Protein AF-0000000081182108 (afdb_homodimer)

Structure (mmCIF, N/CA/C/O backbone):
data_AF-0000000081182108-model_v1
#
loop_
_entity.id
_entity.type
_entity.pdbx_description
1 polymer 'Uncharacterized protein'
#
loop_
_atom_site.group_PDB
_atom_site.id
_atom_site.type_symbol
_atom_site.label_atom_id
_atom_site.label_alt_id
_atom_site.label_comp_id
_atom_site.label_asym_id
_atom_site.label_entity_id
_atom_site.label_seq_id
_atom_site.pdbx_PDB_ins_code
_atom_site.Cartn_x
_atom_site.Cartn_y
_atom_site.Cartn_z
_atom_site.occupancy
_atom_site.B_iso_or_equiv
_atom_site.auth_seq_id
_atom_site.auth_comp_id
_atom_site.auth_asym_id
_atom_site.auth_atom_id
_atom_site.pdbx_PDB_model_num
ATOM 1 N N . MET A 1 1 ? -18.013 -18.506 -0.154 1 48.99 1 MET A N 1
ATOM 2 C CA . MET A 1 1 ? -18.609 -17.681 -1.201 1 48.99 1 MET A CA 1
ATOM 3 C C . MET A 1 1 ? -18.221 -18.192 -2.584 1 48.99 1 MET A C 1
ATOM 5 O O . MET A 1 1 ? -17.145 -17.869 -3.091 1 48.99 1 MET A O 1
ATOM 9 N N . GLY A 1 2 ? -18.541 -19.177 -2.755 1 63.08 2 GLY A N 1
ATOM 10 C CA . GLY A 1 2 ? -18.04 -19.852 -3.942 1 63.08 2 GLY A CA 1
ATOM 11 C C . GLY A 1 2 ? -18.756 -19.434 -5.213 1 63.08 2 GLY A C 1
ATOM 12 O O . GLY A 1 2 ? -18.903 -20.233 -6.14 1 63.08 2 GLY A O 1
ATOM 13 N N . SER A 1 3 ? -19.431 -18.168 -5.21 1 76.65 3 SER A N 1
ATOM 14 C CA . SER A 1 3 ? -20.055 -17.758 -6.463 1 76.65 3 SER A CA 1
ATOM 15 C C . SER A 1 3 ? -19.748 -16.299 -6.782 1 76.65 3 SER A C 1
ATOM 17 O O . SER A 1 3 ? -19.217 -15.572 -5.94 1 76.65 3 SER A O 1
ATOM 19 N N . ILE A 1 4 ? -20.091 -15.873 -7.94 1 83.3 4 ILE A N 1
ATOM 20 C CA . ILE A 1 4 ? -19.885 -14.5 -8.387 1 83.3 4 ILE A CA 1
ATOM 21 C C . ILE A 1 4 ? -20.737 -13.551 -7.547 1 83.3 4 ILE A C 1
ATOM 23 O O . ILE A 1 4 ? -20.266 -12.491 -7.128 1 83.3 4 ILE A O 1
ATOM 27 N N . VAL A 1 5 ? -21.955 -13.911 -7.251 1 81.59 5 VAL A N 1
ATOM 28 C CA . VAL A 1 5 ? -22.873 -13.072 -6.489 1 81.59 5 VAL A CA 1
ATOM 29 C C . VAL A 1 5 ? -22.37 -12.925 -5.055 1 81.59 5 VAL A C 1
ATOM 31 O O . VAL A 1 5 ? -22.455 -11.844 -4.467 1 81.59 5 VAL A O 1
ATOM 34 N N . GLY A 1 6 ? -21.835 -13.964 -4.569 1 83.62 6 GLY A N 1
ATOM 35 C CA . GLY A 1 6 ? -21.314 -13.955 -3.211 1 83.62 6 GLY A CA 1
ATOM 36 C C . GLY A 1 6 ? -20.121 -13.035 -3.035 1 83.62 6 GLY A C 1
ATOM 37 O O . GLY A 1 6 ? -19.782 -12.658 -1.912 1 83.62 6 GLY A O 1
ATOM 38 N N . HIS A 1 7 ? -19.51 -12.602 -4.094 1 89.74 7 HIS A N 1
ATOM 39 C CA . HIS A 1 7 ? -18.366 -11.7 -4.026 1 89.74 7 HIS A CA 1
ATOM 40 C C . HIS A 1 7 ? -18.753 -10.286 -4.447 1 89.74 7 HIS A C 1
ATOM 42 O O . HIS A 1 7 ? -18.396 -9.314 -3.776 1 89.74 7 HIS A O 1
ATOM 48 N N . VAL A 1 8 ? -19.556 -10.183 -5.429 1 90.98 8 VAL A N 1
ATOM 49 C CA . VAL A 1 8 ? -19.864 -8.883 -6.016 1 90.98 8 VAL A CA 1
ATOM 50 C C . VAL A 1 8 ? -20.763 -8.089 -5.07 1 90.98 8 VAL A C 1
ATOM 52 O O . VAL A 1 8 ? -20.564 -6.887 -4.878 1 90.98 8 VAL A O 1
ATOM 55 N N . LEU A 1 9 ? -21.713 -8.763 -4.466 1 90.42 9 LEU A N 1
ATOM 56 C CA . LEU A 1 9 ? -22.651 -8.051 -3.605 1 90.42 9 LEU A CA 1
ATOM 57 C C . LEU A 1 9 ? -21.942 -7.489 -2.378 1 90.42 9 LEU A C 1
ATOM 59 O O . LEU A 1 9 ? -22.011 -6.287 -2.111 1 90.42 9 LEU A O 1
ATOM 63 N N . PRO A 1 10 ? -21.227 -8.318 -1.627 1 92.61 10 PRO A N 1
ATOM 64 C CA . PRO A 1 10 ? -20.459 -7.73 -0.527 1 92.61 10 PRO A CA 1
ATOM 65 C C . PRO A 1 10 ? -19.444 -6.694 -1.004 1 92.61 10 PRO A C 1
ATOM 67 O O . PRO A 1 10 ? -19.207 -5.695 -0.319 1 92.61 10 PRO A O 1
ATOM 70 N N . GLY A 1 11 ? -18.869 -6.928 -2.153 1 96.27 11 GLY A N 1
ATOM 71 C CA . GLY A 1 11 ? -17.936 -5.968 -2.72 1 96.27 11 GLY A CA 1
ATOM 72 C C . GLY A 1 11 ? -18.555 -4.603 -2.956 1 96.27 11 GLY A C 1
ATOM 73 O O . GLY A 1 11 ? -17.953 -3.578 -2.63 1 96.27 11 GLY A O 1
ATOM 74 N N . LEU A 1 12 ? -19.714 -4.582 -3.492 1 96.3 12 LEU A N 1
ATOM 75 C CA . LEU A 1 12 ? -20.412 -3.324 -3.734 1 96.3 12 LEU A CA 1
ATOM 76 C C . LEU A 1 12 ? -20.762 -2.635 -2.419 1 96.3 12 LEU A C 1
ATOM 78 O O . LEU A 1 12 ? -20.68 -1.409 -2.314 1 96.3 12 LEU A O 1
ATOM 82 N N . ALA A 1 13 ? -21.141 -3.437 -1.461 1 96.65 13 ALA A N 1
ATOM 83 C CA . ALA A 1 13 ? -21.454 -2.872 -0.151 1 96.65 13 ALA A CA 1
ATOM 84 C C . ALA A 1 13 ? -20.231 -2.194 0.46 1 96.65 13 ALA A C 1
ATOM 86 O O . ALA A 1 13 ? -20.319 -1.067 0.953 1 96.65 13 ALA A O 1
ATOM 87 N N . PHE A 1 14 ? -19.085 -2.862 0.423 1 98.1 14 PHE A N 1
ATOM 88 C CA . PHE A 1 14 ? -17.852 -2.288 0.948 1 98.1 14 PHE A CA 1
ATOM 89 C C . PHE A 1 14 ? -17.443 -1.058 0.145 1 98.1 14 PHE A C 1
ATOM 91 O O . PHE A 1 14 ? -16.981 -0.066 0.712 1 98.1 14 PHE A 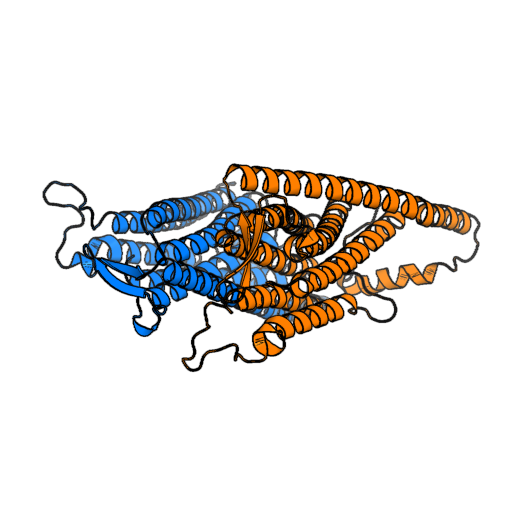O 1
ATOM 98 N N . PHE A 1 15 ? -17.64 -1.121 -1.142 1 98.46 15 PHE A N 1
ATOM 99 C CA . PHE A 1 15 ? -17.286 0.01 -1.991 1 98.46 15 PHE A CA 1
ATOM 100 C C . PHE A 1 15 ? -18.117 1.236 -1.635 1 98.46 15 PHE A C 1
ATOM 102 O O . PHE A 1 15 ? -17.575 2.329 -1.454 1 98.46 15 PHE A O 1
ATOM 109 N N . LEU A 1 16 ? -19.395 1.064 -1.501 1 98.08 16 LEU A N 1
ATOM 110 C CA . LEU A 1 16 ? -20.295 2.178 -1.223 1 98.08 16 LEU A CA 1
ATOM 111 C C . LEU A 1 16 ? -20.03 2.757 0.163 1 98.08 16 LEU A C 1
ATOM 113 O O . LEU A 1 16 ? -20.012 3.978 0.336 1 98.08 16 LEU A O 1
ATOM 117 N N . LEU A 1 17 ? -19.816 1.892 1.114 1 98.05 17 LEU A N 1
ATOM 118 C CA . LEU A 1 17 ? -19.513 2.352 2.465 1 98.05 17 LEU A CA 1
ATOM 119 C C . LEU A 1 17 ? -18.189 3.107 2.498 1 98.05 17 LEU A C 1
ATOM 121 O O . LEU A 1 17 ? -18.101 4.19 3.081 1 98.05 17 LEU A O 1
ATOM 125 N N . GLY A 1 18 ? -17.174 2.512 1.887 1 98.52 18 GLY A N 1
ATOM 126 C CA . GLY A 1 18 ? -15.876 3.165 1.828 1 98.52 18 GLY A CA 1
ATOM 127 C C . GLY A 1 18 ? -15.915 4.508 1.124 1 98.52 18 GLY A C 1
ATOM 128 O O . GLY A 1 18 ? -15.311 5.477 1.59 1 98.52 18 GLY A O 1
ATOM 129 N N . PHE A 1 19 ? -16.64 4.514 0.014 1 98.62 19 PHE A N 1
ATOM 130 C CA . PHE A 1 19 ? -16.753 5.749 -0.751 1 98.62 19 PHE A CA 1
ATOM 131 C C . PHE A 1 19 ? -17.487 6.818 0.05 1 98.62 19 PHE A C 1
ATOM 133 O O . PHE A 1 19 ? -17.097 7.987 0.039 1 98.62 19 PHE A O 1
ATOM 140 N N . TRP A 1 20 ? -18.532 6.41 0.748 1 98.07 20 TRP A N 1
ATOM 141 C CA . TRP A 1 20 ? -19.284 7.311 1.615 1 98.07 20 TRP A CA 1
ATOM 142 C C . TRP A 1 20 ? -18.379 7.923 2.679 1 98.07 20 TRP A C 1
ATOM 144 O O . TRP A 1 20 ? -18.389 9.139 2.887 1 98.07 20 TRP A O 1
ATOM 154 N N . HIS A 1 21 ? -17.554 7.123 3.269 1 98.5 21 HIS A N 1
ATOM 155 C CA . HIS A 1 21 ? -16.64 7.599 4.301 1 98.5 21 HIS A CA 1
ATOM 156 C C . HIS A 1 21 ? -15.525 8.449 3.699 1 98.5 21 HIS A C 1
ATOM 158 O O . HIS A 1 21 ? -15.145 9.475 4.268 1 98.5 21 HIS A O 1
ATOM 164 N N . LEU A 1 22 ? -15.016 8.019 2.574 1 98.56 22 LEU A N 1
ATOM 165 C CA . LEU A 1 22 ? -13.948 8.758 1.91 1 98.56 22 LEU A CA 1
ATOM 166 C C . LEU A 1 22 ? -14.412 10.162 1.533 1 98.56 22 LEU A C 1
ATOM 168 O O . LEU A 1 22 ? -13.745 11.148 1.857 1 98.56 22 LEU A O 1
ATOM 172 N N . PHE A 1 23 ? -15.573 10.247 0.948 1 98.1 23 PHE A N 1
ATOM 173 C CA . PHE A 1 23 ? -16.16 11.516 0.534 1 98.1 23 PHE A CA 1
ATOM 174 C C . PHE A 1 23 ? -16.383 12.427 1.736 1 98.1 23 PHE A C 1
ATOM 176 O O . PHE A 1 23 ? -15.968 13.588 1.726 1 98.1 23 PHE A O 1
ATOM 183 N N . ASN A 1 24 ? -16.922 11.915 2.767 1 97.83 24 ASN A N 1
ATOM 184 C CA . ASN A 1 24 ? -17.323 12.739 3.902 1 97.83 24 ASN A CA 1
ATOM 185 C C . ASN A 1 24 ? -16.119 13.17 4.734 1 97.83 24 ASN A C 1
ATOM 187 O O . ASN A 1 24 ? -16.109 14.267 5.296 1 97.83 24 ASN A O 1
ATOM 191 N N . HIS A 1 25 ? -15.105 12.297 4.866 1 97.68 25 HIS A N 1
ATOM 192 C CA . HIS A 1 25 ? -13.902 12.703 5.585 1 97.68 25 HIS A CA 1
ATOM 193 C C . HIS A 1 25 ? -13.173 13.823 4.851 1 97.68 25 HIS A C 1
ATOM 195 O O . HIS A 1 25 ? -12.667 14.756 5.479 1 97.68 25 HIS A O 1
ATOM 201 N N . ILE A 1 26 ? -13.094 13.723 3.513 1 97.45 26 ILE A N 1
ATOM 202 C CA . ILE A 1 26 ? -12.443 14.776 2.74 1 97.45 26 ILE A CA 1
ATOM 203 C C . ILE A 1 26 ? -13.22 16.082 2.891 1 97.45 26 ILE A C 1
ATOM 205 O O . ILE A 1 26 ? -12.63 17.138 3.133 1 97.45 26 ILE A O 1
ATOM 209 N N . LYS A 1 27 ? -14.527 15.999 2.786 1 96.31 27 LYS A N 1
ATOM 210 C CA . LYS A 1 27 ? -15.384 17.17 2.945 1 96.31 27 LYS A CA 1
ATOM 211 C C . LYS A 1 27 ? -15.21 17.794 4.327 1 96.31 27 LYS A C 1
ATOM 213 O O . LYS A 1 27 ? -14.988 19.001 4.446 1 96.31 27 LYS A O 1
ATOM 218 N N . LEU A 1 28 ? -15.269 16.977 5.325 1 95.67 28 LEU A N 1
ATOM 219 C CA . LEU A 1 28 ? -15.157 17.445 6.702 1 95.67 28 LEU A CA 1
ATOM 220 C C . LEU A 1 28 ? -13.802 18.102 6.944 1 95.67 28 LEU A C 1
ATOM 222 O O . LEU A 1 28 ? -13.725 19.163 7.567 1 95.67 28 LEU A O 1
ATOM 226 N N . HIS A 1 29 ? -12.768 17.5 6.481 1 94.82 29 HIS A N 1
ATOM 227 C CA . HIS A 1 29 ? -11.421 18.033 6.648 1 94.82 29 HIS A CA 1
ATOM 228 C C . HIS A 1 29 ? -11.243 19.335 5.873 1 94.82 29 HIS A C 1
ATOM 230 O O . HIS A 1 29 ? -10.555 20.248 6.334 1 94.82 29 HIS A O 1
ATOM 236 N N . SER A 1 30 ? -11.826 19.443 4.679 1 93.06 30 SER A N 1
ATOM 237 C CA . SER A 1 30 ? -11.727 20.649 3.863 1 93.06 30 SER A CA 1
ATOM 238 C C . SER A 1 30 ? -12.471 21.814 4.505 1 93.06 30 SER A C 1
ATOM 240 O O . SER A 1 30 ? -12.025 22.961 4.427 1 93.06 30 SER A O 1
ATOM 242 N N . LEU A 1 31 ? -13.525 21.498 5.19 1 92.14 31 LEU A N 1
ATOM 243 C CA . LEU A 1 31 ? -14.344 22.522 5.831 1 92.14 31 LEU A CA 1
ATOM 244 C C . LEU A 1 31 ? -13.74 22.944 7.166 1 92.14 31 LEU A C 1
ATOM 246 O O . LEU A 1 31 ? -13.856 24.104 7.566 1 92.14 31 LEU A O 1
ATOM 250 N N . HIS A 1 32 ? -13.072 21.946 7.84 1 90.81 32 HIS A N 1
ATOM 251 C CA . HIS A 1 32 ? -12.522 22.195 9.167 1 90.81 32 HIS A CA 1
ATOM 252 C C . HIS A 1 32 ? -11.117 21.617 9.299 1 90.81 32 HIS A C 1
ATOM 254 O O . HIS A 1 32 ? -10.874 20.753 10.146 1 90.81 32 HIS A O 1
ATOM 260 N N . PRO A 1 33 ? -10.204 22.127 8.617 1 87.99 33 PRO A N 1
ATOM 261 C CA . PRO A 1 33 ? -8.859 21.547 8.576 1 87.99 33 PRO A CA 1
ATOM 262 C C . PRO A 1 33 ? -8.149 21.608 9.926 1 87.99 33 PRO A C 1
ATOM 264 O O . PRO A 1 33 ? -7.33 20.739 10.237 1 87.99 33 PRO A O 1
ATOM 267 N N . ASN A 1 34 ? -8.483 22.576 10.8 1 88.83 34 ASN A N 1
ATOM 268 C CA . ASN A 1 34 ? -7.78 22.748 12.067 1 88.83 34 ASN A CA 1
ATOM 269 C C . ASN A 1 34 ? -8.536 22.095 13.22 1 88.83 34 ASN A C 1
ATOM 271 O O . ASN A 1 34 ? -7.982 21.909 14.305 1 88.83 34 ASN A O 1
ATOM 275 N N . SER A 1 35 ? -9.833 21.736 12.975 1 92.36 35 SER A N 1
ATOM 276 C CA . SER A 1 35 ? -10.639 21.149 14.041 1 92.36 35 SER A CA 1
ATOM 277 C C . SER A 1 35 ? -11.202 19.794 13.626 1 92.36 35 SER A C 1
ATOM 279 O O . SER A 1 35 ? -12.207 19.338 14.176 1 92.36 35 SER A O 1
ATOM 281 N N . TYR A 1 36 ? -10.606 19.257 12.744 1 94.13 36 TYR A N 1
ATOM 282 C CA . TYR A 1 36 ? -11.045 17.964 12.232 1 94.13 36 TYR A CA 1
ATOM 283 C C . TYR A 1 36 ? -11.049 16.912 13.335 1 94.13 36 TYR A C 1
ATOM 285 O O . TYR A 1 36 ? -10.09 16.804 14.101 1 94.13 36 TYR A O 1
ATOM 293 N N . THR A 1 37 ? -12.106 16.151 13.479 1 95.54 37 THR A N 1
ATOM 294 C CA . THR A 1 37 ? -12.237 14.966 14.32 1 95.54 37 THR A CA 1
ATOM 295 C C . THR A 1 37 ? -13.048 13.886 13.61 1 95.54 37 THR A C 1
ATOM 297 O O . THR A 1 37 ? -14.108 14.168 13.047 1 95.54 37 THR A O 1
ATOM 300 N N . SER A 1 38 ? -12.628 12.757 13.587 1 95.58 38 SER A N 1
ATOM 301 C CA . SER A 1 38 ? -13.231 11.654 12.845 1 95.58 38 SER A CA 1
ATOM 302 C C . SER A 1 38 ? -14.442 11.091 13.58 1 95.58 38 SER A C 1
ATOM 304 O O . SER A 1 38 ? -14.337 10.681 14.738 1 95.58 38 SER A O 1
ATOM 306 N N . PRO A 1 39 ? -15.584 11.062 12.949 1 94.83 39 PRO A N 1
ATOM 307 C CA . PRO A 1 39 ? -16.727 10.363 13.541 1 94.83 39 PRO A CA 1
ATOM 308 C C . PRO A 1 39 ? -16.7 8.859 13.277 1 94.83 39 PRO A C 1
ATOM 310 O O . PRO A 1 39 ? -16.026 8.403 12.35 1 94.83 39 PRO A O 1
ATOM 313 N N . SER A 1 40 ? -17.426 8.07 14.059 1 93.43 40 SER A N 1
ATOM 314 C CA . SER A 1 40 ? -17.524 6.63 13.841 1 93.43 40 SER A CA 1
ATOM 315 C C . SER A 1 40 ? -18.373 6.312 12.615 1 93.43 40 SER A C 1
ATOM 317 O O . SER A 1 40 ? -18.126 5.324 11.921 1 93.43 40 SER A O 1
ATOM 319 N N . TRP A 1 41 ? -19.367 7.089 12.436 1 95.82 41 TRP A N 1
ATOM 320 C CA . TRP A 1 41 ? -20.221 7.033 11.254 1 95.82 41 TRP A CA 1
ATOM 321 C C . TRP A 1 41 ? -20.729 8.423 10.883 1 95.82 41 TRP A C 1
ATOM 323 O O . TRP A 1 41 ? -20.543 9.38 11.638 1 95.82 41 TRP A O 1
ATOM 333 N N . PHE A 1 42 ? -21.247 8.553 9.697 1 95.67 42 PHE A N 1
ATOM 334 C CA . PHE A 1 42 ? -21.726 9.852 9.24 1 95.67 42 PHE A CA 1
ATOM 335 C C . PHE A 1 42 ? -23.249 9.896 9.233 1 95.67 42 PHE A C 1
ATOM 337 O O . PHE A 1 42 ? -23.894 9.146 8.497 1 95.67 42 PHE A O 1
ATOM 344 N N . PRO A 1 43 ? -23.832 10.744 10.039 1 93.44 43 PRO A N 1
ATOM 345 C CA . PRO A 1 43 ? -25.287 10.906 10.024 1 93.44 43 PRO A CA 1
ATOM 346 C C . PRO A 1 43 ? -25.792 11.583 8.751 1 93.44 43 PRO A C 1
ATOM 348 O O . PRO A 1 43 ? -25.057 12.347 8.121 1 93.44 43 PRO A O 1
ATOM 351 N N . THR A 1 44 ? -26.958 11.247 8.365 1 90.46 44 THR A N 1
ATOM 352 C CA . THR A 1 44 ? -27.613 11.912 7.244 1 90.46 44 THR A CA 1
ATOM 353 C C . THR A 1 44 ? -28.694 12.869 7.74 1 90.46 44 THR A C 1
ATOM 355 O O . THR A 1 44 ? -29.163 12.749 8.874 1 90.46 44 THR A O 1
ATOM 358 N N . PRO A 1 45 ? -29.035 13.896 6.898 1 87.62 45 PRO A N 1
ATOM 359 C CA . PRO A 1 45 ? -30.066 14.844 7.327 1 87.62 45 PRO A CA 1
ATOM 360 C C . PRO A 1 45 ? -31.396 14.164 7.648 1 87.62 45 PRO A C 1
ATOM 362 O O . PRO A 1 45 ? -32.106 14.591 8.563 1 87.62 45 PRO A O 1
ATOM 365 N N . LYS A 1 46 ? -31.752 13.082 7.037 1 89.2 46 LYS A N 1
ATOM 366 C CA . LYS A 1 46 ? -33.04 12.419 7.214 1 89.2 46 LYS A CA 1
ATOM 367 C C . LYS A 1 46 ? -32.99 11.42 8.366 1 89.2 46 LYS A C 1
ATOM 369 O O . LYS A 1 46 ? -33.996 11.194 9.044 1 89.2 46 LYS A O 1
ATOM 374 N N . SER A 1 47 ? -31.834 10.843 8.549 1 90.18 47 SER A N 1
ATOM 375 C CA . SER A 1 47 ? -31.703 9.834 9.595 1 90.18 47 SER A CA 1
ATOM 376 C C . SER A 1 47 ? -30.283 9.792 10.149 1 90.18 47 SER A C 1
ATOM 378 O O . SER A 1 47 ? -29.331 9.528 9.412 1 90.18 47 SER A O 1
ATOM 380 N N . ARG A 1 48 ? -30.224 9.922 11.357 1 93.25 48 ARG A N 1
ATOM 381 C CA . ARG A 1 48 ? -28.946 9.939 12.062 1 93.25 48 ARG A CA 1
ATOM 382 C C . ARG A 1 48 ? -28.239 8.593 11.945 1 93.25 48 ARG A C 1
ATOM 384 O O . ARG A 1 48 ? -27.01 8.537 11.858 1 93.25 48 ARG A O 1
ATOM 391 N N . HIS A 1 49 ? -28.96 7.477 11.955 1 96.48 49 HIS A N 1
ATOM 392 C CA . HIS A 1 49 ? -28.358 6.15 12.015 1 96.48 49 HIS A CA 1
ATOM 393 C C . HIS A 1 49 ? -28.562 5.393 10.707 1 96.48 49 HIS A C 1
ATOM 395 O O . HIS A 1 49 ? -28.529 4.16 10.686 1 96.48 49 HIS A O 1
ATOM 401 N N . LEU A 1 50 ? -28.831 6.063 9.619 1 96.94 50 LEU A N 1
ATOM 402 C CA . LEU A 1 50 ? -29.111 5.418 8.34 1 96.94 50 LEU A CA 1
ATOM 403 C C . LEU A 1 50 ? -27.968 4.492 7.937 1 96.94 50 LEU A C 1
ATOM 405 O O . LEU A 1 50 ? -28.202 3.351 7.533 1 96.94 50 LEU A O 1
ATOM 409 N N . GLU A 1 51 ? -26.76 4.991 8.025 1 97.49 51 GLU A N 1
ATOM 410 C CA . GLU A 1 51 ? -25.584 4.196 7.684 1 97.49 51 GLU A CA 1
ATOM 411 C C . GLU A 1 51 ? -25.555 2.889 8.471 1 97.49 51 GLU A C 1
ATOM 413 O O . GLU A 1 51 ? -25.337 1.819 7.899 1 97.49 51 GLU A O 1
ATOM 418 N N . LEU A 1 52 ? -25.762 2.938 9.74 1 98.17 52 LEU A N 1
ATOM 419 C CA . LEU A 1 52 ? -25.706 1.777 10.622 1 98.17 52 LEU A CA 1
ATOM 420 C C . LEU A 1 52 ? -26.849 0.812 10.323 1 98.17 52 LEU A C 1
ATOM 422 O O . LEU A 1 52 ? -26.662 -0.407 10.356 1 98.17 52 LEU A O 1
ATOM 426 N N . PHE A 1 53 ? -27.997 1.348 10.008 1 97.79 53 PHE A N 1
ATOM 427 C CA . PHE A 1 53 ? -29.116 0.502 9.611 1 97.79 53 PHE A CA 1
ATOM 428 C C . PHE A 1 53 ? -28.821 -0.207 8.295 1 97.79 53 PHE A C 1
ATOM 430 O O . PHE A 1 53 ? -29.203 -1.363 8.107 1 97.79 53 PHE A O 1
ATOM 437 N N . LEU A 1 54 ? -28.206 0.513 7.416 1 97.51 54 LEU A N 1
ATOM 438 C CA . LEU A 1 54 ? -27.857 -0.093 6.136 1 97.51 54 LEU A CA 1
ATOM 439 C C . LEU A 1 54 ? -26.833 -1.208 6.324 1 97.51 54 LEU A C 1
ATOM 441 O O . LEU A 1 54 ? -26.896 -2.234 5.643 1 97.51 54 LEU A O 1
ATOM 445 N N . ILE A 1 55 ? -25.871 -1.004 7.248 1 98.12 55 ILE A N 1
ATOM 446 C CA . ILE A 1 55 ? -24.899 -2.048 7.552 1 98.12 55 ILE A CA 1
ATOM 447 C C . ILE A 1 55 ? -25.615 -3.268 8.127 1 98.12 55 ILE A C 1
ATOM 449 O O . ILE A 1 55 ? -25.325 -4.404 7.743 1 98.12 55 ILE A O 1
ATOM 453 N N . MET A 1 56 ? -26.555 -3.059 8.994 1 98.22 56 MET A N 1
ATOM 454 C CA . MET A 1 56 ? -27.323 -4.155 9.578 1 98.22 56 MET A CA 1
ATOM 455 C C . MET A 1 56 ? -28.148 -4.869 8.513 1 98.22 56 MET A C 1
ATOM 457 O O . MET A 1 56 ? -28.213 -6.1 8.495 1 98.22 56 MET A O 1
ATOM 461 N N . ALA A 1 57 ? -28.799 -4.131 7.67 1 97.63 57 ALA A N 1
ATOM 462 C CA . ALA A 1 57 ? -29.608 -4.713 6.601 1 97.63 57 ALA A CA 1
ATOM 463 C C . ALA A 1 57 ? -28.748 -5.54 5.651 1 97.63 57 ALA A C 1
ATOM 465 O O . ALA A 1 57 ? -29.094 -6.677 5.32 1 97.63 57 ALA A O 1
ATOM 466 N N . ALA A 1 58 ? -27.657 -4.941 5.205 1 96.69 58 ALA A N 1
ATOM 467 C CA . ALA A 1 58 ? -26.756 -5.655 4.304 1 96.69 58 ALA A CA 1
ATOM 468 C C . ALA A 1 58 ? -26.23 -6.932 4.954 1 96.69 58 ALA A C 1
ATOM 470 O O . ALA A 1 58 ? -26.145 -7.977 4.305 1 96.69 58 ALA A O 1
ATOM 471 N N . SER A 1 59 ? -25.823 -6.846 6.215 1 96.61 59 SER A N 1
ATOM 472 C CA . SER A 1 59 ? -25.353 -8.018 6.947 1 96.61 59 SER A CA 1
ATOM 473 C C . SER A 1 59 ? -26.434 -9.09 7.029 1 96.61 59 SER A C 1
ATOM 475 O O . SER A 1 59 ? -26.154 -10.276 6.844 1 96.61 59 SER A O 1
ATOM 477 N N . SER A 1 60 ? -27.658 -8.701 7.289 1 95.63 60 SER A N 1
ATOM 478 C CA . SER A 1 60 ? -28.77 -9.642 7.375 1 95.63 60 SER A CA 1
ATOM 479 C C . SER A 1 60 ? -29.026 -10.32 6.033 1 95.63 60 SER A C 1
ATOM 481 O O . SER A 1 60 ? -29.289 -11.523 5.98 1 95.63 60 SER A O 1
ATOM 483 N N . ILE A 1 61 ? -28.954 -9.54 4.985 1 93.44 61 ILE A N 1
ATOM 484 C CA . ILE A 1 61 ? -29.144 -10.083 3.645 1 93.44 61 ILE A CA 1
ATOM 485 C C . ILE A 1 61 ? -28.058 -11.115 3.348 1 93.44 61 ILE A C 1
ATOM 487 O O . ILE A 1 61 ? -28.35 -12.21 2.862 1 93.44 61 ILE A O 1
ATOM 491 N N . THR A 1 62 ? -26.845 -10.822 3.695 1 92.24 62 THR A N 1
ATOM 492 C CA . THR A 1 62 ? -25.735 -11.729 3.426 1 92.24 62 THR A CA 1
ATOM 493 C C . THR A 1 62 ? -25.854 -12.996 4.269 1 92.24 62 THR A C 1
ATOM 495 O O . THR A 1 62 ? -25.594 -14.098 3.783 1 92.24 62 THR A O 1
ATOM 498 N N . ILE A 1 63 ? -26.209 -12.867 5.506 1 91.25 63 ILE A N 1
ATOM 499 C CA . ILE A 1 63 ? -26.417 -14.024 6.369 1 91.25 63 ILE A CA 1
ATOM 500 C C . ILE A 1 63 ? -27.506 -14.918 5.782 1 91.25 63 ILE A C 1
ATOM 502 O O . ILE A 1 63 ? -27.341 -16.137 5.699 1 91.25 63 ILE A O 1
ATOM 506 N N . SER A 1 64 ? -28.59 -14.321 5.326 1 89.3 64 SER A N 1
ATOM 507 C CA . SER A 1 64 ? -29.703 -15.065 4.745 1 89.3 64 SER A CA 1
ATOM 508 C C . SER A 1 64 ? -29.284 -15.774 3.461 1 89.3 64 SER A C 1
ATOM 510 O O . SER A 1 64 ? -29.673 -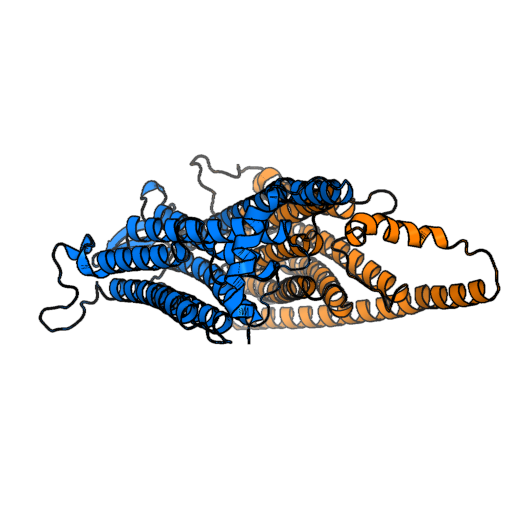16.919 3.223 1 89.3 64 SER A O 1
ATOM 512 N N . MET A 1 65 ? -28.523 -15.088 2.722 1 85.69 65 MET A N 1
ATOM 513 C CA . MET A 1 65 ? -28.064 -15.668 1.463 1 85.69 65 MET A CA 1
ATOM 514 C C . MET A 1 65 ? -27.135 -16.851 1.715 1 85.69 65 MET A C 1
ATOM 516 O O . MET A 1 65 ? -27.149 -17.828 0.964 1 85.69 65 MET A O 1
ATOM 520 N N . GLU A 1 66 ? -26.356 -16.765 2.764 1 84.07 66 GLU A N 1
ATOM 521 C CA . GLU A 1 66 ? -25.391 -17.816 3.073 1 84.07 66 GLU A CA 1
ATOM 522 C C . GLU A 1 66 ? -26.071 -19.015 3.728 1 84.07 66 GLU A C 1
ATOM 524 O O . GLU A 1 66 ? -25.696 -20.162 3.477 1 84.07 66 GLU A O 1
ATOM 529 N N . LEU A 1 67 ? -27.158 -18.748 4.497 1 84.87 67 LEU A N 1
ATOM 530 C CA . LEU A 1 67 ? -27.654 -19.823 5.348 1 84.87 67 LEU A CA 1
ATOM 531 C C . LEU A 1 67 ? -29.04 -20.276 4.901 1 84.87 67 LEU A C 1
ATOM 533 O O . LEU A 1 67 ? -29.465 -21.391 5.214 1 84.87 67 LEU A O 1
ATOM 537 N N . ILE A 1 68 ? -29.76 -19.424 4.213 1 80.87 68 ILE A N 1
ATOM 538 C CA . ILE A 1 68 ? -31.169 -19.739 4 1 80.87 68 ILE A CA 1
ATOM 539 C C . ILE A 1 68 ? -31.458 -19.828 2.503 1 80.87 68 ILE A C 1
ATOM 541 O O . ILE A 1 68 ? -31.984 -20.836 2.025 1 80.87 68 ILE A O 1
ATOM 545 N N . ILE A 1 69 ? -31.175 -18.776 1.755 1 66.75 69 ILE A N 1
ATOM 546 C CA . ILE A 1 69 ? -31.678 -18.586 0.399 1 66.75 69 ILE A CA 1
ATOM 547 C C . ILE A 1 69 ? -30.635 -19.062 -0.609 1 66.75 69 ILE A C 1
ATOM 549 O O . ILE A 1 69 ? -30.978 -19.455 -1.727 1 66.75 69 ILE A O 1
ATOM 553 N N . GLY A 1 70 ? -29.461 -19.139 -0.328 1 62.54 70 GLY A N 1
ATOM 554 C CA . GLY A 1 70 ? -28.411 -19.327 -1.316 1 62.54 70 GLY A CA 1
ATOM 555 C C . GLY A 1 70 ? -28.622 -20.552 -2.186 1 62.54 70 GLY A C 1
ATOM 556 O O . GLY A 1 70 ? -29.294 -21.501 -1.777 1 62.54 70 GLY A O 1
ATOM 557 N N . PRO A 1 71 ? -28.42 -20.293 -3.438 1 55.46 71 PRO A N 1
ATOM 558 C CA . PRO A 1 71 ? -28.681 -21.341 -4.427 1 55.46 71 PRO A CA 1
ATOM 559 C C . PRO A 1 71 ? -28.24 -22.724 -3.952 1 55.46 71 PRO A C 1
ATOM 561 O O . PRO A 1 71 ? -28.852 -23.731 -4.318 1 55.46 71 PRO A O 1
ATOM 564 N N . ALA A 1 72 ? -27.227 -22.59 -3.243 1 51.85 72 ALA A N 1
ATOM 565 C CA . ALA A 1 72 ? -26.764 -23.894 -2.776 1 51.85 72 ALA A CA 1
ATOM 566 C C . ALA A 1 72 ? -27.757 -24.509 -1.794 1 51.85 72 ALA A C 1
ATOM 568 O O . ALA A 1 72 ? -27.659 -25.693 -1.462 1 51.85 72 ALA A O 1
ATOM 569 N N . MET A 1 73 ? -28.686 -23.597 -1.356 1 51.85 73 MET A N 1
ATOM 570 C CA . MET A 1 73 ? -29.553 -24.033 -0.265 1 51.85 73 MET A CA 1
ATOM 571 C C . MET A 1 73 ? -30.858 -24.61 -0.804 1 51.85 73 MET A C 1
ATOM 573 O O . MET A 1 73 ? -31.705 -25.067 -0.034 1 51.85 73 MET A O 1
ATOM 577 N N . HIS A 1 74 ? -31.184 -24.317 -2.018 1 47.84 74 HIS A N 1
ATOM 578 C CA . HIS A 1 74 ? -32.514 -24.806 -2.364 1 47.84 74 HIS A CA 1
ATOM 579 C C . HIS A 1 74 ? -32.777 -26.173 -1.741 1 47.84 74 HIS A C 1
ATOM 581 O O . HIS A 1 74 ? -33.928 -26.524 -1.468 1 47.84 74 HIS A O 1
ATOM 587 N N . ARG A 1 75 ? -31.882 -26.964 -1.663 1 49.8 75 ARG A N 1
ATOM 588 C CA . ARG A 1 75 ? -32.273 -28.313 -1.266 1 49.8 75 ARG A CA 1
ATOM 589 C C . ARG A 1 75 ? -31.81 -28.623 0.153 1 49.8 75 ARG A C 1
ATOM 591 O O . ARG A 1 75 ? -32.142 -29.674 0.704 1 49.8 75 ARG A O 1
ATOM 598 N N . TYR A 1 76 ? -31.019 -27.585 0.835 1 59.52 76 TYR A N 1
ATOM 599 C CA . TYR A 1 76 ? -30.353 -28.196 1.98 1 59.52 76 TYR A CA 1
ATOM 600 C C . TYR A 1 76 ? -30.454 -27.302 3.211 1 59.52 76 TYR A C 1
ATOM 602 O O . TYR A 1 76 ? -30.543 -26.078 3.091 1 59.52 76 TYR A O 1
ATOM 610 N N . ARG A 1 77 ? -30.954 -27.891 4.283 1 65.56 77 ARG A N 1
ATOM 611 C CA . ARG A 1 77 ? -30.985 -27.312 5.622 1 65.56 77 ARG A CA 1
ATOM 612 C C . ARG A 1 77 ? -29.577 -26.983 6.108 1 65.56 77 ARG A C 1
ATOM 614 O O . ARG A 1 77 ? -28.641 -27.753 5.883 1 65.56 77 ARG A O 1
ATOM 621 N N . PRO A 1 78 ? -29.336 -25.748 6.652 1 67.25 78 PRO A N 1
ATOM 622 C CA . PRO A 1 78 ? -28.022 -25.385 7.188 1 67.25 78 PRO A CA 1
ATOM 623 C C . PRO A 1 78 ? -27.466 -26.434 8.148 1 67.25 78 PRO A C 1
ATOM 625 O O . PRO A 1 78 ? -26.252 -26.644 8.204 1 67.25 78 PRO A O 1
ATOM 628 N N . ILE A 1 79 ? -28.416 -27.116 8.814 1 72.73 79 ILE A N 1
ATOM 629 C CA . ILE A 1 79 ? -28.026 -28.165 9.75 1 72.73 79 ILE A CA 1
ATOM 630 C C . ILE A 1 79 ? -28.582 -29.507 9.281 1 72.73 79 ILE A C 1
ATOM 632 O O . ILE A 1 79 ? -29.74 -29.596 8.866 1 72.73 79 ILE A O 1
ATOM 636 N N . GLY A 1 80 ? -27.679 -30.454 9.166 1 69.58 80 GLY A N 1
ATOM 637 C CA . GLY A 1 80 ? -28.099 -31.785 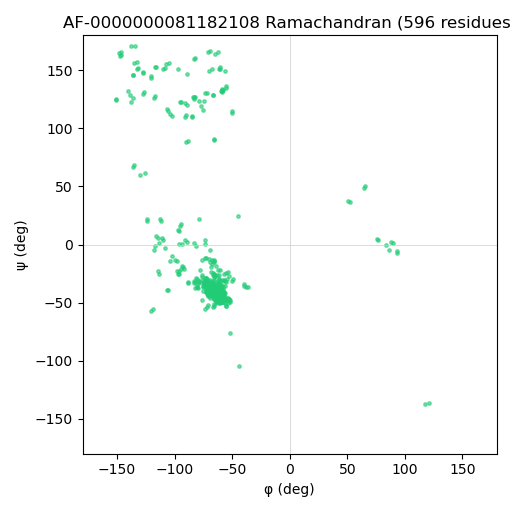8.759 1 69.58 80 GLY A CA 1
ATOM 638 C C . GLY A 1 80 ? -29.05 -32.438 9.745 1 69.58 80 GLY A C 1
ATOM 639 O O . GLY A 1 80 ? -29.256 -31.926 10.848 1 69.58 80 GLY A O 1
ATOM 640 N N . PRO A 1 81 ? -29.647 -33.493 9.224 1 74.6 81 PRO A N 1
ATOM 641 C CA . PRO A 1 81 ? -30.557 -34.242 10.093 1 74.6 81 PRO A CA 1
ATOM 642 C C . PRO A 1 81 ? -29.89 -34.705 11.387 1 74.6 81 PRO A C 1
ATOM 644 O O . PRO A 1 81 ? -30.567 -34.895 12.401 1 74.6 81 PRO A O 1
ATOM 647 N N . ASP A 1 82 ? -28.566 -34.843 11.336 1 78.91 82 ASP A N 1
ATOM 648 C CA . ASP A 1 82 ? -27.835 -35.303 12.513 1 78.91 82 ASP A CA 1
ATOM 649 C C . ASP A 1 82 ? -27.414 -34.128 13.392 1 78.91 82 ASP A C 1
ATOM 651 O O . ASP A 1 82 ? -26.739 -34.314 14.406 1 78.91 82 ASP A O 1
ATOM 655 N N . GLY A 1 83 ? -27.803 -33.028 12.959 1 76.89 83 GLY A N 1
ATOM 656 C CA . GLY A 1 83 ? -27.455 -31.85 13.738 1 76.89 83 GLY A CA 1
ATOM 657 C C . GLY A 1 83 ? -26.084 -31.294 13.399 1 76.89 83 GLY A C 1
ATOM 658 O O . GLY A 1 83 ? -25.665 -30.279 13.958 1 76.89 83 GLY A O 1
ATOM 659 N N . ALA A 1 84 ? -25.445 -32.075 12.528 1 79.73 84 ALA A N 1
ATOM 660 C CA . ALA A 1 84 ? -24.099 -31.645 12.159 1 79.73 84 ALA A CA 1
ATOM 661 C C . ALA A 1 84 ? -24.134 -30.702 10.96 1 79.73 84 ALA A C 1
ATOM 663 O O . ALA A 1 84 ? -25.065 -30.749 10.152 1 79.73 84 ALA A O 1
ATOM 664 N N . ILE A 1 85 ? -23.236 -29.794 10.947 1 78.43 85 ILE A N 1
ATOM 665 C CA . ILE A 1 85 ? -23.086 -28.93 9.781 1 78.43 85 ILE A CA 1
ATOM 666 C C . ILE A 1 85 ? -22.395 -29.697 8.656 1 78.43 85 ILE A C 1
ATOM 668 O O . ILE A 1 85 ? -21.257 -30.147 8.811 1 78.43 85 ILE A O 1
ATOM 672 N N . PRO A 1 86 ? -23.071 -29.861 7.664 1 76.79 86 PRO A N 1
ATOM 673 C CA . PRO A 1 86 ? -22.435 -30.554 6.541 1 76.79 86 PRO A CA 1
ATOM 674 C C . PRO A 1 86 ? -21.15 -29.871 6.077 1 76.79 86 PRO A C 1
ATOM 676 O O . PRO A 1 86 ? -21.033 -28.646 6.162 1 76.79 86 PRO A O 1
ATOM 679 N N . SER A 1 87 ? -20.127 -30.599 5.542 1 74.1 87 SER A N 1
ATOM 680 C CA . SER A 1 87 ? -18.807 -30.114 5.15 1 74.1 87 SER A CA 1
ATOM 681 C C . SER A 1 87 ? -18.908 -29.07 4.043 1 74.1 87 SER A C 1
ATOM 683 O O . SER A 1 87 ? -18.114 -28.129 3.996 1 74.1 87 SER A O 1
ATOM 685 N N . ASN A 1 88 ? -19.887 -29.171 3.243 1 74 88 ASN A N 1
ATOM 686 C CA . ASN A 1 88 ? -20.005 -28.276 2.097 1 74 88 ASN A CA 1
ATOM 687 C C . ASN A 1 88 ? -20.638 -26.944 2.489 1 74 88 ASN A C 1
ATOM 689 O O . ASN A 1 88 ? -20.777 -26.049 1.654 1 74 88 ASN A O 1
ATOM 693 N N . ARG A 1 89 ? -20.934 -26.877 3.819 1 79.55 89 ARG A N 1
ATOM 694 C CA . ARG A 1 89 ? -21.594 -25.652 4.26 1 79.55 89 ARG A CA 1
ATOM 695 C C . ARG A 1 89 ? -20.733 -24.898 5.267 1 79.55 89 ARG A C 1
ATOM 697 O O . ARG A 1 89 ? -21.11 -23.818 5.728 1 79.55 89 ARG A O 1
ATOM 704 N N . LEU A 1 90 ? -19.702 -25.433 5.629 1 80.1 90 LEU A N 1
ATOM 705 C CA . LEU A 1 90 ? -18.831 -24.844 6.641 1 80.1 90 LEU A CA 1
ATOM 706 C C . LEU A 1 90 ? -18.373 -23.452 6.22 1 80.1 90 LEU A C 1
ATOM 708 O O . LEU A 1 90 ? -18.361 -22.525 7.033 1 80.1 90 LEU A O 1
ATOM 712 N N . ARG A 1 91 ? -18.105 -23.316 4.959 1 81.47 91 ARG A N 1
ATOM 713 C CA . ARG A 1 91 ? -17.651 -22.029 4.442 1 81.47 91 ARG A CA 1
ATOM 714 C C . ARG A 1 91 ? -18.763 -20.987 4.512 1 81.47 91 ARG A C 1
ATOM 716 O O . ARG A 1 91 ? -18.503 -19.811 4.773 1 81.47 91 ARG A O 1
ATOM 723 N N . ASN A 1 92 ? -19.969 -21.407 4.335 1 84.38 92 ASN A N 1
ATOM 724 C CA . ASN A 1 92 ? -21.115 -20.509 4.431 1 84.38 92 ASN A CA 1
ATOM 725 C C . ASN A 1 92 ? -21.31 -19.998 5.856 1 84.38 92 ASN A C 1
ATOM 727 O O . ASN A 1 92 ? -21.658 -18.834 6.061 1 84.38 92 ASN A O 1
ATOM 731 N N . PHE A 1 93 ? -21.094 -20.847 6.728 1 86.34 93 PHE A N 1
ATOM 732 C CA . PHE A 1 93 ? -21.192 -20.445 8.126 1 86.34 93 PHE A CA 1
ATOM 733 C C . PHE A 1 93 ? -20.098 -19.445 8.48 1 86.34 93 PHE A C 1
ATOM 735 O O . PHE A 1 93 ? -20.348 -18.47 9.192 1 86.34 93 PHE A O 1
ATOM 742 N N . GLU A 1 94 ? -18.936 -19.696 8.003 1 87.83 94 GLU A N 1
ATOM 743 C CA . GLU A 1 94 ? -17.84 -18.762 8.245 1 87.83 94 GLU A CA 1
ATOM 744 C C . GLU A 1 94 ? -18.166 -17.375 7.7 1 87.83 94 GLU A C 1
ATOM 746 O O . GLU A 1 94 ? -17.976 -16.371 8.39 1 87.83 94 GLU A O 1
ATOM 751 N N . HIS A 1 95 ? -18.708 -17.292 6.511 1 89.27 95 HIS A N 1
ATOM 752 C CA . HIS A 1 95 ? -19.102 -16.023 5.911 1 89.27 95 HIS A CA 1
ATOM 753 C C . HIS A 1 95 ? -20.204 -15.348 6.721 1 89.27 95 HIS A C 1
ATOM 755 O O . HIS A 1 95 ? -20.184 -14.13 6.91 1 89.27 95 HIS A O 1
ATOM 761 N N . SER A 1 96 ? -21.127 -16.178 7.155 1 91.33 96 SER A N 1
ATOM 762 C CA . SER A 1 96 ? -22.227 -15.621 7.936 1 91.33 96 SER A CA 1
ATOM 763 C C . SER A 1 96 ? -21.724 -15.002 9.236 1 91.33 96 SER A C 1
ATOM 765 O O . SER A 1 96 ? -22.259 -13.991 9.696 1 91.33 96 SER A O 1
ATOM 767 N N . PHE A 1 97 ? -20.693 -15.549 9.817 1 93.74 97 PHE A N 1
ATOM 768 C CA . PHE A 1 97 ? -20.167 -15.016 11.068 1 93.74 97 PHE A CA 1
ATOM 769 C C . PHE A 1 97 ? -19.429 -13.704 10.83 1 93.74 97 PHE A C 1
ATOM 771 O O . PHE A 1 97 ? -19.44 -12.816 11.684 1 93.74 97 PHE A O 1
ATOM 778 N N . ILE A 1 98 ? -18.783 -13.555 9.714 1 94.86 98 ILE A N 1
ATOM 779 C CA . ILE A 1 98 ? -18.199 -12.265 9.363 1 94.86 98 ILE A CA 1
ATOM 780 C C . ILE A 1 98 ? -19.292 -11.201 9.307 1 94.86 98 ILE A C 1
ATOM 782 O O . ILE A 1 98 ? -19.166 -10.138 9.92 1 94.86 98 ILE A O 1
ATOM 786 N N . SER A 1 99 ? -20.396 -11.545 8.647 1 95.86 99 SER A N 1
ATOM 787 C CA . SER A 1 99 ? -21.513 -10.613 8.525 1 95.86 99 SER A CA 1
ATOM 788 C C . SER A 1 99 ? -22.144 -10.326 9.884 1 95.86 99 SER A C 1
ATOM 790 O O . SER A 1 99 ? -22.544 -9.194 10.161 1 95.86 99 SER A O 1
ATOM 792 N N . MET A 1 100 ? -22.2 -11.328 10.706 1 97.01 100 MET A N 1
ATOM 793 C CA . MET A 1 100 ? -22.784 -11.158 12.034 1 97.01 100 MET A CA 1
ATOM 794 C C . MET A 1 100 ? -21.957 -10.189 12.872 1 97.01 100 MET A C 1
ATOM 796 O O . MET A 1 100 ? -22.504 -9.439 13.682 1 97.01 100 MET A O 1
ATOM 800 N N . THR A 1 101 ? -20.701 -10.228 12.699 1 97.88 101 THR A N 1
ATOM 801 C CA . THR A 1 101 ? -19.845 -9.329 13.466 1 97.88 101 THR A CA 1
ATOM 802 C C . THR A 1 101 ? -20.035 -7.885 13.013 1 97.88 101 THR A C 1
ATOM 804 O O . THR A 1 101 ? -20.018 -6.964 13.833 1 97.88 101 THR A O 1
ATOM 807 N N . PHE A 1 102 ? -20.252 -7.654 11.755 1 98.33 102 PHE A N 1
ATOM 808 C CA . PHE A 1 102 ? -20.545 -6.308 11.277 1 98.33 102 PHE A CA 1
ATOM 809 C C . PHE A 1 102 ? -21.915 -5.847 11.761 1 98.33 102 PHE A C 1
ATOM 811 O O . PHE A 1 102 ? -22.103 -4.671 12.08 1 98.33 102 PHE A O 1
ATOM 818 N N . PHE A 1 103 ? -22.849 -6.809 11.791 1 98.32 103 PHE A N 1
ATOM 819 C CA . PHE A 1 103 ? -24.152 -6.513 12.375 1 98.32 103 PHE A CA 1
ATOM 820 C C . PHE A 1 103 ? -24.008 -6.078 13.829 1 98.32 103 PHE A C 1
ATOM 822 O O . PHE A 1 103 ? -24.616 -5.092 14.25 1 98.32 103 PHE A O 1
ATOM 829 N N . THR A 1 104 ? -23.22 -6.825 14.543 1 98.5 104 THR A N 1
ATOM 830 C CA . THR A 1 104 ? -22.984 -6.543 15.955 1 98.5 104 THR A CA 1
ATOM 831 C C . THR A 1 104 ? -22.353 -5.165 16.133 1 98.5 104 THR A C 1
ATOM 833 O O . THR A 1 104 ? -22.734 -4.414 17.033 1 98.5 104 THR A O 1
ATOM 836 N N . TYR A 1 105 ? -21.405 -4.822 15.32 1 98.36 105 TYR A N 1
ATOM 837 C CA . TYR A 1 105 ? -20.808 -3.492 15.352 1 98.36 105 TYR A CA 1
ATOM 838 C C . TYR A 1 105 ? -21.874 -2.413 15.2 1 98.36 105 TYR A C 1
ATOM 840 O O . TYR A 1 105 ? -21.974 -1.509 16.033 1 98.36 105 TYR A O 1
ATOM 848 N N . ALA A 1 106 ? -22.709 -2.511 14.159 1 98.54 106 ALA A N 1
ATOM 849 C CA . ALA A 1 106 ? -23.697 -1.476 13.865 1 98.54 106 ALA A CA 1
ATOM 850 C C . ALA A 1 106 ? -24.734 -1.375 14.98 1 98.54 106 ALA A C 1
ATOM 852 O O . ALA A 1 106 ? -25.11 -0.273 15.387 1 98.54 106 ALA A O 1
ATOM 853 N N . ALA A 1 107 ? -25.133 -2.484 15.5 1 98.38 107 ALA A N 1
ATOM 854 C CA . ALA A 1 107 ? -26.127 -2.51 16.57 1 98.38 107 ALA A CA 1
ATOM 855 C C . ALA A 1 107 ? -25.6 -1.817 17.824 1 98.38 107 ALA A C 1
ATOM 857 O O . ALA A 1 107 ? -26.287 -0.978 18.412 1 98.38 107 ALA A O 1
ATOM 858 N N . PHE A 1 108 ? -24.398 -2.14 18.137 1 98.24 108 PHE A N 1
ATOM 859 C CA . PHE A 1 108 ? -23.865 -1.573 19.371 1 98.24 108 PHE A CA 1
ATOM 860 C C . PHE A 1 108 ? -23.494 -0.107 19.177 1 98.24 108 PHE A C 1
ATOM 862 O O . PHE A 1 108 ? -23.568 0.687 20.118 1 98.24 108 PHE A O 1
ATOM 869 N N . ALA A 1 109 ? -23.105 0.241 17.974 1 97.31 109 ALA A N 1
ATOM 870 C CA . ALA A 1 109 ? -22.858 1.657 17.713 1 97.31 109 ALA A CA 1
ATOM 871 C C . ALA A 1 109 ? -24.115 2.487 17.955 1 97.31 109 ALA A C 1
ATOM 873 O O . ALA A 1 109 ? -24.044 3.583 18.516 1 97.31 109 ALA A O 1
ATOM 874 N N . ILE A 1 110 ? -25.277 1.979 17.55 1 97.34 110 ILE A N 1
ATOM 875 C CA . ILE A 1 110 ? -26.545 2.664 17.778 1 97.34 110 ILE A CA 1
ATOM 876 C C . ILE A 1 110 ? -26.824 2.748 19.277 1 97.34 110 ILE A C 1
ATOM 878 O O . ILE A 1 110 ? -27.172 3.814 19.791 1 97.34 110 ILE A O 1
ATOM 882 N N . LEU A 1 111 ? -26.632 1.681 19.945 1 97.45 111 LEU A N 1
ATOM 883 C CA . LEU A 1 111 ? -26.91 1.634 21.376 1 97.45 111 LEU A CA 1
ATOM 884 C C . LEU A 1 111 ? -25.976 2.565 22.142 1 97.45 111 LEU A C 1
ATOM 886 O O . LEU A 1 111 ? -26.409 3.271 23.056 1 97.45 111 LEU A O 1
ATOM 890 N N . LEU A 1 112 ? -24.697 2.542 21.803 1 96.73 112 LEU A N 1
ATOM 891 C CA . LEU A 1 112 ? -23.721 3.407 22.458 1 96.73 112 LEU A CA 1
ATOM 892 C C . LEU A 1 112 ? -24.052 4.876 22.22 1 96.73 112 LEU A C 1
ATOM 894 O O . LEU A 1 112 ? -23.874 5.709 23.111 1 96.73 112 LEU A O 1
ATOM 898 N N . ASP A 1 113 ? -24.51 5.124 21.03 1 94.64 113 ASP A N 1
ATOM 899 C CA . ASP A 1 113 ? -24.878 6.499 20.709 1 94.64 113 ASP A CA 1
ATOM 900 C C . ASP A 1 113 ? -26.094 6.945 21.518 1 94.64 113 ASP A C 1
ATOM 902 O O . ASP A 1 113 ? -26.221 8.123 21.861 1 94.64 113 ASP A O 1
ATOM 906 N N . ARG A 1 114 ? -27.022 6.069 21.833 1 94.8 114 ARG A N 1
ATOM 907 C CA . ARG A 1 114 ? -28.226 6.384 22.595 1 94.8 114 ARG A CA 1
ATOM 908 C C . ARG A 1 114 ? -27.906 6.566 24.075 1 94.8 114 ARG A C 1
ATOM 910 O O . ARG A 1 114 ? -28.45 7.46 24.727 1 94.8 114 ARG A O 1
ATOM 917 N N . VAL A 1 115 ? -27.065 5.752 24.527 1 94.59 115 VAL A N 1
ATOM 918 C CA . VAL A 1 115 ? -26.707 5.803 25.941 1 94.59 115 VAL A CA 1
ATOM 919 C C . VAL A 1 115 ? -25.681 6.909 26.176 1 94.59 115 VAL A C 1
ATOM 921 O O . VAL A 1 115 ? -25.654 7.522 27.245 1 94.59 115 VAL A O 1
ATOM 924 N N . CYS A 1 116 ? -24.794 7.106 25.275 1 91.63 116 CYS A N 1
ATOM 925 C CA . CYS A 1 116 ? -23.835 8.2 25.176 1 91.63 116 CYS A CA 1
ATOM 926 C C . CYS A 1 116 ? -22.844 8.163 26.334 1 91.63 116 CYS A C 1
ATOM 928 O O . CYS A 1 116 ? -22.633 9.172 27.009 1 91.63 116 CYS A O 1
ATOM 930 N N . PRO A 1 117 ? -22.256 7.07 26.59 1 91.86 117 PRO A N 1
ATOM 931 C CA . PRO A 1 117 ? -21.154 7.09 27.555 1 91.86 117 PRO A CA 1
ATOM 932 C C . PRO A 1 117 ? -19.923 7.825 27.03 1 91.86 117 PRO A C 1
ATOM 934 O O . PRO A 1 117 ? -19.823 8.091 25.83 1 91.86 117 PRO A O 1
ATOM 937 N N . LYS A 1 118 ? -18.935 8.168 27.886 1 92.54 118 LYS A N 1
ATOM 938 C CA . LYS A 1 118 ? -17.733 8.91 27.515 1 92.54 118 LYS A CA 1
ATOM 939 C C . LYS A 1 118 ? -16.915 8.148 26.477 1 92.54 118 LYS A C 1
ATOM 941 O O . LYS A 1 118 ? -16.281 8.754 25.611 1 92.54 118 LYS A O 1
ATOM 946 N N . ALA A 1 119 ? -16.983 6.789 26.507 1 94.67 119 ALA A N 1
ATOM 947 C CA . ALA A 1 119 ? -16.132 5.944 25.674 1 94.67 119 ALA A CA 1
ATOM 948 C C . ALA A 1 119 ? -16.85 5.539 24.389 1 94.67 119 ALA A C 1
ATOM 950 O O . ALA A 1 119 ? -16.483 4.55 23.75 1 94.67 119 ALA A O 1
ATOM 951 N N . THR A 1 120 ? -17.915 6.219 24.056 1 94.67 120 THR A N 1
ATOM 952 C CA . THR A 1 120 ? -18.753 5.873 22.913 1 94.67 120 THR A CA 1
ATOM 953 C C . THR A 1 120 ? -17.911 5.728 21.649 1 94.67 120 THR A C 1
ATOM 955 O O . THR A 1 120 ? -17.971 4.7 20.971 1 94.67 120 THR A O 1
ATOM 958 N N . TYR A 1 121 ? -17.073 6.666 21.403 1 95.77 121 TYR A N 1
ATOM 959 C CA . TYR A 1 121 ? -16.256 6.644 20.194 1 95.77 121 TYR A CA 1
ATOM 960 C C . TYR A 1 121 ? -15.277 5.477 20.219 1 95.77 121 TYR A C 1
ATOM 962 O O . TYR A 1 121 ? -15.229 4.679 19.28 1 95.77 121 TYR A O 1
ATOM 970 N N . CYS A 1 122 ? -14.507 5.312 21.289 1 96.96 122 CYS A N 1
ATOM 971 C CA . CYS A 1 122 ? -13.465 4.297 21.398 1 96.96 122 CYS A CA 1
ATOM 972 C C . CYS A 1 122 ? -14.058 2.895 21.324 1 96.96 122 CYS A C 1
ATOM 974 O O . CYS A 1 122 ? -13.504 2.017 20.661 1 96.96 122 CYS A O 1
ATOM 976 N N . LEU A 1 123 ? -15.181 2.785 21.981 1 97.11 123 LEU A N 1
ATOM 977 C CA . LEU A 1 123 ? -15.816 1.471 21.995 1 97.11 123 LEU A CA 1
ATOM 978 C C . LEU A 1 123 ? -16.398 1.134 20.626 1 97.11 123 LEU A C 1
ATOM 980 O O . LEU A 1 123 ? -16.351 -0.02 20.194 1 97.11 123 LEU A O 1
ATOM 984 N N . SER A 1 124 ? -16.979 2.105 19.998 1 97.42 124 SER A N 1
ATOM 985 C CA . SER A 1 124 ? -17.478 1.884 18.645 1 97.42 124 SER A CA 1
ATOM 986 C C . SER A 1 124 ? -16.35 1.487 17.698 1 97.42 124 SER A C 1
ATOM 988 O O . SER A 1 124 ? -16.496 0.551 16.909 1 97.42 124 SER A O 1
ATOM 990 N N . GLN A 1 125 ? -15.214 2.13 17.789 1 98.16 125 GLN A N 1
ATOM 991 C CA . GLN A 1 125 ? -14.061 1.782 16.965 1 98.16 125 GLN A CA 1
ATOM 992 C C . GLN A 1 125 ? -13.539 0.39 17.31 1 98.16 125 GLN A C 1
ATOM 994 O O . GLN A 1 125 ? -13.104 -0.352 16.427 1 98.16 125 GLN A O 1
ATOM 999 N N . PHE A 1 126 ? -13.571 0.067 18.58 1 98.23 126 PHE A N 1
ATOM 1000 C CA . PHE A 1 126 ? -13.091 -1.234 19.033 1 98.23 126 PHE A CA 1
ATOM 1001 C C . PHE A 1 126 ? -13.912 -2.359 18.415 1 98.23 126 PHE A C 1
ATOM 1003 O O . PHE A 1 126 ? -13.355 -3.33 17.899 1 98.23 126 PHE A O 1
ATOM 1010 N N . ILE A 1 127 ? -15.206 -2.241 18.441 1 98.45 127 ILE A N 1
ATOM 1011 C CA . ILE A 1 127 ? -16.055 -3.294 17.896 1 98.45 127 ILE A CA 1
ATOM 1012 C C . ILE A 1 127 ? -15.879 -3.367 16.381 1 98.45 127 ILE A C 1
ATOM 1014 O O . ILE A 1 127 ? -15.915 -4.453 15.797 1 98.45 127 ILE A O 1
ATOM 1018 N N . ALA A 1 128 ? -15.753 -2.215 15.741 1 98.54 128 ALA A N 1
ATOM 1019 C CA . ALA A 1 128 ? -15.444 -2.216 14.314 1 98.54 128 ALA A CA 1
ATOM 1020 C C . ALA A 1 128 ? -14.14 -2.96 14.036 1 98.54 128 ALA A C 1
ATOM 1022 O O . ALA A 1 128 ? -14.047 -3.724 13.073 1 98.54 128 ALA A O 1
ATOM 1023 N N . ALA A 1 129 ? -13.121 -2.739 14.886 1 98.7 129 ALA A N 1
ATOM 1024 C CA . ALA A 1 129 ? -11.842 -3.431 14.744 1 98.7 129 ALA A CA 1
ATOM 1025 C C . ALA A 1 129 ? -12.013 -4.938 14.911 1 98.7 129 ALA A C 1
ATOM 1027 O O . ALA A 1 129 ? -11.369 -5.723 14.212 1 98.7 129 ALA A O 1
ATOM 1028 N N . VAL A 1 130 ? -12.831 -5.316 15.822 1 98.53 130 VAL A N 1
ATOM 1029 C CA . VAL A 1 130 ? -13.117 -6.732 16.029 1 98.53 130 VAL A CA 1
ATOM 1030 C C . VAL A 1 130 ? -13.732 -7.326 14.764 1 98.53 130 VAL A C 1
ATOM 1032 O O . VAL A 1 130 ? -13.407 -8.451 14.378 1 98.53 130 VAL A O 1
ATOM 1035 N N . ALA A 1 131 ? -14.604 -6.591 14.138 1 98.4 131 ALA A N 1
ATOM 1036 C CA . ALA A 1 131 ? -15.219 -7.059 12.899 1 98.4 131 ALA A CA 1
ATOM 1037 C C . ALA A 1 131 ? -14.168 -7.281 11.815 1 98.4 131 ALA A C 1
ATOM 1039 O O . ALA A 1 131 ? -14.172 -8.312 11.139 1 98.4 131 ALA A O 1
ATOM 1040 N N . PHE A 1 132 ? -13.252 -6.356 11.637 1 98.62 132 PHE A N 1
ATOM 1041 C CA . PHE A 1 132 ? -12.191 -6.515 10.649 1 98.62 132 PHE A CA 1
ATOM 1042 C C . PHE A 1 132 ? -11.247 -7.643 11.046 1 98.62 132 PHE A C 1
ATOM 1044 O O . PHE A 1 132 ? -10.719 -8.351 10.185 1 98.62 132 PHE A O 1
ATOM 1051 N N . ALA A 1 133 ? -11.004 -7.768 12.371 1 98.45 133 ALA A N 1
ATOM 1052 C CA . ALA A 1 133 ? -10.14 -8.846 12.847 1 98.45 133 ALA A CA 1
ATOM 1053 C C . ALA A 1 133 ? -10.74 -10.212 12.525 1 98.45 133 ALA A C 1
ATOM 1055 O O . ALA A 1 133 ? -10.031 -11.121 12.089 1 98.45 133 ALA A O 1
ATOM 1056 N N . GLN A 1 134 ? -11.991 -10.31 12.792 1 97.4 134 GLN A N 1
ATOM 1057 C CA . GLN A 1 134 ? -12.67 -11.563 12.478 1 97.4 134 GLN A CA 1
ATOM 1058 C C . GLN A 1 134 ? -12.668 -11.829 10.976 1 97.4 134 GLN A C 1
ATOM 1060 O O . GLN A 1 134 ? -12.488 -12.969 10.542 1 97.4 134 GLN A O 1
ATOM 1065 N N . GLN A 1 135 ? -12.988 -10.806 10.224 1 96.99 135 GLN A N 1
ATOM 1066 C CA . GLN A 1 135 ? -12.923 -10.929 8.771 1 96.99 135 GLN A CA 1
ATOM 1067 C C . GLN A 1 135 ? -11.552 -11.426 8.322 1 96.99 135 GLN A C 1
ATOM 1069 O O . GLN A 1 135 ? -11.456 -12.362 7.525 1 96.99 135 GLN A O 1
ATOM 1074 N N . LEU A 1 136 ? -10.511 -10.847 8.858 1 96.89 136 LEU A N 1
ATOM 1075 C CA . LEU A 1 136 ? -9.143 -11.22 8.512 1 96.89 136 LEU A CA 1
ATOM 1076 C C . LEU A 1 136 ? -8.855 -12.662 8.914 1 96.89 136 LEU A C 1
ATOM 1078 O O . LEU A 1 136 ? -8.294 -13.429 8.128 1 96.89 136 LEU A O 1
ATOM 1082 N N . LEU A 1 137 ? -9.243 -13.055 10.087 1 94.69 137 LEU A N 1
ATOM 1083 C CA . LEU A 1 137 ? -8.986 -14.386 10.626 1 94.69 137 LEU A CA 1
ATOM 1084 C C . LEU A 1 137 ? -9.681 -15.455 9.791 1 94.69 137 LEU A C 1
ATOM 1086 O O . LEU A 1 137 ? -9.066 -16.457 9.418 1 94.69 137 LEU A O 1
ATOM 1090 N N . LEU A 1 138 ? -10.879 -15.243 9.435 1 92.3 138 LEU A N 1
ATOM 1091 C CA . LEU A 1 138 ? -11.65 -16.254 8.718 1 92.3 138 LEU A CA 1
ATOM 1092 C C . LEU A 1 138 ? -11.195 -16.356 7.267 1 92.3 138 LEU A C 1
ATOM 1094 O O . LEU A 1 138 ? -11.165 -17.449 6.697 1 92.3 138 LEU A O 1
ATOM 1098 N N . PHE A 1 139 ? -10.837 -15.241 6.678 1 90.63 139 PHE A N 1
ATOM 1099 C CA . PHE A 1 139 ? -10.308 -15.308 5.321 1 90.63 139 PHE A CA 1
ATOM 1100 C C . PHE A 1 139 ? -8.938 -15.975 5.306 1 90.63 139 PHE A C 1
ATOM 1102 O O . PHE A 1 139 ? -8.58 -16.648 4.337 1 90.63 139 PHE A O 1
ATOM 1109 N N . HIS A 1 140 ? -8.188 -15.836 6.357 1 88.79 140 HIS A N 1
ATOM 1110 C CA . HIS A 1 140 ? -6.89 -16.496 6.442 1 88.79 140 HIS A CA 1
ATOM 1111 C C . HIS A 1 140 ? -7.045 -18.012 6.497 1 88.79 140 HIS A C 1
ATOM 1113 O O . HIS A 1 140 ? -6.378 -18.736 5.754 1 88.79 140 HIS A O 1
ATOM 1119 N N . PHE A 1 141 ? -7.947 -18.488 7.264 1 84.93 141 PHE A N 1
ATOM 1120 C CA . PHE A 1 141 ? -8.113 -19.927 7.431 1 84.93 141 PHE A CA 1
ATOM 1121 C C . PHE A 1 141 ? -8.919 -20.516 6.279 1 84.93 141 PHE A C 1
ATOM 1123 O O . PHE A 1 141 ? -8.719 -21.673 5.902 1 84.93 141 PHE A O 1
ATOM 1130 N N . HIS A 1 142 ? -9.75 -19.739 5.728 1 74.62 142 HIS A N 1
ATOM 1131 C CA . HIS A 1 142 ? -10.505 -20.165 4.555 1 74.62 142 HIS A CA 1
ATOM 1132 C C . HIS A 1 142 ? -9.592 -20.338 3.346 1 74.62 142 HIS A C 1
ATOM 1134 O O . HIS A 1 142 ? -9.741 -21.295 2.583 1 74.62 142 HIS A O 1
ATOM 1140 N N . SER A 1 143 ? -8.675 -19.463 3.187 1 64.06 143 SER A N 1
ATOM 1141 C CA . SER A 1 143 ? -7.742 -19.466 2.064 1 64.06 143 SER A CA 1
ATOM 1142 C C . SER A 1 143 ? -6.703 -20.572 2.211 1 64.06 143 SER A C 1
ATOM 1144 O O . SER A 1 143 ? -6.153 -21.051 1.217 1 64.06 143 SER A O 1
ATOM 1146 N N . ALA A 1 144 ? -6.417 -20.909 3.36 1 58.61 144 ALA A N 1
ATOM 1147 C CA . ALA A 1 144 ? -5.421 -21.954 3.579 1 58.61 144 ALA A CA 1
ATOM 1148 C C . ALA A 1 144 ? -5.879 -23.283 2.984 1 58.61 144 ALA A C 1
ATOM 1150 O O . ALA A 1 144 ? -5.055 -24.128 2.627 1 58.61 144 ALA A O 1
ATOM 1151 N N . ASP A 1 145 ? -7.145 -23.34 2.84 1 57.38 145 ASP A N 1
ATOM 1152 C CA . ASP A 1 145 ? -7.66 -24.577 2.261 1 57.38 145 ASP A CA 1
ATOM 1153 C C . ASP A 1 145 ? -7.787 -24.462 0.744 1 57.38 145 ASP A C 1
ATOM 1155 O O . ASP A 1 145 ? -8.013 -25.461 0.057 1 57.38 145 ASP A O 1
ATOM 1159 N N . HIS A 1 146 ? -7.817 -23.204 0.277 1 62.29 146 HIS A N 1
ATOM 1160 C CA . HIS A 1 146 ? -7.861 -23.01 -1.168 1 62.29 146 HIS A CA 1
ATOM 1161 C C . HIS A 1 146 ? -6.456 -22.923 -1.755 1 62.29 146 HIS A C 1
ATOM 1163 O O . HIS A 1 146 ? -5.733 -21.955 -1.507 1 62.29 146 HIS A O 1
ATOM 1169 N N . MET A 1 147 ? -6.031 -24.108 -2.058 1 66.01 147 MET A N 1
ATOM 1170 C CA . MET A 1 147 ? -4.761 -24.259 -2.763 1 66.01 147 MET A CA 1
ATOM 1171 C C . MET A 1 147 ? -4.851 -23.69 -4.175 1 66.01 147 MET A C 1
ATOM 1173 O O . MET A 1 147 ? -5.945 -23.557 -4.727 1 66.01 147 MET A O 1
ATOM 1177 N N . GLY A 1 148 ? -3.898 -22.763 -4.672 1 82.07 148 GLY A N 1
ATOM 1178 C CA . GLY A 1 148 ? -3.801 -22.374 -6.07 1 82.07 148 GLY A CA 1
ATOM 1179 C C . GLY A 1 148 ? -3.99 -20.885 -6.289 1 82.07 148 GLY A C 1
ATOM 1180 O O . GLY A 1 148 ? -3.549 -20.071 -5.475 1 82.07 148 GLY A O 1
ATOM 1181 N N . VAL A 1 149 ? -4.787 -20.594 -7.35 1 89.12 149 VAL A N 1
ATOM 1182 C CA . VAL A 1 149 ? -4.947 -19.207 -7.775 1 89.12 149 VAL A CA 1
ATOM 1183 C C . VAL A 1 149 ? -5.966 -18.506 -6.88 1 89.12 149 VAL A C 1
ATOM 1185 O O . VAL A 1 149 ? -5.797 -17.332 -6.538 1 89.12 149 VAL A O 1
ATOM 1188 N N . GLU A 1 150 ? -7.033 -19.182 -6.438 1 88.76 150 GLU A N 1
ATOM 1189 C CA . GLU A 1 150 ? -8.056 -18.619 -5.562 1 88.76 150 GLU A CA 1
ATOM 1190 C C . GLU A 1 150 ? -7.462 -18.19 -4.223 1 88.76 150 GLU A C 1
ATOM 1192 O O . GLU A 1 150 ? -7.8 -17.126 -3.701 1 88.76 150 GLU A O 1
ATOM 1197 N N . GLY A 1 151 ? -6.669 -19.061 -3.682 1 89.69 151 GLY A N 1
ATOM 1198 C CA . GLY A 1 151 ? -5.995 -18.715 -2.44 1 89.69 151 GLY A CA 1
ATOM 1199 C C . GLY A 1 151 ? -5.145 -17.463 -2.552 1 89.69 151 GLY A C 1
ATOM 1200 O O . GLY A 1 151 ? -5.059 -16.678 -1.605 1 89.69 151 GLY A O 1
ATOM 1201 N N . HIS A 1 152 ? -4.546 -17.286 -3.699 1 91.58 152 HIS A N 1
ATOM 1202 C CA . HIS A 1 152 ? -3.697 -16.125 -3.939 1 91.58 152 HIS A CA 1
ATOM 1203 C C . HIS A 1 152 ? -4.518 -14.84 -3.967 1 91.58 152 HIS A C 1
ATOM 1205 O O . HIS A 1 152 ? -4.097 -13.817 -3.422 1 91.58 152 HIS A O 1
ATOM 1211 N N . TYR A 1 153 ? -5.696 -14.852 -4.569 1 93.26 153 TYR A N 1
ATOM 1212 C CA . TYR A 1 153 ? -6.614 -13.719 -4.532 1 93.26 153 TYR A CA 1
ATOM 1213 C C . TYR A 1 153 ? -6.952 -13.338 -3.096 1 93.26 153 TYR A C 1
ATOM 1215 O O . TYR A 1 153 ? -6.95 -12.156 -2.743 1 93.26 153 TYR A O 1
ATOM 1223 N N . HIS A 1 154 ? -7.203 -14.353 -2.287 1 93.06 154 HIS A N 1
ATOM 1224 C CA . HIS A 1 154 ? -7.607 -14.111 -0.907 1 93.06 154 HIS A CA 1
ATOM 1225 C C . HIS A 1 154 ? -6.443 -13.579 -0.077 1 93.06 154 HIS A C 1
ATOM 1227 O O . HIS A 1 154 ? -6.644 -12.78 0.841 1 93.06 154 HIS A O 1
ATOM 1233 N N . LEU A 1 155 ? -5.288 -14.038 -0.413 1 93.47 155 LEU A N 1
ATOM 1234 C CA . LEU A 1 155 ? -4.112 -13.526 0.283 1 93.47 155 LEU A CA 1
ATOM 1235 C C . LEU A 1 155 ? -3.977 -12.02 0.086 1 93.47 155 LEU A C 1
ATOM 1237 O O . LEU A 1 155 ? -3.712 -11.286 1.04 1 93.47 155 LEU A O 1
ATOM 1241 N N . LEU A 1 156 ? -4.15 -11.557 -1.108 1 95.96 156 LEU A N 1
ATOM 1242 C CA . LEU A 1 156 ? -4.055 -10.13 -1.397 1 95.96 156 LEU A CA 1
ATOM 1243 C C . LEU A 1 156 ? -5.194 -9.364 -0.733 1 95.96 156 LEU A C 1
ATOM 1245 O O . LEU A 1 156 ? -5.002 -8.239 -0.266 1 95.96 156 LEU A O 1
ATOM 1249 N N . LEU A 1 157 ? -6.363 -9.983 -0.679 1 96.36 157 LEU A N 1
ATOM 1250 C CA . LEU A 1 157 ? -7.483 -9.386 0.04 1 96.36 157 LEU A CA 1
ATOM 1251 C C . LEU A 1 157 ? -7.142 -9.193 1.514 1 96.36 157 LEU A C 1
ATOM 1253 O O . LEU A 1 157 ? -7.465 -8.158 2.101 1 96.36 157 LEU A O 1
ATOM 1257 N N . GLN A 1 158 ? -6.512 -10.166 2.076 1 96.09 158 GLN A N 1
ATOM 1258 C CA . GLN A 1 158 ? -6.123 -10.111 3.481 1 96.09 158 GLN A CA 1
ATOM 1259 C C . GLN A 1 158 ? -5.203 -8.924 3.752 1 96.09 158 GLN A C 1
ATOM 1261 O O . GLN A 1 158 ? -5.281 -8.301 4.813 1 96.09 158 GLN A O 1
ATOM 1266 N N . CYS A 1 159 ? -4.343 -8.548 2.828 1 96.73 159 CYS A N 1
ATOM 1267 C CA . CYS A 1 159 ? -3.462 -7.397 2.982 1 96.73 159 CYS A CA 1
ATOM 1268 C C . CYS A 1 159 ? -4.265 -6.108 3.112 1 96.73 159 CYS A C 1
ATOM 1270 O O . CYS A 1 159 ? -3.957 -5.261 3.952 1 96.73 159 CYS A O 1
ATOM 1272 N N . VAL A 1 160 ? -5.274 -5.999 2.353 1 98.22 160 VAL A N 1
ATOM 1273 C CA . VAL A 1 160 ? -6.106 -4.801 2.373 1 98.22 160 VAL A CA 1
ATOM 1274 C C . VAL A 1 160 ? -6.896 -4.742 3.679 1 98.22 160 VAL A C 1
ATOM 1276 O O . VAL A 1 160 ? -6.998 -3.682 4.302 1 98.22 160 VAL A O 1
ATOM 1279 N N . ILE A 1 161 ? -7.432 -5.902 4.115 1 98.45 161 ILE A N 1
ATOM 1280 C CA . ILE A 1 161 ? -8.184 -5.969 5.363 1 98.45 161 ILE A CA 1
ATOM 1281 C C . ILE A 1 161 ? -7.27 -5.62 6.535 1 98.45 161 ILE A C 1
ATOM 1283 O O . ILE A 1 161 ? -7.697 -4.967 7.491 1 98.45 161 ILE A O 1
ATOM 1287 N N . PHE A 1 162 ? -6.076 -6.047 6.463 1 98.38 162 PHE A N 1
ATOM 1288 C CA . PHE A 1 162 ? -5.104 -5.741 7.506 1 98.38 162 PHE A CA 1
ATOM 1289 C C . PHE A 1 162 ? -4.924 -4.235 7.654 1 98.38 162 PHE A C 1
ATOM 1291 O O . PHE A 1 162 ? -4.816 -3.724 8.77 1 98.38 162 PHE A O 1
ATOM 1298 N N . VAL A 1 163 ? -4.871 -3.505 6.553 1 98.31 163 VAL A N 1
ATOM 1299 C CA . VAL A 1 163 ? -4.757 -2.05 6.589 1 98.31 163 VAL A CA 1
ATOM 1300 C C . VAL A 1 163 ? -6.002 -1.451 7.24 1 98.31 163 VAL A C 1
ATOM 1302 O O . VAL A 1 163 ? -5.902 -0.528 8.053 1 98.31 163 VAL A O 1
ATOM 1305 N N . SER A 1 164 ? -7.195 -1.982 6.941 1 98.69 164 SER A N 1
ATOM 1306 C CA . SER A 1 164 ? -8.433 -1.509 7.551 1 98.69 164 SER A CA 1
ATOM 1307 C C . SER A 1 164 ? -8.43 -1.74 9.059 1 98.69 164 SER A C 1
ATOM 1309 O O . SER A 1 164 ? -8.822 -0.86 9.828 1 98.69 164 SER A O 1
ATOM 1311 N N . LEU A 1 165 ? -7.974 -2.923 9.437 1 98.68 165 LEU A N 1
ATOM 1312 C CA . LEU A 1 165 ? -7.908 -3.258 10.856 1 98.68 165 LEU A CA 1
ATOM 1313 C C . LEU A 1 165 ? -6.935 -2.339 11.587 1 98.68 165 LEU A C 1
ATOM 1315 O O . LEU A 1 165 ? -7.28 -1.758 12.619 1 98.68 165 LEU A O 1
ATOM 1319 N N . THR A 1 166 ? -5.758 -2.121 11.047 1 98.32 166 THR A N 1
ATOM 1320 C CA . THR A 1 166 ? -4.711 -1.335 11.69 1 98.32 166 THR A CA 1
ATOM 1321 C C . THR A 1 166 ? -5.128 0.128 11.807 1 98.32 166 THR A C 1
ATOM 1323 O O . THR A 1 166 ? -4.949 0.748 12.857 1 98.32 166 THR A O 1
ATOM 1326 N N . THR A 1 167 ? -5.71 0.654 10.756 1 98.25 167 THR A N 1
ATOM 1327 C CA . THR A 1 167 ? -6.117 2.054 10.791 1 98.25 167 THR A CA 1
ATOM 1328 C C . THR A 1 167 ? -7.317 2.246 11.714 1 98.25 167 THR A C 1
ATOM 1330 O O . THR A 1 167 ? -7.457 3.294 12.349 1 98.25 167 THR A O 1
ATOM 1333 N N . THR A 1 168 ? -8.201 1.218 11.825 1 98.55 168 THR A N 1
ATOM 1334 C CA . THR A 1 168 ? -9.306 1.291 12.775 1 98.55 168 THR A CA 1
ATOM 1335 C C . THR A 1 168 ? -8.786 1.286 14.21 1 98.55 168 THR A C 1
ATOM 1337 O O . THR A 1 168 ? -9.258 2.056 15.049 1 98.55 168 THR A O 1
ATOM 1340 N N . LEU A 1 169 ? -7.795 0.51 14.503 1 98.29 169 LEU A N 1
ATOM 1341 C CA . LEU A 1 169 ? -7.177 0.477 15.825 1 98.29 169 LEU A CA 1
ATOM 1342 C C . LEU A 1 169 ? -6.472 1.794 16.128 1 98.29 169 LEU A C 1
ATOM 1344 O O . LEU A 1 169 ? -6.571 2.315 17.241 1 98.29 169 LEU A O 1
ATOM 1348 N N . MET A 1 170 ? -5.798 2.336 15.122 1 97.61 170 MET A N 1
ATOM 1349 C CA . MET A 1 170 ? -5.094 3.603 15.297 1 97.61 170 MET A CA 1
ATOM 1350 C C . MET A 1 170 ? -6.076 4.741 15.551 1 97.61 170 MET A C 1
ATOM 1352 O O . MET A 1 170 ? -5.767 5.681 16.285 1 97.61 170 MET A O 1
ATOM 1356 N N . ALA A 1 171 ? -7.242 4.636 15.014 1 97.21 171 ALA A N 1
ATOM 1357 C CA . ALA A 1 171 ? -8.245 5.69 15.141 1 97.21 171 ALA A CA 1
ATOM 1358 C C . ALA A 1 171 ? -8.706 5.837 16.588 1 97.21 171 ALA A C 1
ATOM 1360 O O . ALA A 1 171 ? -9.166 6.907 16.994 1 97.21 171 ALA A O 1
ATOM 1361 N N . ILE A 1 172 ? -8.609 4.782 17.367 1 97.09 172 ILE A N 1
ATOM 1362 C CA . ILE A 1 172 ? -9.017 4.828 18.766 1 97.09 172 ILE A CA 1
ATOM 1363 C C . ILE A 1 172 ? -8.217 5.902 19.502 1 97.09 172 ILE A C 1
ATOM 1365 O O . ILE A 1 172 ? -8.783 6.701 20.252 1 97.09 172 ILE A O 1
ATOM 1369 N N . GLU A 1 173 ? -6.854 6.028 19.176 1 95.44 173 GLU A N 1
ATOM 1370 C CA . GLU A 1 173 ? -5.989 6.965 19.887 1 95.44 173 GLU A CA 1
ATOM 1371 C C . GLU A 1 173 ? -5.739 8.222 19.059 1 95.44 173 GLU A C 1
ATOM 1373 O O . GLU A 1 173 ? -5.219 9.216 19.572 1 95.44 173 GLU A O 1
ATOM 1378 N N . LEU A 1 174 ? -6.167 8.169 17.779 1 96.12 174 LEU A N 1
ATOM 1379 C CA . LEU A 1 174 ? -5.872 9.301 16.908 1 96.12 174 LEU A CA 1
ATOM 1380 C C . LEU A 1 174 ? -7.129 9.769 16.181 1 96.12 174 LEU A C 1
ATOM 1382 O O . LEU A 1 174 ? -7.142 9.861 14.952 1 96.12 174 LEU A O 1
ATOM 1386 N N . PRO A 1 175 ? -8.1 10.158 16.928 1 95.38 175 PRO A N 1
ATOM 1387 C CA . PRO A 1 175 ? -9.353 10.578 16.297 1 95.38 175 PRO A CA 1
ATOM 1388 C C . PRO A 1 175 ? -9.204 11.865 15.489 1 95.38 175 PRO A C 1
ATOM 1390 O O . PRO A 1 175 ? -10.047 12.166 14.64 1 95.38 175 PRO A O 1
ATOM 1393 N N . LYS A 1 176 ? -8.146 12.671 15.665 1 96.24 176 LYS A N 1
ATOM 1394 C CA . LYS A 1 176 ? -7.974 13.951 14.984 1 96.24 176 LYS A CA 1
ATOM 1395 C C . LYS A 1 176 ? -7.104 13.798 13.739 1 96.24 176 LYS A C 1
ATOM 1397 O O . LYS A 1 176 ? -6.892 14.763 13.001 1 96.24 176 LYS A O 1
ATOM 1402 N N . SER A 1 177 ? -6.678 12.565 13.509 1 96.06 177 SER A N 1
ATOM 1403 C CA . SER A 1 177 ? -5.816 12.333 12.355 1 96.06 177 SER A CA 1
ATOM 1404 C C . SER A 1 177 ? -6.636 12.116 11.087 1 96.06 177 SER A C 1
ATOM 1406 O O . SER A 1 177 ? -7.285 11.08 10.931 1 96.06 177 SER A O 1
ATOM 1408 N N . PHE A 1 178 ? -6.555 13.082 10.213 1 96.9 178 PHE A N 1
ATOM 1409 C CA . PHE A 1 178 ? -7.238 12.97 8.93 1 96.9 178 PHE A CA 1
ATOM 1410 C C . PHE A 1 178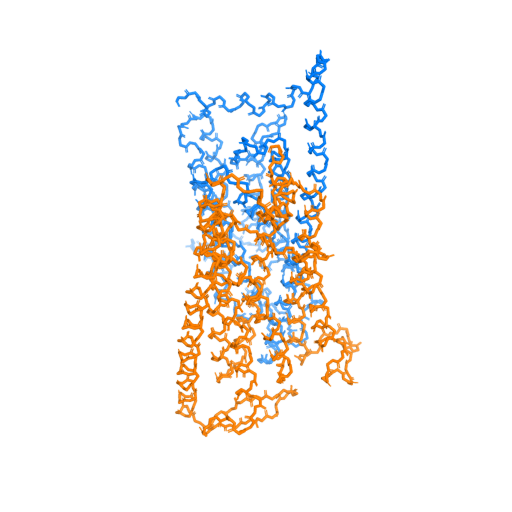 ? -6.69 11.797 8.126 1 96.9 178 PHE A C 1
ATOM 1412 O O . PHE A 1 178 ? -7.453 11.057 7.5 1 96.9 178 PHE A O 1
ATOM 1419 N N . MET A 1 179 ? -5.386 11.532 8.19 1 97.58 179 MET A N 1
ATOM 1420 C CA . MET A 1 179 ? -4.734 10.522 7.361 1 97.58 179 MET A CA 1
ATOM 1421 C C . MET A 1 179 ? -5.156 9.118 7.781 1 97.58 179 MET A C 1
ATOM 1423 O O . MET A 1 179 ? -5.281 8.226 6.941 1 97.58 179 MET A O 1
ATOM 1427 N N . VAL A 1 180 ? -5.341 8.891 9.048 1 97.85 180 VAL A N 1
ATOM 1428 C CA . VAL A 1 180 ? -5.801 7.593 9.531 1 97.85 180 VAL A CA 1
ATOM 1429 C C . VAL A 1 180 ? -7.182 7.286 8.955 1 97.85 180 VAL A C 1
ATOM 1431 O O . VAL A 1 180 ? -7.408 6.202 8.413 1 97.85 180 VAL A O 1
ATOM 1434 N N . SER A 1 181 ? -8.101 8.232 8.965 1 98.09 181 SER A N 1
ATOM 1435 C CA . SER A 1 181 ? -9.458 8.046 8.462 1 98.09 181 SER A CA 1
ATOM 1436 C C . SER A 1 181 ? -9.475 7.954 6.94 1 98.09 181 SER A C 1
ATOM 1438 O O . SER A 1 181 ? -10.243 7.177 6.368 1 98.09 181 SER A O 1
ATOM 1440 N N . PHE A 1 182 ? -8.654 8.793 6.36 1 98.38 182 PHE A N 1
ATOM 1441 C CA . PHE A 1 182 ? -8.537 8.774 4.907 1 98.38 182 PHE A CA 1
ATOM 1442 C C . PHE A 1 182 ? -8.071 7.407 4.419 1 98.38 182 PHE A C 1
ATOM 1444 O O . PHE A 1 182 ? -8.682 6.82 3.524 1 98.38 182 PHE A O 1
ATOM 1451 N N . THR A 1 183 ? -7.008 6.871 5.012 1 98.61 183 THR A N 1
ATOM 1452 C CA . THR A 1 183 ? -6.442 5.583 4.625 1 98.61 183 THR A CA 1
ATOM 1453 C C . THR A 1 183 ? -7.427 4.453 4.908 1 98.61 183 THR A C 1
ATOM 1455 O O . THR A 1 183 ? -7.562 3.525 4.107 1 98.61 183 THR A O 1
ATOM 1458 N N . ARG A 1 184 ? -8.095 4.51 6.019 1 98.6 184 ARG A N 1
ATOM 1459 C CA . ARG A 1 184 ? -9.098 3.5 6.345 1 98.6 184 ARG A CA 1
ATOM 1460 C C . ARG A 1 184 ? -10.21 3.475 5.302 1 98.6 184 ARG A C 1
ATOM 1462 O O . ARG A 1 184 ? -10.584 2.408 4.811 1 98.6 184 ARG A O 1
ATOM 1469 N N . SER A 1 185 ? -10.758 4.649 4.996 1 98.71 185 SER A N 1
ATOM 1470 C CA . SER A 1 185 ? -11.833 4.741 4.012 1 98.71 185 SER A CA 1
ATOM 1471 C C . SER A 1 185 ? -11.383 4.218 2.652 1 98.71 185 SER A C 1
ATOM 1473 O O . SER A 1 185 ? -12.122 3.49 1.986 1 98.71 185 SER A O 1
ATOM 1475 N N . LEU A 1 186 ? -10.185 4.578 2.309 1 98.72 186 LEU A N 1
ATOM 1476 C CA . LEU A 1 186 ? -9.645 4.132 1.03 1 98.72 186 LEU A CA 1
ATOM 1477 C C . LEU A 1 186 ? -9.454 2.619 1.019 1 98.72 186 LEU A C 1
ATOM 1479 O O . LEU A 1 186 ? -9.702 1.965 0.003 1 98.72 186 LEU A O 1
ATOM 1483 N N . SER A 1 187 ? -8.942 2.052 2.116 1 98.73 187 SER A N 1
ATOM 1484 C CA . SER A 1 187 ? -8.761 0.606 2.198 1 98.73 187 SER A CA 1
ATOM 1485 C C . SER A 1 187 ? -10.095 -0.125 2.1 1 98.73 187 SER A C 1
ATOM 1487 O O . SER A 1 187 ? -10.173 -1.212 1.524 1 98.73 187 SER A O 1
ATOM 1489 N N . ILE A 1 188 ? -11.172 0.447 2.654 1 98.73 188 ILE A N 1
ATOM 1490 C CA . ILE A 1 188 ? -12.498 -0.156 2.563 1 98.73 188 ILE A CA 1
ATOM 1491 C C . ILE A 1 188 ? -13.006 -0.069 1.125 1 98.73 188 ILE A C 1
ATOM 1493 O O . ILE A 1 188 ? -13.595 -1.022 0.61 1 98.73 188 ILE A O 1
ATOM 1497 N N . VAL A 1 189 ? -12.786 1.049 0.459 1 98.8 189 VAL A N 1
ATOM 1498 C CA . VAL A 1 189 ? -13.106 1.163 -0.961 1 98.8 189 VAL A CA 1
ATOM 1499 C C . VAL A 1 189 ? -12.379 0.072 -1.744 1 98.8 189 VAL A C 1
ATOM 1501 O O . VAL A 1 189 ? -12.982 -0.61 -2.576 1 98.8 189 VAL A O 1
ATOM 1504 N N . TYR A 1 190 ? -11.101 -0.066 -1.454 1 98.81 190 TYR A N 1
ATOM 1505 C CA . TYR A 1 190 ? -10.292 -1.015 -2.209 1 98.81 190 TYR A CA 1
ATOM 1506 C C . TYR A 1 190 ? -10.723 -2.449 -1.923 1 98.81 190 TYR A C 1
ATOM 1508 O O . TYR A 1 190 ? -10.685 -3.304 -2.81 1 98.81 190 TYR A O 1
ATOM 1516 N N . GLN A 1 191 ? -11.108 -2.773 -0.656 1 98.42 191 GLN A N 1
ATOM 1517 C CA . GLN A 1 191 ? -11.698 -4.078 -0.378 1 98.42 191 GLN A CA 1
ATOM 1518 C C . GLN A 1 191 ? -12.874 -4.361 -1.308 1 98.42 191 GLN A C 1
ATOM 1520 O O . GLN A 1 191 ? -12.976 -5.45 -1.876 1 98.42 191 GLN A O 1
ATOM 1525 N N . GLY A 1 192 ? -13.746 -3.374 -1.452 1 98.38 192 GLY A N 1
ATOM 1526 C CA . GLY A 1 192 ? -14.9 -3.526 -2.324 1 98.38 192 GLY A CA 1
ATOM 1527 C C . GLY A 1 192 ? -14.525 -3.773 -3.773 1 98.38 192 GLY A C 1
ATOM 1528 O O . GLY A 1 192 ? -15.054 -4.686 -4.409 1 98.38 192 GLY A O 1
ATOM 1529 N N . VAL A 1 193 ? -13.588 -2.978 -4.256 1 98.47 193 VAL A N 1
ATOM 1530 C CA . VAL A 1 193 ? -13.124 -3.125 -5.631 1 98.47 193 VAL A CA 1
ATOM 1531 C C . VAL A 1 193 ? -12.52 -4.513 -5.828 1 98.47 193 VAL A C 1
ATOM 1533 O O . VAL A 1 193 ? -12.834 -5.201 -6.803 1 98.47 193 VAL A O 1
ATOM 1536 N N . TRP A 1 194 ? -11.706 -4.951 -4.923 1 98.19 194 TRP A N 1
ATOM 1537 C CA . TRP A 1 194 ? -10.999 -6.221 -5.056 1 98.19 194 TRP A CA 1
ATOM 1538 C C . TRP A 1 194 ? -11.966 -7.396 -4.949 1 98.19 194 TRP A C 1
ATOM 1540 O O . TRP A 1 194 ? -11.809 -8.402 -5.644 1 98.19 194 TRP A O 1
ATOM 1550 N N . PHE A 1 195 ? -13.019 -7.272 -4.105 1 96.83 195 PHE A N 1
ATOM 1551 C CA . PHE A 1 195 ? -14.058 -8.292 -4.037 1 96.83 195 PHE A CA 1
ATOM 1552 C C . PHE A 1 195 ? -14.724 -8.477 -5.396 1 96.83 195 PHE A C 1
ATOM 1554 O O . PHE A 1 195 ? -14.902 -9.606 -5.857 1 96.83 195 PHE A O 1
ATOM 1561 N N . VAL A 1 196 ? -15.04 -7.406 -6.016 1 96.73 196 VAL A N 1
ATOM 1562 C CA . VAL A 1 196 ? -15.728 -7.46 -7.302 1 96.73 196 VAL A CA 1
ATOM 1563 C C . VAL A 1 196 ? -14.792 -8.029 -8.366 1 96.73 196 VAL A C 1
ATOM 1565 O O . VAL A 1 196 ? -15.187 -8.895 -9.15 1 96.73 196 VAL A O 1
ATOM 1568 N N . VAL A 1 197 ? -13.539 -7.571 -8.348 1 96.57 197 VAL A N 1
ATOM 1569 C CA . VAL A 1 197 ? -12.555 -8.024 -9.326 1 96.57 197 VAL A CA 1
ATOM 1570 C C . VAL A 1 197 ? -12.303 -9.519 -9.152 1 96.57 197 VAL A C 1
ATOM 1572 O O . VAL A 1 197 ? -12.344 -10.279 -10.122 1 96.57 197 VAL A O 1
ATOM 1575 N N . MET A 1 198 ? -12.09 -9.914 -7.963 1 93.24 198 MET A N 1
ATOM 1576 C CA . MET A 1 198 ? -11.782 -11.322 -7.729 1 93.24 198 MET A CA 1
ATOM 1577 C C . MET A 1 198 ? -12.973 -12.206 -8.084 1 93.24 198 MET A C 1
ATOM 1579 O O . MET A 1 198 ? -12.807 -13.261 -8.699 1 93.24 198 MET A O 1
ATOM 1583 N N . GLY A 1 199 ? -14.215 -11.853 -7.709 1 91.71 199 GLY A N 1
ATOM 1584 C CA . GLY A 1 199 ? -15.397 -12.617 -8.077 1 91.71 199 GLY A CA 1
ATOM 1585 C C . GLY A 1 199 ? -15.559 -12.78 -9.576 1 91.71 199 GLY A C 1
ATOM 1586 O O . GLY A 1 199 ? -15.863 -13.874 -10.057 1 91.71 199 GLY A O 1
ATOM 1587 N N . THR A 1 200 ? -15.296 -11.706 -10.295 1 92.66 200 THR A N 1
ATOM 1588 C CA . THR A 1 200 ? -15.442 -11.72 -11.746 1 92.66 200 THR A CA 1
ATOM 1589 C C . THR A 1 200 ? -14.353 -12.572 -12.391 1 92.66 200 THR A C 1
ATOM 1591 O O . THR A 1 200 ? -14.63 -13.361 -13.297 1 92.66 200 THR A O 1
ATOM 1594 N N . MET A 1 201 ? -13.151 -12.495 -11.884 1 91.08 201 MET A N 1
ATOM 1595 C CA . MET A 1 201 ? -12.015 -13.184 -12.489 1 91.08 201 MET A CA 1
ATOM 1596 C C . MET A 1 201 ? -12.066 -14.679 -12.195 1 91.08 201 MET A C 1
ATOM 1598 O O . MET A 1 201 ? -11.675 -15.495 -13.031 1 91.08 201 MET A O 1
ATOM 1602 N N . ILE A 1 202 ? -12.569 -15.022 -11.065 1 87.88 202 ILE A N 1
ATOM 1603 C CA . ILE A 1 202 ? -12.565 -16.419 -10.643 1 87.88 202 ILE A CA 1
ATOM 1604 C C . ILE A 1 202 ? -13.752 -17.15 -11.267 1 87.88 202 ILE A C 1
ATOM 1606 O O . ILE A 1 202 ? -13.623 -18.296 -11.704 1 87.88 202 ILE A O 1
ATOM 1610 N N . TRP A 1 203 ? -14.89 -16.559 -11.487 1 87.55 203 TRP A N 1
ATOM 1611 C CA . TRP A 1 203 ? -16.103 -17.3 -11.817 1 87.55 203 TRP A CA 1
ATOM 1612 C C . TRP A 1 203 ? -16.561 -16.99 -13.238 1 87.55 203 TRP A C 1
ATOM 1614 O O . TRP A 1 203 ? -17.658 -17.382 -13.643 1 87.55 203 TRP A O 1
ATOM 1624 N N . THR A 1 204 ? -15.791 -16.241 -13.955 1 88.05 204 THR A N 1
ATOM 1625 C CA . THR A 1 204 ? -16.052 -16.056 -15.378 1 88.05 204 THR A CA 1
ATOM 1626 C C . THR A 1 204 ? -15.111 -16.915 -16.217 1 88.05 204 THR A C 1
ATOM 1628 O O . THR A 1 204 ? -13.914 -16.632 -16.303 1 88.05 204 THR A O 1
ATOM 1631 N N . PRO A 1 205 ? -15.621 -17.928 -16.865 1 86.06 205 PRO A N 1
ATOM 1632 C CA . PRO A 1 205 ? -14.799 -18.899 -17.59 1 86.06 205 PRO A CA 1
ATOM 1633 C C . PRO A 1 205 ? -13.88 -18.243 -18.618 1 86.06 205 PRO A C 1
ATOM 1635 O O . PRO A 1 205 ? -12.734 -18.667 -18.787 1 86.06 205 PRO A O 1
ATOM 1638 N N . ALA A 1 206 ? -14.296 -17.145 -19.209 1 87.11 206 ALA A N 1
ATOM 1639 C CA . ALA A 1 206 ? -13.525 -16.478 -20.254 1 87.11 206 ALA A CA 1
ATOM 1640 C C . ALA A 1 206 ? -12.301 -15.777 -19.671 1 87.11 206 ALA A C 1
ATOM 1642 O O . ALA A 1 206 ? -11.37 -15.431 -20.401 1 87.11 206 ALA A O 1
ATOM 1643 N N . LEU A 1 207 ? -12.259 -15.667 -18.364 1 89.24 207 LEU A N 1
ATOM 1644 C CA . LEU A 1 207 ? -11.193 -14.88 -17.753 1 89.24 207 LEU A CA 1
ATOM 1645 C C . LEU A 1 207 ? -10.21 -15.779 -17.011 1 89.24 207 LEU A C 1
ATOM 1647 O O . LEU A 1 207 ? -9.243 -15.293 -16.419 1 89.24 207 LEU A O 1
ATOM 1651 N N . VAL A 1 208 ? -10.443 -17.037 -17.118 1 87.24 208 VAL A N 1
ATOM 1652 C CA . VAL A 1 208 ? -9.525 -17.987 -16.499 1 87.24 208 VAL A CA 1
ATOM 1653 C C . VAL A 1 208 ? -8.212 -18.019 -17.277 1 87.24 208 VAL A C 1
ATOM 1655 O O . VAL A 1 208 ? -8.213 -18.126 -18.506 1 87.24 208 VAL A O 1
ATOM 1658 N N . PRO A 1 209 ? -7.171 -17.895 -16.575 1 87.81 209 PRO A N 1
ATOM 1659 C CA . PRO A 1 209 ? -5.879 -17.852 -17.264 1 87.81 209 PRO A CA 1
ATOM 1660 C C . PRO A 1 209 ? -5.598 -19.118 -18.07 1 87.81 209 PRO A C 1
ATOM 1662 O O . PRO A 1 209 ? -6.054 -20.203 -17.702 1 87.81 209 PRO A O 1
ATOM 1665 N N . LYS A 1 210 ? -4.865 -18.944 -19.076 1 86.32 210 LYS A N 1
ATOM 1666 C CA . LYS A 1 210 ? -4.488 -20.076 -19.918 1 86.32 210 LYS A CA 1
ATOM 1667 C C . LYS A 1 210 ? -3.764 -21.147 -19.107 1 86.32 210 LYS A C 1
ATOM 1669 O O . LYS A 1 210 ? -2.9 -20.834 -18.287 1 86.32 210 LYS A O 1
ATOM 1674 N N . GLY A 1 211 ? -4.188 -22.348 -19.318 1 87.98 211 GLY A N 1
ATOM 1675 C CA . GLY A 1 211 ? -3.584 -23.458 -18.598 1 87.98 211 GLY A CA 1
ATOM 1676 C C . GLY A 1 211 ? -4.325 -23.817 -17.324 1 87.98 211 GLY A C 1
ATOM 1677 O O . GLY A 1 211 ? -3.973 -24.785 -16.647 1 87.98 211 GLY A O 1
ATOM 1678 N N . CYS A 1 212 ? -5.235 -23.004 -17.049 1 89.22 212 CYS A N 1
ATOM 1679 C CA . CYS A 1 212 ? -6.084 -23.293 -15.899 1 89.22 212 CYS A CA 1
ATOM 1680 C C . CYS A 1 212 ? -7.528 -23.522 -16.329 1 89.22 212 CYS A C 1
ATOM 1682 O O . CYS A 1 212 ? -7.939 -23.072 -17.4 1 89.22 212 CYS A O 1
ATOM 1684 N N . LEU A 1 213 ? -8.214 -24.316 -15.501 1 88.77 213 LEU A N 1
ATOM 1685 C CA . LEU A 1 213 ? -9.601 -24.644 -15.812 1 88.77 213 LEU A CA 1
ATOM 1686 C C . LEU A 1 213 ? -10.476 -24.542 -14.567 1 88.77 213 LEU A C 1
ATOM 1688 O O . LEU A 1 213 ? -10.019 -24.823 -13.457 1 88.77 213 LEU A O 1
ATOM 1692 N N . LEU A 1 214 ? -11.642 -24.136 -14.848 1 85.98 214 LEU A N 1
ATOM 1693 C CA . LEU A 1 214 ? -12.662 -24.107 -13.806 1 85.98 214 LEU A CA 1
ATOM 1694 C C . LEU A 1 214 ? -13.435 -25.421 -13.765 1 85.98 214 LEU A C 1
ATOM 1696 O O . LEU A 1 214 ? -13.965 -25.865 -14.786 1 85.98 214 LEU A O 1
ATOM 1700 N N . HIS A 1 215 ? -13.427 -26.062 -12.699 1 82.06 215 HIS A N 1
ATOM 1701 C CA . HIS A 1 215 ? -14.174 -27.312 -12.619 1 82.06 215 HIS A CA 1
ATOM 1702 C C . HIS A 1 215 ? -14.977 -27.391 -11.325 1 82.06 215 HIS A C 1
ATOM 1704 O O . HIS A 1 215 ? -14.688 -26.674 -10.364 1 82.06 215 HIS A O 1
ATOM 1710 N N . PHE A 1 216 ? -15.987 -28.176 -11.402 1 77.13 216 PHE A N 1
ATOM 1711 C CA . PHE A 1 216 ? -16.886 -28.372 -10.271 1 77.13 216 PHE A CA 1
ATOM 1712 C C . PHE A 1 216 ? -16.412 -29.528 -9.398 1 77.13 216 PHE A C 1
ATOM 1714 O O . PHE A 1 216 ? -16.185 -30.634 -9.892 1 77.13 216 PHE A O 1
ATOM 1721 N N . GLU A 1 217 ? -15.989 -29.273 -8.271 1 69.88 217 GLU A N 1
ATOM 1722 C CA . GLU A 1 217 ? -15.59 -30.297 -7.311 1 69.88 217 GLU A CA 1
ATOM 1723 C C . GLU A 1 217 ? -16.285 -30.095 -5.967 1 69.88 217 GLU A C 1
ATOM 1725 O O . GLU A 1 217 ? -16.214 -29.012 -5.383 1 69.88 217 GLU A O 1
ATOM 1730 N N . ASP A 1 218 ? -16.882 -31.135 -5.45 1 65.61 218 ASP A N 1
ATOM 1731 C CA . ASP A 1 218 ? -17.519 -31.196 -4.138 1 65.61 218 ASP A CA 1
ATOM 1732 C C . ASP A 1 218 ? -18.515 -30.053 -3.957 1 65.61 218 ASP A C 1
ATOM 1734 O O . ASP A 1 218 ? -18.525 -29.388 -2.919 1 65.61 218 ASP A O 1
ATOM 1738 N N . GLY A 1 219 ? -19.196 -29.7 -4.997 1 62.76 219 GLY A N 1
ATOM 1739 C CA . GLY A 1 219 ? -20.289 -28.747 -4.9 1 62.76 219 GLY A CA 1
ATOM 1740 C C . GLY A 1 219 ? -19.843 -27.307 -5.071 1 62.76 219 GLY A C 1
ATOM 1741 O O . GLY A 1 219 ? -20.631 -26.38 -4.872 1 62.76 219 GLY A O 1
ATOM 1742 N N . HIS A 1 220 ? -18.496 -27.238 -5.309 1 69.72 220 HIS A N 1
ATOM 1743 C CA . HIS A 1 220 ? -18.023 -25.875 -5.526 1 69.72 220 HIS A CA 1
ATOM 1744 C C . HIS A 1 220 ? -17.136 -25.79 -6.764 1 69.72 220 HIS A C 1
ATOM 1746 O O . HIS A 1 220 ? -16.547 -26.79 -7.181 1 69.72 220 HIS A O 1
ATOM 1752 N N . GLN A 1 221 ? -17.162 -24.652 -7.314 1 75.59 221 GLN A N 1
ATOM 1753 C CA . GLN A 1 221 ? -16.279 -24.415 -8.451 1 75.59 221 GLN A CA 1
ATOM 1754 C C . GLN A 1 221 ? -14.877 -24.03 -7.988 1 75.59 221 GLN A C 1
ATOM 1756 O O . GLN A 1 221 ? -14.719 -23.172 -7.116 1 75.59 221 GLN A O 1
ATOM 1761 N N . ILE A 1 222 ? -13.892 -24.779 -8.514 1 79.06 222 ILE A N 1
ATOM 1762 C CA . ILE A 1 222 ? -12.506 -24.496 -8.155 1 79.06 222 ILE A CA 1
ATOM 1763 C C . ILE A 1 222 ? -11.668 -24.335 -9.42 1 79.06 222 ILE A C 1
ATOM 1765 O O . ILE A 1 222 ? -11.954 -24.959 -10.445 1 79.06 222 ILE A O 1
ATOM 1769 N N . ILE A 1 223 ? -10.694 -23.524 -9.362 1 85.81 223 ILE A N 1
ATOM 1770 C CA . ILE A 1 223 ? -9.754 -23.367 -10.466 1 85.81 223 ILE A CA 1
ATOM 1771 C C . ILE A 1 223 ? -8.532 -24.253 -10.233 1 85.81 223 ILE A C 1
ATOM 1773 O O . ILE A 1 223 ? -7.879 -24.16 -9.191 1 85.81 223 ILE A O 1
ATOM 1777 N N . THR A 1 224 ? -8.299 -25.079 -11.152 1 87.53 224 THR A N 1
ATOM 1778 C CA . THR A 1 224 ? -7.111 -25.924 -11.114 1 87.53 224 THR A CA 1
ATOM 1779 C C . THR A 1 224 ? -6.237 -25.684 -12.342 1 87.53 224 THR A C 1
ATOM 1781 O O . THR A 1 224 ? -6.75 -25.482 -13.445 1 87.53 224 THR A O 1
ATOM 1784 N N . CYS A 1 225 ? -4.958 -25.757 -12.148 1 90.1 225 CYS A N 1
ATOM 1785 C CA . CYS A 1 225 ? -4.031 -25.535 -13.252 1 90.1 225 CYS A CA 1
ATOM 1786 C C . CYS A 1 225 ? -3.346 -26.835 -13.657 1 90.1 225 CYS A C 1
ATOM 1788 O O . CYS A 1 225 ? -3.092 -27.697 -12.815 1 90.1 225 CYS A O 1
ATOM 1790 N N . SER A 1 226 ? -2.988 -26.894 -14.926 1 90.9 226 SER A N 1
ATOM 1791 C CA . SER A 1 226 ? -2.479 -28.125 -15.523 1 90.9 226 SER A CA 1
ATOM 1792 C C . SER A 1 226 ? -1.034 -28.383 -15.111 1 90.9 226 SER A C 1
ATOM 1794 O O . SER A 1 226 ? -0.566 -29.523 -15.148 1 90.9 226 SER A O 1
ATOM 1796 N N . SER A 1 227 ? -0.285 -27.306 -14.787 1 89.86 227 SER A N 1
ATOM 1797 C CA . SER A 1 227 ? 1.126 -27.428 -14.433 1 89.86 227 SER A CA 1
ATOM 1798 C C . SER A 1 227 ? 1.532 -26.372 -13.411 1 89.86 227 SER A C 1
ATOM 1800 O O . SER A 1 227 ? 0.795 -25.412 -13.175 1 89.86 227 SER A O 1
ATOM 1802 N N . ASP A 1 228 ? 2.644 -26.666 -12.796 1 86.12 228 ASP A N 1
ATOM 1803 C CA . ASP A 1 228 ? 3.189 -25.694 -11.853 1 86.12 228 ASP A CA 1
ATOM 1804 C C . ASP A 1 228 ? 3.515 -24.376 -12.552 1 86.12 228 ASP A C 1
ATOM 1806 O O . ASP A 1 228 ? 3.367 -23.302 -11.964 1 86.12 228 ASP A O 1
ATOM 1810 N N . GLN A 1 229 ? 3.917 -24.521 -13.762 1 84.66 229 GLN A N 1
ATOM 1811 C CA . GLN A 1 229 ? 4.237 -23.331 -14.542 1 84.66 229 GLN A CA 1
ATOM 1812 C C . GLN A 1 229 ? 2.985 -22.502 -14.818 1 84.66 229 GLN A C 1
ATOM 1814 O O . GLN A 1 229 ? 3.02 -21.272 -14.743 1 84.66 229 GLN A O 1
ATOM 1819 N N . ALA A 1 230 ? 1.954 -23.188 -15.101 1 88.52 230 ALA A N 1
ATOM 1820 C CA . ALA A 1 230 ? 0.686 -22.506 -15.346 1 88.52 230 ALA A CA 1
ATOM 1821 C C . ALA A 1 230 ? 0.18 -21.817 -14.082 1 88.52 230 ALA A C 1
ATOM 1823 O O . ALA A 1 230 ? -0.374 -20.717 -14.146 1 88.52 230 ALA A O 1
ATOM 1824 N N . LEU A 1 231 ? 0.358 -22.509 -12.957 1 89.78 231 LEU A N 1
ATOM 1825 C CA . LEU A 1 231 ? -0.052 -21.937 -11.679 1 89.78 231 LEU A CA 1
ATOM 1826 C C . LEU A 1 231 ? 0.763 -20.689 -11.355 1 89.78 231 LEU A C 1
ATOM 1828 O O . LEU A 1 231 ? 0.21 -19.676 -10.922 1 89.78 231 LEU A O 1
ATOM 1832 N N . ARG A 1 232 ? 2.028 -20.738 -11.559 1 86.8 232 ARG A N 1
ATOM 1833 C CA . ARG A 1 232 ? 2.896 -19.591 -11.311 1 86.8 232 ARG A CA 1
ATOM 1834 C C . ARG A 1 232 ? 2.522 -18.417 -12.211 1 86.8 232 ARG A C 1
ATOM 1836 O O . ARG A 1 232 ? 2.502 -17.268 -11.765 1 86.8 232 ARG A O 1
ATOM 1843 N N . ARG A 1 233 ? 2.255 -18.721 -13.438 1 88.46 233 ARG A N 1
ATOM 1844 C CA . ARG A 1 233 ? 1.819 -17.689 -14.374 1 88.46 233 ARG A CA 1
ATOM 1845 C C . ARG A 1 233 ? 0.518 -17.044 -13.91 1 88.46 233 ARG A C 1
ATOM 1847 O O . ARG A 1 233 ? 0.377 -15.82 -13.95 1 88.46 233 ARG A O 1
ATOM 1854 N N . ALA A 1 234 ? -0.399 -17.834 -13.511 1 91.35 234 ALA A N 1
ATOM 1855 C CA . ALA A 1 234 ? -1.694 -17.341 -13.05 1 91.35 234 ALA A CA 1
ATOM 1856 C C . ALA A 1 234 ? -1.533 -16.426 -11.839 1 91.35 234 ALA A C 1
ATOM 1858 O O . ALA A 1 234 ? -2.157 -15.366 -11.767 1 91.35 234 ALA A O 1
ATOM 1859 N N . LYS A 1 235 ? -0.736 -16.783 -10.923 1 91.02 235 LYS A N 1
ATOM 1860 C CA . LYS A 1 235 ? -0.499 -15.975 -9.73 1 91.02 235 LYS A CA 1
ATOM 1861 C C . LYS A 1 235 ? 0.142 -14.638 -10.091 1 91.02 235 LYS A C 1
ATOM 1863 O O . LYS A 1 235 ? -0.201 -13.604 -9.514 1 91.02 235 LYS A O 1
ATOM 1868 N N . SER A 1 236 ? 1.089 -14.653 -11.021 1 90.74 236 SER A N 1
ATOM 1869 C CA . SER A 1 236 ? 1.722 -13.421 -11.48 1 90.74 236 SER A CA 1
ATOM 1870 C C . SER A 1 236 ? 0.705 -12.481 -12.118 1 90.74 236 SER A C 1
ATOM 1872 O O . SER A 1 236 ? 0.789 -11.263 -11.951 1 90.74 236 SER A O 1
ATOM 1874 N N . LEU A 1 237 ? -0.216 -13.045 -12.821 1 92.53 237 LEU A N 1
ATOM 1875 C CA . LEU A 1 237 ? -1.269 -12.24 -13.429 1 92.53 237 LEU A CA 1
ATOM 1876 C C . LEU A 1 237 ? -2.14 -11.587 -12.361 1 92.53 237 LEU A C 1
ATOM 1878 O O . LEU A 1 237 ? -2.571 -10.443 -12.519 1 92.53 237 LEU A O 1
ATOM 1882 N N . VAL A 1 238 ? -2.383 -12.285 -11.286 1 94.19 238 VAL A N 1
ATOM 1883 C CA . VAL A 1 238 ? -3.157 -11.736 -10.178 1 94.19 238 VAL A CA 1
ATOM 1884 C C . VAL A 1 238 ? -2.4 -10.571 -9.545 1 94.19 238 VAL A C 1
ATOM 1886 O O . VAL A 1 238 ? -2.996 -9.546 -9.208 1 94.19 238 VAL A O 1
ATOM 1889 N N . ASN A 1 239 ? -1.069 -10.702 -9.388 1 94.04 239 ASN A N 1
ATOM 1890 C CA . ASN A 1 239 ? -0.246 -9.625 -8.849 1 94.04 239 ASN A CA 1
ATOM 1891 C C . ASN A 1 239 ? -0.343 -8.364 -9.704 1 94.04 239 ASN A C 1
ATOM 1893 O O . ASN A 1 239 ? -0.441 -7.256 -9.174 1 94.04 239 ASN A O 1
ATOM 1897 N N . ILE A 1 240 ? -0.261 -8.571 -10.978 1 93.46 240 ILE A N 1
ATOM 1898 C CA . ILE A 1 240 ? -0.327 -7.462 -11.924 1 93.46 240 ILE A CA 1
ATOM 1899 C C . ILE A 1 240 ? -1.689 -6.779 -11.824 1 93.46 240 ILE A C 1
ATOM 1901 O O . ILE A 1 240 ? -1.771 -5.549 -11.775 1 93.46 240 ILE A O 1
ATOM 1905 N N . LEU A 1 241 ? -2.732 -7.603 -11.796 1 95.53 241 LEU A N 1
ATOM 1906 C CA . LEU A 1 241 ? -4.087 -7.079 -11.667 1 95.53 241 LEU A CA 1
ATOM 1907 C C . LEU A 1 241 ? -4.242 -6.286 -10.373 1 95.53 241 LEU A C 1
ATOM 1909 O O . LEU A 1 241 ? -4.816 -5.194 -10.374 1 95.53 241 LEU A O 1
ATOM 1913 N N . PHE A 1 242 ? -3.762 -6.805 -9.277 1 97.25 242 PHE A N 1
ATOM 1914 C CA . PHE A 1 242 ? -3.835 -6.145 -7.978 1 97.25 242 PHE A CA 1
ATOM 1915 C C . PHE A 1 242 ? -3.082 -4.82 -8.001 1 97.25 242 PHE A C 1
ATOM 1917 O O . PHE A 1 242 ? -3.573 -3.812 -7.488 1 97.25 242 PHE A O 1
ATOM 1924 N N . SER A 1 243 ? -1.923 -4.794 -8.623 1 96.03 243 SER A N 1
ATOM 1925 C CA . SER A 1 243 ? -1.088 -3.6 -8.698 1 96.03 243 SER A CA 1
ATOM 1926 C C . SER A 1 243 ? -1.756 -2.509 -9.529 1 96.03 243 SER A C 1
ATOM 1928 O O . SER A 1 243 ? -1.758 -1.339 -9.14 1 96.03 243 SER A O 1
ATOM 1930 N N . TRP A 1 244 ? -2.27 -2.974 -10.626 1 95.53 244 TRP A N 1
ATOM 1931 C CA . TRP A 1 244 ? -2.946 -2.015 -11.495 1 95.53 244 TRP A CA 1
ATOM 1932 C C . TRP A 1 244 ? -4.16 -1.411 -10.798 1 95.53 244 TRP A C 1
ATOM 1934 O O . TRP A 1 244 ? -4.412 -0.209 -10.907 1 95.53 244 TRP A O 1
ATOM 1944 N N . THR A 1 245 ? -4.951 -2.144 -10.114 1 97.78 245 THR A N 1
ATOM 1945 C CA . THR A 1 245 ? -6.136 -1.631 -9.435 1 97.78 245 THR A CA 1
ATOM 1946 C C . THR A 1 245 ? -5.743 -0.745 -8.256 1 97.78 245 THR A C 1
ATOM 1948 O O . THR A 1 245 ? -6.438 0.223 -7.942 1 97.78 245 THR A O 1
ATOM 1951 N N . LEU A 1 246 ? -4.653 -1.071 -7.605 1 97.99 246 LEU A N 1
ATOM 1952 C CA . LEU A 1 246 ? -4.17 -0.235 -6.511 1 97.99 246 LEU A CA 1
ATOM 1953 C C . LEU A 1 246 ? -3.789 1.153 -7.015 1 97.99 246 LEU A C 1
ATOM 1955 O O . LEU A 1 246 ? -4.121 2.16 -6.385 1 97.99 246 LEU A O 1
ATOM 1959 N N . ILE A 1 247 ? -3.079 1.216 -8.156 1 97.98 247 ILE A N 1
ATOM 1960 C CA . ILE A 1 247 ? -2.7 2.489 -8.759 1 97.98 247 ILE A CA 1
ATOM 1961 C C . ILE A 1 247 ? -3.954 3.282 -9.121 1 97.98 247 ILE A C 1
ATOM 1963 O O . ILE A 1 247 ? -4.05 4.475 -8.824 1 97.98 247 ILE A O 1
ATOM 1967 N N . ALA A 1 248 ? -4.949 2.611 -9.709 1 98.05 248 ALA A N 1
ATOM 1968 C CA . ALA A 1 248 ? -6.183 3.267 -10.134 1 98.05 248 ALA A CA 1
ATOM 1969 C C . ALA A 1 248 ? -6.942 3.836 -8.939 1 98.05 248 ALA A C 1
ATOM 1971 O O . ALA A 1 248 ? -7.43 4.968 -8.988 1 98.05 248 ALA A O 1
ATOM 1972 N N . VAL A 1 249 ? -7.046 3.066 -7.897 1 98.31 249 VAL A N 1
ATOM 1973 C CA . VAL A 1 249 ? -7.77 3.507 -6.709 1 98.31 249 VAL A CA 1
ATOM 1974 C C . VAL A 1 249 ? -7.027 4.669 -6.053 1 98.31 249 VAL A C 1
ATOM 1976 O O . VAL A 1 249 ? -7.65 5.599 -5.535 1 98.31 249 VAL A O 1
ATOM 1979 N N . THR A 1 250 ? -5.7 4.625 -6.029 1 98.09 250 THR A N 1
ATOM 1980 C CA . THR A 1 250 ? -4.9 5.719 -5.487 1 98.09 250 THR A CA 1
ATOM 1981 C C . THR A 1 250 ? -5.117 6.997 -6.292 1 98.09 250 THR A C 1
ATOM 1983 O O . THR A 1 250 ? -5.332 8.068 -5.721 1 98.09 250 THR A O 1
ATOM 1986 N N . ILE A 1 251 ? -5.065 6.879 -7.617 1 98.26 251 ILE A N 1
ATOM 1987 C CA . ILE A 1 251 ? -5.3 8.023 -8.491 1 98.26 251 ILE A CA 1
ATOM 1988 C C . ILE A 1 251 ? -6.7 8.581 -8.248 1 98.26 251 ILE A C 1
ATOM 1990 O O . ILE A 1 251 ? -6.884 9.796 -8.153 1 98.26 251 ILE A O 1
ATOM 1994 N N . PHE A 1 252 ? -7.681 7.738 -8.144 1 98.4 252 PHE A N 1
ATOM 1995 C CA . PHE A 1 252 ? -9.061 8.131 -7.886 1 98.4 252 PHE A CA 1
ATOM 1996 C C . PHE A 1 252 ? -9.167 8.908 -6.579 1 98.4 252 PHE A C 1
ATOM 1998 O O . PHE A 1 252 ? -9.794 9.968 -6.53 1 98.4 252 PHE A O 1
ATOM 2005 N N . ALA A 1 253 ? -8.573 8.346 -5.536 1 98.02 253 ALA A N 1
ATOM 2006 C CA . ALA A 1 253 ? -8.645 8.977 -4.22 1 98.02 253 ALA A CA 1
ATOM 2007 C C . ALA A 1 253 ? -7.993 10.357 -4.237 1 98.02 253 ALA A C 1
ATOM 2009 O O . ALA A 1 253 ? -8.528 11.31 -3.666 1 98.02 253 ALA A O 1
ATOM 2010 N N . MET A 1 254 ? -6.804 10.481 -4.867 1 97.84 254 MET A N 1
ATOM 2011 C CA . MET A 1 254 ? -6.095 11.755 -4.943 1 97.84 254 MET A CA 1
ATOM 2012 C C . MET A 1 254 ? -6.884 12.769 -5.764 1 97.84 254 MET A C 1
ATOM 2014 O O . MET A 1 254 ? -6.966 13.942 -5.397 1 97.84 254 MET A O 1
ATOM 2018 N N . ALA A 1 255 ? -7.466 12.307 -6.878 1 97.67 255 ALA A N 1
ATOM 2019 C CA . ALA A 1 255 ? -8.289 13.181 -7.711 1 97.67 255 ALA A CA 1
ATOM 2020 C C . ALA A 1 255 ? -9.528 13.653 -6.954 1 97.67 255 ALA A C 1
ATOM 2022 O O . ALA A 1 255 ? -9.906 14.823 -7.039 1 97.67 255 ALA A O 1
ATOM 2023 N N . LEU A 1 256 ? -10.159 12.701 -6.281 1 97.86 256 LEU A N 1
ATOM 2024 C CA . LEU A 1 256 ? -11.323 13.053 -5.473 1 97.86 256 LEU A CA 1
ATOM 2025 C C . LEU A 1 256 ? -10.956 14.086 -4.413 1 97.86 256 LEU A C 1
ATOM 2027 O O . LEU A 1 256 ? -11.689 15.055 -4.205 1 97.86 256 LEU A O 1
ATOM 2031 N N . TYR A 1 257 ? -9.854 13.92 -3.706 1 97.59 257 TYR A N 1
ATOM 2032 C CA . TYR A 1 257 ? -9.408 14.869 -2.693 1 97.59 257 TYR A CA 1
ATOM 2033 C C . TYR A 1 257 ? -9.2 16.253 -3.296 1 97.59 257 TYR A C 1
ATOM 2035 O O . TYR A 1 257 ? -9.7 17.249 -2.768 1 97.59 257 TYR A O 1
ATOM 2043 N N . LEU A 1 258 ? -8.459 16.307 -4.426 1 96.6 258 LEU A N 1
ATOM 2044 C CA . LEU A 1 258 ? -8.161 17.586 -5.06 1 96.6 258 LEU A CA 1
ATOM 2045 C C . LEU A 1 258 ? -9.44 18.27 -5.533 1 96.6 258 LEU A C 1
ATOM 2047 O O . LEU A 1 258 ? -9.596 19.483 -5.374 1 96.6 258 LEU A O 1
ATOM 2051 N N . GLY A 1 259 ? -10.367 17.514 -6.077 1 95.8 259 GLY A N 1
ATOM 2052 C CA . GLY A 1 259 ? -11.645 18.058 -6.508 1 95.8 259 GLY A CA 1
ATOM 2053 C C . GLY A 1 259 ? -12.47 18.621 -5.366 1 95.8 259 GLY A C 1
ATOM 2054 O O . GLY A 1 259 ? -12.991 19.735 -5.459 1 95.8 259 GLY A O 1
ATOM 2055 N N . LEU A 1 260 ? -12.552 17.897 -4.284 1 95.79 260 LEU A N 1
ATOM 2056 C CA . LEU A 1 260 ? -13.368 18.314 -3.149 1 95.79 260 LEU A CA 1
ATOM 2057 C C . LEU A 1 260 ? -12.689 19.44 -2.377 1 95.79 260 LEU A C 1
ATOM 2059 O O . LEU A 1 260 ? -13.362 20.315 -1.827 1 95.79 260 LEU A O 1
ATOM 2063 N N . ALA A 1 261 ? -11.384 19.341 -2.299 1 92.06 261 ALA A N 1
ATOM 2064 C CA . ALA A 1 261 ? -10.655 20.429 -1.654 1 92.06 261 ALA A CA 1
ATOM 2065 C C . ALA A 1 261 ? -10.879 21.749 -2.384 1 92.06 261 ALA A C 1
ATOM 2067 O O . ALA A 1 261 ? -11.006 22.801 -1.753 1 92.06 261 ALA A O 1
ATOM 2068 N N . LYS A 1 262 ? -10.89 21.721 -3.69 1 91.34 262 LYS A N 1
ATOM 2069 C CA . LYS A 1 262 ? -11.171 22.917 -4.479 1 91.34 262 LYS A CA 1
ATOM 2070 C C . LYS A 1 262 ? -12.613 23.376 -4.288 1 91.34 262 LYS A C 1
ATOM 2072 O O . LYS A 1 262 ? -12.874 24.572 -4.137 1 91.34 262 LYS A O 1
ATOM 2077 N N . LEU A 1 263 ? -13.501 22.445 -4.228 1 91.82 263 LEU A N 1
ATOM 2078 C CA . LEU A 1 263 ? -14.926 22.742 -4.129 1 91.82 263 LEU A CA 1
ATOM 2079 C C . LEU A 1 263 ? -15.27 23.305 -2.755 1 91.82 263 LEU A C 1
ATOM 2081 O O . LEU A 1 263 ? -15.953 24.327 -2.651 1 91.82 263 LEU A O 1
ATOM 2085 N N . TYR A 1 264 ? -14.717 22.664 -1.704 1 89.68 264 TYR A N 1
ATOM 2086 C CA . TYR A 1 264 ? -15.116 23.034 -0.351 1 89.68 264 TYR A CA 1
ATOM 2087 C C . TYR A 1 264 ? -14.118 24.008 0.265 1 89.68 264 TYR A C 1
ATOM 2089 O O . TYR A 1 264 ? -14.446 24.726 1.212 1 89.68 264 TYR A O 1
ATOM 2097 N N . GLY A 1 265 ? -12.883 23.963 -0.202 1 78.92 265 GLY A N 1
ATOM 2098 C CA . GLY A 1 265 ? -11.925 24.959 0.251 1 78.92 265 GLY A CA 1
ATOM 2099 C C . GLY A 1 265 ? -12.296 26.372 -0.156 1 78.92 265 GLY A C 1
ATOM 2100 O O . GLY A 1 265 ? -12.149 27.31 0.631 1 78.92 265 GLY A O 1
ATOM 2101 N N . GLU A 1 266 ? -12.762 26.572 -1.3 1 73.53 266 GLU A N 1
ATOM 2102 C CA . GLU A 1 266 ? -13.224 27.856 -1.819 1 73.53 266 GLU A CA 1
ATOM 2103 C C . GLU A 1 266 ? -14.442 28.357 -1.049 1 73.53 266 GLU A C 1
ATOM 2105 O O . GLU A 1 266 ? -14.608 29.564 -0.856 1 73.53 266 GLU A O 1
ATOM 2110 N N . LYS A 1 267 ? -15.152 27.441 -0.528 1 70.47 267 LYS A N 1
ATOM 2111 C CA . LYS A 1 267 ? -16.344 27.808 0.231 1 70.47 267 LYS A CA 1
ATOM 2112 C C . LYS A 1 267 ? -15.971 28.416 1.58 1 70.47 267 LYS A C 1
ATOM 2114 O O . LYS A 1 267 ? -16.595 29.382 2.025 1 70.47 267 LYS A O 1
ATOM 2119 N N . VAL A 1 268 ? -14.962 27.894 2.157 1 69.51 268 VAL A N 1
ATOM 2120 C CA . VAL A 1 268 ? -14.498 28.398 3.445 1 69.51 268 VAL A CA 1
ATOM 2121 C C . VAL A 1 268 ? -13.89 29.788 3.267 1 69.51 268 VAL A C 1
ATOM 2123 O O . VAL A 1 268 ? -14.158 30.695 4.058 1 69.51 268 VAL A O 1
ATOM 2126 N N . GLU A 1 269 ? -13.131 29.925 2.181 1 67.75 269 GLU A N 1
ATOM 2127 C CA . GLU A 1 269 ? -12.52 31.222 1.902 1 67.75 269 GLU A CA 1
ATOM 2128 C C . GLU A 1 269 ? -13.579 32.276 1.595 1 67.75 269 GLU A C 1
ATOM 2130 O O . GLU A 1 269 ? -13.478 33.416 2.052 1 67.75 269 GLU A O 1
ATOM 2135 N N . GLY A 1 270 ? -14.607 31.823 0.916 1 62.13 270 GLY A N 1
ATOM 2136 C CA . GLY A 1 270 ? -15.698 32.736 0.614 1 62.13 270 GLY A CA 1
ATOM 2137 C C . GLY A 1 270 ? -16.495 33.14 1.839 1 62.13 270 GLY A C 1
ATOM 2138 O O . GLY A 1 270 ? -16.884 34.302 1.978 1 62.13 270 GLY A O 1
ATOM 2139 N N . SER A 1 271 ? -16.671 32.171 2.696 1 65.85 271 SER A N 1
ATOM 2140 C CA . SER A 1 271 ? -17.445 32.438 3.904 1 65.85 271 SER A CA 1
ATOM 2141 C C . SER A 1 271 ? -16.685 33.353 4.857 1 65.85 271 SER A C 1
ATOM 2143 O O . SER A 1 271 ? -17.278 34.232 5.487 1 65.85 271 SER A O 1
ATOM 2145 N N . THR A 1 272 ? -15.42 33.186 4.921 1 66.26 272 THR A N 1
ATOM 2146 C CA . THR A 1 272 ? -14.585 34.027 5.772 1 66.26 272 THR A CA 1
ATOM 2147 C C . THR A 1 272 ? -14.558 35.462 5.253 1 66.26 272 THR A C 1
ATOM 2149 O O . THR A 1 272 ? -14.652 36.412 6.034 1 66.26 272 THR A O 1
ATOM 2152 N N . LEU A 1 273 ? -14.508 35.557 4.002 1 65.44 273 LEU A N 1
ATOM 2153 C CA . LEU A 1 273 ? -14.517 36.875 3.378 1 65.44 273 LEU A CA 1
ATOM 2154 C C . LEU A 1 273 ? -15.858 37.569 3.593 1 65.44 273 LEU A C 1
ATOM 2156 O O . LEU A 1 273 ? -15.904 38.776 3.84 1 65.44 273 LEU A O 1
ATOM 2160 N N . GLN A 1 274 ? -16.91 36.787 3.538 1 62.46 274 GLN A N 1
ATOM 2161 C CA . GLN A 1 274 ? -18.238 37.355 3.749 1 62.46 274 GLN A CA 1
ATOM 2162 C C . GLN A 1 274 ? -18.436 37.765 5.205 1 62.46 274 GLN A C 1
ATOM 2164 O O . GLN A 1 274 ? -19.037 38.804 5.487 1 62.46 274 GLN A O 1
ATOM 2169 N N . LYS A 1 275 ? -17.98 36.999 6.155 1 65.86 275 LYS A N 1
ATOM 2170 C CA . LYS A 1 275 ? -18.066 37.331 7.574 1 65.86 275 LYS A CA 1
ATOM 2171 C C . LYS A 1 275 ? -17.298 38.613 7.886 1 65.86 275 LYS A C 1
ATOM 2173 O O . LYS A 1 275 ? -17.771 39.455 8.652 1 65.86 275 LYS A O 1
ATOM 2178 N N . GLU A 1 276 ? -16.234 38.712 7.252 1 65.47 276 GLU A N 1
ATOM 2179 C CA . GLU A 1 276 ? -15.438 39.92 7.442 1 65.47 276 GLU A CA 1
ATOM 2180 C C . GLU A 1 276 ? -16.143 41.143 6.865 1 65.47 276 GLU A C 1
ATOM 2182 O O . GLU A 1 276 ? -15.968 42.259 7.359 1 65.47 276 GLU A O 1
ATOM 2187 N N . GLN A 1 277 ? -17.032 40.87 5.905 1 68.15 277 GLN A N 1
ATOM 2188 C CA . GLN A 1 277 ? -17.744 41.978 5.277 1 68.15 277 GLN A CA 1
ATOM 2189 C C . GLN A 1 277 ? -19.113 42.186 5.919 1 68.15 277 GLN A C 1
ATOM 2191 O O . GLN A 1 277 ? -19.905 43.006 5.451 1 68.15 277 GLN A O 1
ATOM 2196 N N . GLY A 1 278 ? -19.501 41.596 7.075 1 59.93 278 GLY A N 1
ATOM 2197 C CA . GLY A 1 278 ? -20.691 41.845 7.873 1 59.93 278 GLY A CA 1
ATOM 2198 C C . GLY A 1 278 ? -21.944 41.22 7.287 1 59.93 278 GLY A C 1
ATOM 2199 O O . GLY A 1 278 ? -23.059 41.581 7.667 1 59.93 278 GLY A O 1
ATOM 2200 N N . GLN A 1 279 ? -21.913 40.489 6.248 1 56.23 279 GLN A N 1
ATOM 2201 C CA . GLN A 1 279 ? -23.127 39.969 5.627 1 56.23 279 GLN A CA 1
ATOM 2202 C C . GLN A 1 279 ? -23.59 38.688 6.314 1 56.23 279 GLN A C 1
ATOM 2204 O O . GLN A 1 279 ? -22.769 37.878 6.748 1 56.23 279 GLN A O 1
ATOM 2209 N N . PRO A 1 280 ? -24.95 38.649 6.763 1 50.23 280 PRO A N 1
ATOM 2210 C CA . PRO A 1 280 ? -25.525 37.517 7.493 1 50.23 280 PRO A CA 1
ATOM 2211 C C . PRO A 1 280 ? -25.262 36.178 6.808 1 50.23 280 PRO A C 1
ATOM 2213 O O . PRO A 1 280 ? -25.385 36.072 5.585 1 50.23 280 PRO A O 1
ATOM 2216 N N . LEU A 1 281 ? -24.561 35.284 7.298 1 51.32 281 LEU A N 1
ATOM 2217 C CA . LEU A 1 281 ? -24.058 33.99 6.847 1 51.32 281 LEU A CA 1
ATOM 2218 C C . LEU A 1 281 ? -25.203 33.006 6.635 1 51.32 281 LEU A C 1
ATOM 2220 O O . LEU A 1 281 ? -25.946 32.699 7.571 1 51.32 281 LEU A O 1
ATOM 2224 N N . ALA A 1 282 ? -25.823 32.825 5.614 1 43.53 282 ALA A N 1
ATOM 2225 C CA . ALA A 1 282 ? -26.777 31.754 5.337 1 43.53 282 ALA A CA 1
ATOM 2226 C C . ALA A 1 282 ? -26.152 30.385 5.587 1 43.53 282 ALA A C 1
ATOM 2228 O O . ALA A 1 282 ? -26.853 29.371 5.614 1 43.53 282 ALA A O 1
ATOM 2229 N N . LEU A 1 283 ? -24.935 30.155 5.456 1 43.84 283 LEU A N 1
ATOM 2230 C CA . LEU A 1 283 ? -24.312 28.836 5.469 1 43.84 283 LEU A CA 1
ATOM 2231 C C . LEU A 1 283 ? -24.285 28.261 6.882 1 43.84 283 LEU A C 1
ATOM 2233 O O . LEU A 1 283 ? -23.707 27.197 7.113 1 43.84 283 LEU A O 1
ATOM 2237 N N . GLU A 1 284 ? -24.75 28.844 7.934 1 42.06 284 GLU A N 1
ATOM 2238 C CA . GLU A 1 284 ? -24.795 28.357 9.309 1 42.06 284 GLU A CA 1
ATOM 2239 C C . GLU A 1 284 ? -25.544 27.031 9.401 1 42.06 284 GLU A C 1
ATOM 2241 O O . GLU A 1 284 ? -25.478 26.344 10.422 1 42.06 284 GLU A O 1
ATOM 2246 N N . GLN A 1 285 ? -26.386 26.807 8.497 1 43.34 285 GLN A N 1
ATOM 2247 C CA . GLN A 1 285 ? -27.277 25.674 8.72 1 43.34 285 GLN A CA 1
ATOM 2248 C C . GLN A 1 285 ? -26.532 24.35 8.569 1 43.34 285 GLN A C 1
ATOM 2250 O O . GLN A 1 285 ? -26.818 23.386 9.282 1 43.34 285 GLN A O 1
ATOM 2255 N N . ASP A 1 286 ? -25.695 24.216 7.652 1 45.45 286 ASP A N 1
ATOM 2256 C CA . ASP A 1 286 ? -25.12 22.887 7.469 1 45.45 286 ASP A CA 1
ATOM 2257 C C . ASP A 1 286 ? -24.103 22.574 8.564 1 45.45 286 ASP A C 1
ATOM 2259 O O . ASP A 1 286 ? -23.794 21.407 8.816 1 45.45 286 ASP A O 1
ATOM 2263 N N . SER A 1 287 ? -23.37 23.514 9.118 1 44.29 287 SER A N 1
ATOM 2264 C CA . SER A 1 287 ? -22.365 23.343 10.163 1 44.29 287 SER A CA 1
ATOM 2265 C C . SER A 1 287 ? -23.013 23.014 11.504 1 44.29 287 SER A C 1
ATOM 2267 O O . SER A 1 287 ? -22.398 22.369 12.355 1 44.29 287 SER A O 1
ATOM 2269 N N . ASP A 1 288 ? -24.163 23.544 11.868 1 42.02 288 ASP A N 1
ATOM 2270 C CA . ASP A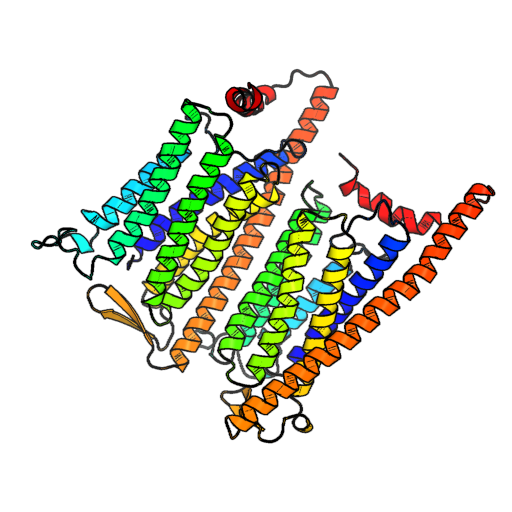 1 288 ? -24.834 23.347 13.149 1 42.02 288 ASP A CA 1
ATOM 2271 C C . ASP A 1 288 ? -25.191 21.877 13.362 1 42.02 288 ASP A C 1
ATOM 2273 O O . ASP A 1 288 ? -25.271 21.411 14.5 1 42.02 288 ASP A O 1
ATOM 2277 N N . ASP A 1 289 ? -25.57 21.283 12.315 1 44.44 289 ASP A N 1
ATOM 2278 C CA . ASP A 1 289 ? -26.052 19.923 12.536 1 44.44 289 ASP A CA 1
ATOM 2279 C C . ASP A 1 289 ? -24.921 19.007 12.999 1 44.44 289 ASP A C 1
ATOM 2281 O O . ASP A 1 289 ? -25.151 18.063 13.757 1 44.44 289 ASP A O 1
ATOM 2285 N N . PHE A 1 290 ? -23.732 19.173 12.429 1 45.6 290 PHE A N 1
ATOM 2286 C CA . PHE A 1 290 ? -22.651 18.337 12.938 1 45.6 290 PHE A CA 1
ATOM 2287 C C . PHE A 1 290 ? -22.245 18.772 14.34 1 45.6 290 PHE A C 1
ATOM 2289 O O . PHE A 1 290 ? -21.886 17.939 15.175 1 45.6 290 PHE A O 1
ATOM 2296 N N . GLU A 1 291 ? -22.287 20.064 14.738 1 40.93 291 GLU A N 1
ATOM 2297 C CA . GLU A 1 291 ? -21.925 20.588 16.052 1 40.93 291 GLU A CA 1
ATOM 2298 C C . GLU A 1 291 ? -22.957 20.196 17.106 1 40.93 291 GLU A C 1
ATOM 2300 O O . GLU A 1 291 ? -22.608 19.95 18.262 1 40.93 291 GLU A O 1
ATOM 2305 N N . SER A 1 292 ? -24.235 20.439 16.897 1 41.37 292 SER A N 1
ATOM 2306 C CA . SER A 1 292 ? -25.211 20.097 17.927 1 41.37 292 SER A CA 1
ATOM 2307 C C . SER A 1 292 ? -25.125 18.621 18.301 1 41.37 292 SER A C 1
ATOM 2309 O O . SER A 1 292 ? -25.551 18.225 19.388 1 41.37 292 SER A O 1
ATOM 2311 N N . GLN A 1 293 ? -24.847 17.799 17.35 1 41.84 293 GLN A N 1
ATOM 2312 C CA . GLN A 1 293 ? -24.875 16.364 17.613 1 41.84 293 GLN A CA 1
ATOM 2313 C C . GLN A 1 293 ? -23.642 15.924 18.396 1 41.84 293 GLN A C 1
ATOM 2315 O O . GLN A 1 293 ? -23.551 14.771 18.825 1 41.84 293 GLN A O 1
ATOM 2320 N N . ALA A 1 294 ? -22.619 16.753 18.512 1 42.32 294 ALA A N 1
ATOM 2321 C CA . ALA A 1 294 ? -21.481 16.634 19.42 1 42.32 294 ALA A CA 1
ATOM 2322 C C . ALA A 1 294 ? -21.913 16.844 20.869 1 42.32 294 ALA A C 1
ATOM 2324 O O . ALA A 1 294 ? -21.078 16.856 21.776 1 42.32 294 ALA A O 1
ATOM 2325 N N . LEU A 1 295 ? -23.112 17.172 21.179 1 39.12 295 LEU A N 1
ATOM 2326 C CA . LEU A 1 295 ? -23.508 17.379 22.568 1 39.12 295 LEU A CA 1
ATOM 2327 C C . LEU A 1 295 ? -23.108 16.186 23.43 1 39.12 295 LEU A C 1
ATOM 2329 O O . LEU A 1 295 ? -22.729 16.353 24.591 1 39.12 295 LEU A O 1
ATOM 2333 N N . CYS A 1 296 ? -23.443 14.982 22.979 1 40.83 296 CYS A N 1
ATOM 2334 C CA . CYS A 1 296 ? -22.971 13.978 23.926 1 40.83 296 CYS A CA 1
ATOM 2335 C C . CYS A 1 296 ? -21.45 13.993 24.024 1 40.83 296 CYS A C 1
ATOM 2337 O O . CYS A 1 296 ? -20.876 13.382 24.927 1 40.83 296 CYS A O 1
ATOM 2339 N N . SER A 1 297 ? -20.674 14.442 22.978 1 39.82 297 SER A N 1
ATOM 2340 C CA . SER A 1 297 ? -19.233 14.3 23.156 1 39.82 297 SER A CA 1
ATOM 2341 C C . SER A 1 297 ? -18.687 15.355 24.112 1 39.82 297 SER A C 1
ATOM 2343 O O . SER A 1 297 ? -17.553 15.247 24.583 1 39.82 297 SER A O 1
ATOM 2345 N N . TYR A 1 298 ? -19.04 16.798 23.987 1 33.85 298 TYR A N 1
ATOM 2346 C CA . TYR A 1 298 ? -18.419 17.802 24.843 1 33.85 298 TYR A CA 1
ATOM 2347 C C . TYR A 1 298 ? -19.051 17.803 26.23 1 33.85 298 TYR A C 1
ATOM 2349 O O . TYR A 1 298 ? -18.764 18.679 27.05 1 33.85 298 TYR A O 1
ATOM 2357 N N . GLY A 1 299 ? -20.326 17.277 26.392 1 30.29 299 GLY A N 1
ATOM 2358 C CA . GLY A 1 299 ? -20.874 17.555 27.71 1 30.29 299 GLY A CA 1
ATOM 2359 C C . GLY A 1 299 ? -19.942 17.159 28.839 1 30.29 299 GLY A C 1
ATOM 2360 O O . GLY A 1 299 ? -19.752 17.92 29.79 1 30.29 299 GLY A O 1
ATOM 2361 N N . HIS A 1 300 ? -19.803 15.818 29.196 1 27.38 300 HIS A N 1
ATOM 2362 C CA . HIS A 1 300 ? -19.201 15.63 30.511 1 27.38 300 HIS A CA 1
ATOM 2363 C C . HIS A 1 300 ? -17.686 15.796 30.451 1 27.38 300 HIS A C 1
ATOM 2365 O O . HIS A 1 300 ? -17.046 15.358 29.493 1 27.38 300 HIS A O 1
ATOM 2371 N N . MET B 1 1 ? 14.46 -7.007 -13.528 1 51.2 1 MET B N 1
ATOM 2372 C CA . MET B 1 1 ? 14.884 -7.056 -14.924 1 51.2 1 MET B CA 1
ATOM 2373 C C . MET B 1 1 ? 16.047 -8.026 -15.106 1 51.2 1 MET B C 1
ATOM 2375 O O . MET B 1 1 ? 16.766 -8.325 -14.151 1 51.2 1 MET B O 1
ATOM 2379 N N . GLY B 1 2 ? 15.74 -9.112 -15.491 1 62.91 2 GLY B N 1
ATOM 2380 C CA . GLY B 1 2 ? 16.639 -10.251 -15.585 1 62.91 2 GLY B CA 1
ATOM 2381 C C . GLY B 1 2 ? 17.981 -9.903 -16.201 1 62.91 2 GLY B C 1
ATOM 2382 O O . GLY B 1 2 ? 18.565 -10.709 -16.928 1 62.91 2 GLY B O 1
ATOM 2383 N N . SER B 1 3 ? 18.39 -8.601 -16.107 1 75.62 3 SER B N 1
ATOM 2384 C CA . SER B 1 3 ? 19.713 -8.299 -16.645 1 75.62 3 SER B CA 1
ATOM 2385 C C . SER B 1 3 ? 20.485 -7.364 -15.72 1 75.62 3 SER B C 1
ATOM 2387 O O . SER B 1 3 ? 19.924 -6.826 -14.764 1 75.62 3 SER B O 1
ATOM 2389 N N . ILE B 1 4 ? 21.702 -7.164 -15.968 1 81.9 4 ILE B N 1
ATOM 2390 C CA . ILE B 1 4 ? 22.566 -6.277 -15.197 1 81.9 4 ILE B CA 1
ATOM 2391 C C . ILE B 1 4 ? 22.081 -4.835 -15.336 1 81.9 4 ILE B C 1
ATOM 2393 O O . ILE B 1 4 ? 22.024 -4.095 -14.351 1 81.9 4 ILE B O 1
ATOM 2397 N N . VAL B 1 5 ? 21.698 -4.431 -16.477 1 80.5 5 VAL B N 1
ATOM 2398 C CA . VAL B 1 5 ? 21.253 -3.066 -16.739 1 80.5 5 VAL B CA 1
ATOM 2399 C C . VAL B 1 5 ? 19.949 -2.795 -15.992 1 80.5 5 VAL B C 1
ATOM 2401 O O . VAL B 1 5 ? 19.752 -1.706 -15.449 1 80.5 5 VAL B O 1
ATOM 2404 N N . GLY B 1 6 ? 19.161 -3.76 -15.878 1 83.06 6 GLY B N 1
ATOM 2405 C CA . GLY B 1 6 ? 17.882 -3.632 -15.199 1 83.06 6 GLY B CA 1
ATOM 2406 C C . GLY B 1 6 ? 18.018 -3.438 -13.701 1 83.06 6 GLY B C 1
ATOM 2407 O O . GLY B 1 6 ? 17.082 -2.982 -13.041 1 83.06 6 GLY B O 1
ATOM 2408 N N . HIS B 1 7 ? 19.139 -3.696 -13.188 1 89.23 7 HIS B N 1
ATOM 2409 C CA . HIS B 1 7 ? 19.37 -3.522 -11.758 1 89.23 7 HIS B CA 1
ATOM 2410 C C . HIS B 1 7 ? 20.225 -2.29 -11.484 1 89.23 7 HIS B C 1
ATOM 2412 O O . HIS B 1 7 ? 19.913 -1.498 -10.592 1 89.23 7 HIS B O 1
ATOM 2418 N N . VAL B 1 8 ? 21.179 -2.094 -12.308 1 90.48 8 VAL B N 1
ATOM 2419 C CA . VAL B 1 8 ? 22.151 -1.037 -12.052 1 90.48 8 VAL B CA 1
ATOM 2420 C C . VAL B 1 8 ? 21.506 0.327 -12.286 1 90.48 8 VAL B C 1
ATOM 2422 O O . VAL B 1 8 ? 21.714 1.261 -11.508 1 90.48 8 VAL B O 1
ATOM 2425 N N . LEU B 1 9 ? 20.726 0.433 -13.308 1 90.2 9 LEU B N 1
ATOM 2426 C CA . LEU B 1 9 ? 20.13 1.726 -13.627 1 90.2 9 LEU B CA 1
ATOM 2427 C C . LEU B 1 9 ? 19.159 2.161 -12.535 1 90.2 9 LEU B C 1
ATOM 2429 O O . LEU B 1 9 ? 19.293 3.253 -11.978 1 90.2 9 LEU B O 1
ATOM 2433 N N . PRO B 1 10 ? 18.211 1.362 -12.165 1 92.61 10 PRO B N 1
ATOM 2434 C CA . PRO B 1 10 ? 17.368 1.753 -11.033 1 92.61 10 PRO B CA 1
ATOM 2435 C C . PRO B 1 10 ? 18.164 1.944 -9.743 1 92.61 10 PRO B C 1
ATOM 2437 O O . PRO B 1 10 ? 17.84 2.821 -8.939 1 92.61 10 PRO B O 1
ATOM 2440 N N . GLY B 1 11 ? 19.179 1.139 -9.557 1 96.27 11 GLY B N 1
ATOM 2441 C CA . GLY B 1 11 ? 20.03 1.292 -8.388 1 96.27 11 GLY B CA 1
ATOM 2442 C C . GLY B 1 11 ? 20.688 2.656 -8.302 1 96.27 11 GLY B C 1
ATOM 2443 O O . GLY B 1 11 ? 20.703 3.278 -7.238 1 96.27 11 GLY B O 1
ATOM 2444 N N . LEU B 1 12 ? 21.171 3.096 -9.396 1 96.26 12 LEU B N 1
ATOM 2445 C CA . LEU B 1 12 ? 21.801 4.411 -9.434 1 96.26 12 LEU B CA 1
ATOM 2446 C C . LEU B 1 12 ? 20.775 5.512 -9.182 1 96.26 12 LEU B C 1
ATOM 2448 O O . LEU B 1 12 ? 21.072 6.499 -8.506 1 96.26 12 LEU B O 1
ATOM 2452 N N . ALA B 1 13 ? 19.627 5.325 -9.734 1 96.57 13 ALA B N 1
ATOM 2453 C CA . ALA B 1 13 ? 18.568 6.307 -9.513 1 96.57 13 ALA B CA 1
ATOM 2454 C C . ALA B 1 13 ? 18.21 6.404 -8.033 1 96.57 13 ALA B C 1
ATOM 2456 O O . ALA B 1 13 ? 18.103 7.503 -7.485 1 96.57 13 ALA B O 1
ATOM 2457 N N . PHE B 1 14 ? 18.056 5.271 -7.358 1 98.2 14 PHE B N 1
ATOM 2458 C CA . PHE B 1 14 ? 17.745 5.26 -5.934 1 98.2 14 PHE B CA 1
ATOM 2459 C C . PHE B 1 14 ? 18.902 5.831 -5.123 1 98.2 14 PHE B C 1
ATOM 2461 O O . PHE B 1 14 ? 18.686 6.561 -4.153 1 98.2 14 PHE B O 1
ATOM 2468 N N . PHE B 1 15 ? 20.085 5.513 -5.561 1 98.33 15 PHE B N 1
ATOM 2469 C CA . PHE B 1 15 ? 21.257 6.02 -4.856 1 98.33 15 PHE B CA 1
ATOM 2470 C C . PHE B 1 15 ? 21.313 7.541 -4.923 1 98.33 15 PHE B C 1
ATOM 2472 O O . PHE B 1 15 ? 21.494 8.207 -3.901 1 98.33 15 PHE B O 1
ATOM 2479 N N . LEU B 1 16 ? 21.122 8.093 -6.065 1 98.09 16 LEU B N 1
ATOM 2480 C CA . LEU B 1 16 ? 21.216 9.536 -6.259 1 98.09 16 LEU B CA 1
ATOM 2481 C C . LEU B 1 16 ? 20.095 10.258 -5.518 1 98.09 16 LEU B C 1
ATOM 2483 O O . LEU B 1 16 ? 20.326 11.298 -4.896 1 98.09 16 LEU B O 1
ATOM 2487 N N . LEU B 1 17 ? 18.929 9.715 -5.592 1 98.09 17 LEU B N 1
ATOM 2488 C CA . LEU B 1 17 ? 17.801 10.309 -4.883 1 98.09 17 LEU B CA 1
ATOM 2489 C C . LEU B 1 17 ? 18.023 10.265 -3.375 1 98.09 17 LEU B C 1
ATOM 2491 O O . LEU B 1 17 ? 17.82 11.266 -2.684 1 98.09 17 LEU B O 1
ATOM 2495 N N . GLY B 1 18 ? 18.435 9.091 -2.875 1 98.53 18 GLY B N 1
ATOM 2496 C CA . GLY B 1 18 ? 18.708 8.951 -1.454 1 98.53 18 GLY B CA 1
ATOM 2497 C C . GLY B 1 18 ? 19.809 9.873 -0.964 1 98.53 18 GLY B C 1
ATOM 2498 O O . GLY B 1 18 ? 19.683 10.49 0.096 1 98.53 18 GLY B O 1
ATOM 2499 N N . PHE B 1 19 ? 20.813 9.927 -1.766 1 98.51 19 PHE B N 1
ATOM 2500 C CA . PHE B 1 19 ? 21.933 10.786 -1.401 1 98.51 19 PHE B CA 1
ATOM 2501 C C . PHE B 1 19 ? 21.513 12.251 -1.394 1 98.51 19 PHE B C 1
ATOM 2503 O O . PHE B 1 19 ? 21.899 13.008 -0.501 1 98.51 19 PHE B O 1
ATOM 2510 N N . TRP B 1 20 ? 20.743 12.638 -2.399 1 98 20 TRP B N 1
ATOM 2511 C CA . TRP B 1 20 ? 20.208 13.994 -2.48 1 98 20 TRP B CA 1
ATOM 2512 C C . TRP B 1 20 ? 19.398 14.335 -1.234 1 98 20 TRP B C 1
ATOM 2514 O O . TRP B 1 20 ? 19.583 15.398 -0.637 1 98 20 TRP B O 1
ATOM 2524 N N . HIS B 1 21 ? 18.578 13.443 -0.792 1 98.52 21 HIS B N 1
ATOM 2525 C CA . HIS B 1 21 ? 17.754 13.66 0.392 1 98.52 21 HIS B CA 1
ATOM 2526 C C . HIS B 1 21 ? 18.597 13.631 1.663 1 98.52 21 HIS B C 1
ATOM 2528 O O . HIS B 1 21 ? 18.382 14.433 2.574 1 98.52 21 HIS B O 1
ATOM 2534 N N . LEU B 1 22 ? 19.551 12.705 1.712 1 98.51 22 LEU B N 1
ATOM 2535 C CA . LEU B 1 22 ? 20.422 12.594 2.877 1 98.51 22 LEU B CA 1
ATOM 2536 C C . LEU B 1 22 ? 21.228 13.873 3.078 1 98.51 22 LEU B C 1
ATOM 2538 O O . LEU B 1 22 ? 21.24 14.439 4.174 1 98.51 22 LEU B O 1
ATOM 2542 N N . PHE B 1 23 ? 21.772 14.348 2.027 1 98.09 23 PHE B N 1
ATOM 2543 C CA . PHE B 1 23 ? 22.567 15.569 2.051 1 98.09 23 PHE B CA 1
ATOM 2544 C C . PHE B 1 23 ? 21.721 16.758 2.491 1 98.09 23 PHE B C 1
ATOM 2546 O O . PHE B 1 23 ? 22.105 17.498 3.399 1 98.09 23 PHE B O 1
ATOM 2553 N N . ASN B 1 24 ? 20.576 16.905 1.916 1 97.69 24 ASN B N 1
ATOM 2554 C CA . ASN B 1 24 ? 19.758 18.093 2.14 1 97.69 24 ASN B CA 1
ATOM 2555 C C . ASN B 1 24 ? 19.111 18.075 3.521 1 97.69 24 ASN B C 1
ATOM 2557 O O . ASN B 1 24 ? 18.922 19.126 4.136 1 97.69 24 ASN B O 1
ATOM 2561 N N . HIS B 1 25 ? 18.749 16.904 3.996 1 97.87 25 HIS B N 1
ATOM 2562 C CA . HIS B 1 25 ? 18.199 16.84 5.345 1 97.87 25 HIS B CA 1
ATOM 2563 C C . HIS B 1 25 ? 19.25 17.206 6.387 1 97.87 25 HIS B C 1
ATOM 2565 O O . HIS B 1 25 ? 18.949 17.896 7.363 1 97.87 25 HIS B O 1
ATOM 2571 N N . ILE B 1 26 ? 20.472 16.699 6.191 1 97.63 26 ILE B N 1
ATOM 2572 C CA . ILE B 1 26 ? 21.542 17.037 7.123 1 97.63 26 ILE B CA 1
ATOM 2573 C C . ILE B 1 26 ? 21.808 18.54 7.08 1 97.63 26 ILE B C 1
ATOM 2575 O O . ILE B 1 26 ? 21.911 19.19 8.123 1 97.63 26 ILE B O 1
ATOM 2579 N N . LYS B 1 27 ? 21.895 19.104 5.919 1 96.73 27 LYS B N 1
ATOM 2580 C CA . LYS B 1 27 ? 22.116 20.537 5.745 1 96.73 27 LYS B CA 1
ATOM 2581 C C . LYS B 1 27 ? 21.006 21.348 6.407 1 96.73 27 LYS B C 1
ATOM 2583 O O . LYS B 1 27 ? 21.279 22.268 7.18 1 96.73 27 LYS B O 1
ATOM 2588 N N . LEU B 1 28 ? 19.782 20.979 6.115 1 95.74 28 LEU B N 1
ATOM 2589 C CA . LEU B 1 28 ? 18.624 21.689 6.647 1 95.74 28 LEU B CA 1
ATOM 2590 C C . LEU B 1 28 ? 18.604 21.632 8.171 1 95.74 28 LEU B C 1
ATOM 2592 O O . LEU B 1 28 ? 18.345 22.642 8.83 1 95.74 28 LEU B O 1
ATOM 2596 N N . HIS B 1 29 ? 18.872 20.507 8.687 1 95.63 29 HIS B N 1
ATOM 2597 C CA . HIS B 1 29 ? 18.875 20.337 10.135 1 95.63 29 HIS B CA 1
ATOM 2598 C C . HIS B 1 29 ? 20.019 21.113 10.779 1 95.63 29 HIS B C 1
ATOM 2600 O O . HIS B 1 29 ? 19.868 21.653 11.877 1 95.63 29 HIS B O 1
ATOM 2606 N N . SER B 1 30 ? 21.162 21.162 10.184 1 94.67 30 SER B N 1
ATOM 2607 C CA . SER B 1 30 ? 22.311 21.898 10.701 1 94.67 30 SER B CA 1
ATOM 2608 C C . SER B 1 30 ? 22.055 23.401 10.692 1 94.67 30 SER B C 1
ATOM 2610 O O . SER B 1 30 ? 22.472 24.112 11.609 1 94.67 30 SER B O 1
ATOM 2612 N N . LEU B 1 31 ? 21.33 23.858 9.732 1 92.95 31 LEU B N 1
ATOM 2613 C CA . LEU B 1 31 ? 21.039 25.281 9.593 1 92.95 31 LEU B CA 1
ATOM 2614 C C . LEU B 1 31 ? 19.903 25.696 10.522 1 92.95 31 LEU B C 1
ATOM 2616 O O . LEU B 1 31 ? 19.869 26.832 11 1 92.95 31 LEU B O 1
ATOM 2620 N N . HIS B 1 32 ? 18.967 24.722 10.698 1 91.71 32 HIS B N 1
ATOM 2621 C CA . HIS B 1 32 ? 17.784 25.014 11.499 1 91.71 32 HIS B CA 1
ATOM 2622 C C . HIS B 1 32 ? 17.483 23.879 12.471 1 91.71 32 HIS B C 1
ATOM 2624 O O . HIS B 1 32 ? 16.408 23.277 12.416 1 91.71 32 HIS B O 1
ATOM 2630 N N . PRO B 1 33 ? 18.299 23.663 13.448 1 90.1 33 PRO B N 1
ATOM 2631 C CA . PRO B 1 33 ? 18.163 22.508 14.339 1 90.1 33 PRO B CA 1
ATOM 2632 C C . PRO B 1 33 ? 16.892 22.561 15.183 1 90.1 33 PRO B C 1
ATOM 2634 O O . PRO B 1 33 ? 16.324 21.518 15.516 1 90.1 33 PRO B O 1
ATOM 2637 N N . ASN B 1 34 ? 16.312 23.767 15.466 1 91.04 34 ASN B N 1
ATOM 2638 C CA . ASN B 1 34 ? 15.155 23.895 16.346 1 91.04 34 ASN B CA 1
ATOM 2639 C C . ASN B 1 34 ? 13.859 24.033 15.552 1 91.04 34 ASN B C 1
ATOM 2641 O O . ASN B 1 34 ? 12.768 23.902 16.11 1 91.04 34 ASN B O 1
ATOM 2645 N N . SER B 1 35 ? 13.956 24.294 14.241 1 93.47 35 SER B N 1
ATOM 2646 C CA . SER B 1 35 ? 12.756 24.503 13.437 1 93.47 35 SER B CA 1
ATOM 2647 C C . SER B 1 35 ? 12.713 23.546 12.25 1 93.47 35 SER B C 1
ATOM 2649 O O . SER B 1 35 ? 12.013 23.799 11.268 1 93.47 35 SER B O 1
ATOM 2651 N N . TYR B 1 36 ? 13.417 22.574 12.386 1 94.79 36 TYR B N 1
ATOM 2652 C CA . TYR B 1 36 ? 13.493 21.586 11.316 1 94.79 36 TYR B CA 1
ATOM 2653 C C . TYR B 1 36 ? 12.116 21.01 11.007 1 94.79 36 TYR B C 1
ATOM 2655 O O . TYR B 1 36 ? 11.366 20.653 11.919 1 94.79 36 TYR B O 1
ATOM 2663 N N . THR B 1 37 ? 11.71 20.95 9.817 1 95.53 37 THR B N 1
ATOM 2664 C CA . THR B 1 37 ? 10.542 20.254 9.288 1 95.53 37 THR B CA 1
ATOM 2665 C C . THR B 1 37 ? 10.872 19.574 7.963 1 95.53 37 THR B C 1
ATOM 2667 O O . THR B 1 37 ? 11.474 20.185 7.078 1 95.53 37 THR B O 1
ATOM 2670 N N . SER B 1 38 ? 10.585 18.384 7.833 1 95.36 38 SER B N 1
ATOM 2671 C CA . SER B 1 38 ? 10.931 17.574 6.669 1 95.36 38 SER B CA 1
ATOM 2672 C C . SER B 1 38 ? 10.048 17.918 5.474 1 95.36 38 SER B C 1
ATOM 2674 O O . SER B 1 38 ? 8.82 17.844 5.561 1 95.36 38 SER B O 1
ATOM 2676 N N . PRO B 1 39 ? 10.663 18.28 4.392 1 94.62 39 PRO B N 1
ATOM 2677 C CA . PRO B 1 39 ? 9.874 18.45 3.169 1 94.62 39 PRO B CA 1
ATOM 2678 C C . PRO B 1 39 ? 9.643 17.134 2.429 1 94.62 39 PRO B C 1
ATOM 2680 O O . PRO B 1 39 ? 10.38 16.167 2.637 1 94.62 39 PRO B O 1
ATOM 2683 N N . SER B 1 40 ? 8.642 17.064 1.567 1 93.22 40 SER B N 1
ATOM 2684 C CA . SER B 1 40 ? 8.388 15.875 0.759 1 93.22 40 SER B CA 1
ATOM 2685 C C . SER B 1 40 ? 9.442 15.712 -0.331 1 93.22 40 SER B C 1
ATOM 2687 O O . SER B 1 40 ? 9.778 14.589 -0.713 1 93.22 40 SER B O 1
ATOM 2689 N N . TRP B 1 41 ? 9.887 16.829 -0.847 1 95.52 41 TRP B N 1
ATOM 2690 C CA . TRP B 1 41 ? 10.984 16.896 -1.806 1 95.52 41 TRP B CA 1
ATOM 2691 C C . TRP B 1 41 ? 11.771 18.192 -1.643 1 95.52 41 TRP B C 1
ATOM 2693 O O . TRP B 1 41 ? 11.358 19.088 -0.902 1 95.52 41 TRP B O 1
ATOM 2703 N N . PHE B 1 42 ? 12.944 18.228 -2.222 1 95.38 42 PHE B N 1
ATOM 2704 C CA . PHE B 1 42 ? 13.783 19.413 -2.092 1 95.38 42 PHE B CA 1
ATOM 2705 C C . PHE B 1 42 ? 13.796 20.213 -3.389 1 95.38 42 PHE B C 1
ATOM 2707 O O . PHE B 1 42 ? 14.253 19.721 -4.423 1 95.38 42 PHE B O 1
ATOM 2714 N N . PRO B 1 43 ? 13.272 21.421 -3.386 1 93.22 43 PRO B N 1
ATOM 2715 C CA . PRO B 1 43 ? 13.339 22.282 -4.569 1 93.22 43 PRO B CA 1
ATOM 2716 C C . PRO B 1 43 ? 14.761 22.737 -4.889 1 93.22 43 PRO B C 1
ATOM 2718 O O . PRO B 1 43 ? 15.603 22.818 -3.991 1 93.22 43 PRO B O 1
ATOM 2721 N N . THR B 1 44 ? 15.007 22.977 -6.117 1 90.13 44 THR B N 1
ATOM 2722 C CA . THR B 1 44 ? 16.282 23.539 -6.547 1 90.13 44 THR B CA 1
ATOM 2723 C C . THR B 1 44 ? 16.117 24.999 -6.96 1 90.13 44 THR B C 1
ATOM 2725 O O . THR B 1 44 ? 15.007 25.445 -7.256 1 90.13 44 THR B O 1
ATOM 2728 N N . PRO B 1 45 ? 17.204 25.814 -6.902 1 86.6 45 PRO B N 1
ATOM 2729 C CA . PRO B 1 45 ? 17.111 27.226 -7.28 1 86.6 45 PRO B CA 1
ATOM 2730 C C . PRO B 1 45 ? 16.596 27.422 -8.705 1 86.6 45 PRO B C 1
ATOM 2732 O O . PRO B 1 45 ? 15.879 28.388 -8.978 1 86.6 45 PRO B O 1
ATOM 2735 N N . LYS B 1 46 ? 16.825 26.554 -9.61 1 88.66 46 LYS B N 1
ATOM 2736 C CA . LYS B 1 46 ? 16.455 26.698 -11.015 1 88.66 46 LYS B CA 1
ATOM 2737 C C . LYS B 1 46 ? 15.044 26.175 -11.268 1 88.66 46 LYS B C 1
ATOM 2739 O O . LYS B 1 46 ? 14.345 26.664 -12.158 1 88.66 46 LYS B O 1
ATOM 2744 N N . SER B 1 47 ? 14.691 25.147 -10.498 1 90.83 47 SER B N 1
ATOM 2745 C CA . SER B 1 47 ? 13.378 24.547 -10.706 1 90.83 47 SER B CA 1
ATOM 2746 C C . SER B 1 47 ? 12.832 23.948 -9.414 1 90.83 47 SER B C 1
ATOM 2748 O O . SER B 1 47 ? 13.444 23.049 -8.833 1 90.83 47 SER B O 1
ATOM 2750 N N . ARG B 1 48 ? 11.753 24.348 -9.074 1 93.47 48 ARG B N 1
ATOM 2751 C CA . ARG B 1 48 ? 11.091 23.913 -7.848 1 93.47 48 ARG B CA 1
ATOM 2752 C C . ARG B 1 48 ? 10.768 22.423 -7.9 1 93.47 48 ARG B C 1
ATOM 2754 O O . ARG B 1 48 ? 10.842 21.731 -6.883 1 93.47 48 ARG B O 1
ATOM 2761 N N . HIS B 1 49 ? 10.421 21.909 -9.08 1 96.69 49 HIS B N 1
ATOM 2762 C CA . HIS B 1 49 ? 9.94 20.536 -9.185 1 96.69 49 HIS B CA 1
ATOM 2763 C C . HIS B 1 49 ? 10.935 19.66 -9.939 1 96.69 49 HIS B C 1
ATOM 2765 O O . HIS B 1 49 ? 10.556 18.638 -10.516 1 96.69 49 HIS B O 1
ATOM 2771 N N . LEU B 1 50 ? 12.184 20.037 -10.012 1 96.9 50 LEU B N 1
ATOM 2772 C CA . LEU B 1 50 ? 13.183 19.294 -10.773 1 96.9 50 LEU B CA 1
ATOM 2773 C C . LEU B 1 50 ? 13.264 17.848 -10.297 1 96.9 50 LEU B C 1
ATOM 2775 O O . LEU B 1 50 ? 13.269 16.921 -11.11 1 96.9 50 LEU B O 1
ATOM 2779 N N . GLU B 1 51 ? 13.369 17.653 -8.985 1 97.45 51 GLU B N 1
ATOM 2780 C CA . GLU B 1 51 ? 13.431 16.315 -8.406 1 97.45 51 GLU B CA 1
ATOM 2781 C C . GLU B 1 51 ? 12.259 15.457 -8.874 1 97.45 51 GLU B C 1
ATOM 2783 O O . GLU B 1 51 ? 12.448 14.311 -9.287 1 97.45 51 GLU B O 1
ATOM 2788 N N . LEU B 1 52 ? 11.078 15.96 -8.826 1 98.2 52 LEU B N 1
ATOM 2789 C CA . LEU B 1 52 ? 9.865 15.234 -9.183 1 98.2 52 LEU B CA 1
ATOM 2790 C C . LEU B 1 52 ? 9.827 14.94 -10.679 1 98.2 52 LEU B C 1
ATOM 2792 O O . LEU B 1 52 ? 9.401 13.86 -11.094 1 98.2 52 LEU B O 1
ATOM 2796 N N . PHE B 1 53 ? 10.285 15.882 -11.5 1 97.81 53 PHE B N 1
ATOM 2797 C CA . PHE B 1 53 ? 10.38 15.645 -12.936 1 97.81 53 PHE B CA 1
ATOM 2798 C C . PHE B 1 53 ? 11.395 14.55 -13.238 1 97.81 53 PHE B C 1
ATOM 2800 O O . PHE B 1 53 ? 11.194 13.745 -14.151 1 97.81 53 PHE B O 1
ATOM 2807 N N . LEU B 1 54 ? 12.479 14.585 -12.494 1 97.55 54 LEU B N 1
ATOM 2808 C CA . LEU B 1 54 ? 13.491 13.553 -12.694 1 97.55 54 LEU B CA 1
ATOM 2809 C C . LEU B 1 54 ? 12.95 12.18 -12.311 1 97.55 54 LEU B C 1
ATOM 2811 O O . LEU B 1 54 ? 13.251 11.183 -12.971 1 97.55 54 LEU B O 1
ATOM 2815 N N . ILE B 1 55 ? 12.165 12.117 -11.219 1 98.12 55 ILE B N 1
ATOM 2816 C CA . ILE B 1 55 ? 11.534 10.861 -10.827 1 98.12 55 ILE B CA 1
ATOM 2817 C C . ILE B 1 55 ? 10.588 10.392 -11.93 1 98.12 55 ILE B C 1
ATOM 2819 O O . ILE B 1 55 ? 10.579 9.213 -12.289 1 98.12 55 ILE B O 1
ATOM 2823 N N . MET B 1 56 ? 9.819 11.289 -12.506 1 98.3 56 MET B N 1
ATOM 2824 C CA . MET B 1 56 ? 8.903 10.946 -13.59 1 98.3 56 MET B CA 1
ATOM 2825 C C . MET B 1 56 ? 9.669 10.481 -14.823 1 98.3 56 MET B C 1
ATOM 2827 O O . MET B 1 56 ? 9.277 9.509 -15.472 1 98.3 56 MET B O 1
ATOM 2831 N N . ALA B 1 57 ? 10.726 11.198 -15.161 1 97.6 57 ALA B N 1
ATOM 2832 C CA . ALA B 1 57 ? 11.543 10.832 -16.315 1 97.6 57 ALA B CA 1
ATOM 2833 C C . ALA B 1 57 ? 12.175 9.456 -16.126 1 97.6 57 ALA B C 1
ATOM 2835 O O . ALA B 1 57 ? 12.109 8.608 -17.019 1 97.6 57 ALA B O 1
ATOM 2836 N N . ALA B 1 58 ? 12.799 9.245 -14.968 1 96.76 58 ALA B N 1
ATOM 2837 C CA . ALA B 1 58 ? 13.418 7.953 -14.68 1 96.76 58 ALA B CA 1
ATOM 2838 C C . ALA B 1 58 ? 12.386 6.83 -14.723 1 96.76 58 ALA B C 1
ATOM 2840 O O . ALA B 1 58 ? 12.656 5.75 -15.255 1 96.76 58 ALA B O 1
ATOM 2841 N N . SER B 1 59 ? 11.223 7.053 -14.139 1 96.9 59 SER B N 1
ATOM 2842 C CA . SER B 1 59 ? 10.148 6.066 -14.165 1 96.9 59 SER B CA 1
ATOM 2843 C C . SER B 1 59 ? 9.712 5.761 -15.594 1 96.9 59 SER B C 1
ATOM 2845 O O . SER B 1 59 ? 9.494 4.601 -15.948 1 96.9 59 SER B O 1
ATOM 2847 N N . SER B 1 60 ? 9.586 6.812 -16.427 1 96.04 60 SER B N 1
ATOM 2848 C CA . SER B 1 60 ? 9.19 6.633 -17.819 1 96.04 60 SER B CA 1
ATOM 2849 C C . SER B 1 60 ? 10.235 5.836 -18.593 1 96.04 60 SER B C 1
ATOM 2851 O O . SER B 1 60 ? 9.89 4.975 -19.406 1 96.04 60 SER B O 1
ATOM 2853 N N . ILE B 1 61 ? 11.486 6.12 -18.34 1 93.82 61 ILE B N 1
ATOM 2854 C CA . ILE B 1 61 ? 12.578 5.399 -18.985 1 93.82 61 ILE B CA 1
ATOM 2855 C C . ILE B 1 61 ? 12.531 3.926 -18.586 1 93.82 61 ILE B C 1
ATOM 2857 O O . ILE B 1 61 ? 12.631 3.042 -19.439 1 93.82 61 ILE B O 1
ATOM 2861 N N . THR B 1 62 ? 12.323 3.655 -17.313 1 92.89 62 THR B N 1
ATOM 2862 C CA . THR B 1 62 ? 12.288 2.278 -16.832 1 92.89 62 THR B CA 1
ATOM 2863 C C . THR B 1 62 ? 11.076 1.54 -17.393 1 92.89 62 THR B C 1
ATOM 2865 O O . THR B 1 62 ? 11.176 0.372 -17.774 1 92.89 62 THR B O 1
ATOM 2868 N N . ILE B 1 63 ? 9.933 2.186 -17.457 1 92.45 63 ILE B N 1
ATOM 2869 C CA . ILE B 1 63 ? 8.738 1.583 -18.038 1 92.45 63 ILE B CA 1
ATOM 2870 C C . ILE B 1 63 ? 8.993 1.241 -19.504 1 92.45 63 ILE B C 1
ATOM 2872 O O . ILE B 1 63 ? 8.669 0.14 -19.957 1 92.45 63 ILE B O 1
ATOM 2876 N N . SER B 1 64 ? 9.604 2.162 -20.239 1 90.37 64 SER B N 1
ATOM 2877 C CA . SER B 1 64 ? 9.905 1.956 -21.652 1 90.37 64 SER B CA 1
ATOM 2878 C C . SER B 1 64 ? 10.895 0.813 -21.846 1 90.37 64 SER B C 1
ATOM 2880 O O . SER B 1 64 ? 10.741 0.001 -22.761 1 90.37 64 SER B O 1
ATOM 2882 N N . MET B 1 65 ? 11.827 0.752 -20.988 1 86.56 65 MET B N 1
ATOM 2883 C CA . MET B 1 65 ? 12.831 -0.304 -21.078 1 86.56 65 MET B CA 1
ATOM 2884 C C . MET B 1 65 ? 12.212 -1.669 -20.796 1 86.56 65 MET B C 1
ATOM 2886 O O . MET B 1 65 ? 12.6 -2.669 -21.403 1 86.56 65 MET B O 1
ATOM 2890 N N . GLU B 1 66 ? 11.252 -1.7 -19.894 1 85.48 66 GLU B N 1
ATOM 2891 C CA . GLU B 1 66 ? 10.629 -2.962 -19.506 1 85.48 66 GLU B CA 1
ATOM 2892 C C . GLU B 1 66 ? 9.608 -3.416 -20.545 1 85.48 66 GLU B C 1
ATOM 2894 O O . GLU B 1 66 ? 9.467 -4.614 -20.802 1 85.48 66 GLU B O 1
ATOM 2899 N N . LEU B 1 67 ? 8.953 -2.448 -21.227 1 85.53 67 LEU B N 1
ATOM 2900 C CA . LEU B 1 67 ? 7.792 -2.844 -22.017 1 85.53 67 LEU B CA 1
ATOM 2901 C C . LEU B 1 67 ? 8.057 -2.649 -23.506 1 85.53 67 LEU B C 1
ATOM 2903 O O . LEU B 1 67 ? 7.394 -3.264 -24.345 1 85.53 67 LEU B O 1
ATOM 2907 N N . ILE B 1 68 ? 8.92 -1.792 -23.893 1 82.03 68 ILE B N 1
ATOM 2908 C CA . ILE B 1 68 ? 9.011 -1.405 -25.297 1 82.03 68 ILE B CA 1
ATOM 2909 C C . ILE B 1 68 ? 10.395 -1.754 -25.84 1 82.03 68 ILE B C 1
ATOM 2911 O O . ILE B 1 68 ? 10.514 -2.442 -26.856 1 82.03 68 ILE B O 1
ATOM 2915 N N . ILE B 1 69 ? 11.432 -1.275 -25.221 1 67.05 69 ILE B N 1
ATOM 2916 C CA . ILE B 1 69 ? 12.768 -1.239 -25.806 1 67.05 69 ILE B CA 1
ATOM 2917 C C . ILE B 1 69 ? 13.586 -2.425 -25.298 1 67.05 69 ILE B C 1
ATOM 2919 O O . ILE B 1 69 ? 14.511 -2.884 -25.973 1 67.05 69 ILE B O 1
ATOM 2923 N N . GLY B 1 70 ? 13.289 -2.961 -24.26 1 62.24 70 GLY B N 1
ATOM 2924 C CA . GLY B 1 70 ? 14.19 -3.895 -23.605 1 62.24 70 GLY B CA 1
ATOM 2925 C C . GLY B 1 70 ? 14.608 -5.047 -24.5 1 62.24 70 GLY B C 1
ATOM 2926 O O . GLY B 1 70 ? 13.904 -5.387 -25.453 1 62.24 70 GLY B O 1
ATOM 2927 N N . PRO B 1 71 ? 15.872 -5.28 -24.385 1 55.36 71 PRO B N 1
ATOM 2928 C CA . PRO B 1 71 ? 16.477 -6.304 -25.241 1 55.36 71 PRO B CA 1
ATOM 2929 C C . PRO B 1 71 ? 15.581 -7.528 -25.42 1 55.36 71 PRO B C 1
ATOM 2931 O O . PRO B 1 71 ? 15.616 -8.174 -26.47 1 55.36 71 PRO B O 1
ATOM 2934 N N . ALA B 1 72 ? 14.976 -7.719 -24.326 1 51.7 72 ALA B N 1
ATOM 2935 C CA . ALA B 1 72 ? 14.102 -8.885 -24.427 1 51.7 72 ALA B CA 1
ATOM 2936 C C . ALA B 1 72 ? 12.966 -8.634 -25.415 1 51.7 72 ALA B C 1
ATOM 2938 O O . ALA B 1 72 ? 12.266 -9.567 -25.815 1 51.7 72 ALA B O 1
ATOM 2939 N N . MET B 1 73 ? 12.82 -7.272 -25.76 1 52.87 73 MET B N 1
ATOM 2940 C CA . MET B 1 73 ? 11.668 -6.881 -26.567 1 52.87 73 MET B CA 1
ATOM 2941 C C . MET B 1 73 ? 12.009 -6.911 -28.053 1 52.87 73 MET B C 1
ATOM 2943 O O . MET B 1 73 ? 11.148 -6.655 -28.897 1 52.87 73 MET B O 1
ATOM 2947 N N . HIS B 1 74 ? 13.281 -6.847 -28.436 1 46.94 74 HIS B N 1
ATOM 2948 C CA . HIS B 1 74 ? 13.51 -6.758 -29.874 1 46.94 74 HIS B CA 1
ATOM 2949 C C . HIS B 1 74 ? 12.493 -7.592 -30.646 1 46.94 74 HIS B C 1
ATOM 2951 O O . HIS B 1 74 ? 12.149 -7.263 -31.783 1 46.94 74 HIS B O 1
ATOM 2957 N N . ARG B 1 75 ? 12.102 -8.671 -30.182 1 49.68 75 ARG B N 1
ATOM 2958 C CA . ARG B 1 75 ? 11.291 -9.499 -31.068 1 49.68 75 ARG B CA 1
ATOM 2959 C C . ARG B 1 75 ? 9.864 -9.627 -30.545 1 49.68 75 ARG B C 1
ATOM 2961 O O . ARG B 1 75 ? 9.007 -10.223 -31.202 1 49.68 75 ARG B O 1
ATOM 2968 N N . TYR B 1 76 ? 9.57 -8.889 -29.313 1 58.68 76 TYR B N 1
ATOM 2969 C CA . TYR B 1 76 ? 8.321 -9.43 -28.789 1 58.68 76 TYR B CA 1
ATOM 2970 C C . TYR B 1 76 ? 7.412 -8.315 -28.286 1 58.68 76 TYR B C 1
ATOM 2972 O O . TYR B 1 76 ? 7.891 -7.277 -27.821 1 58.68 76 TYR B O 1
ATOM 2980 N N . ARG B 1 77 ? 6.253 -8.29 -28.842 1 64.17 77 ARG B N 1
ATOM 2981 C CA . ARG B 1 77 ? 5.154 -7.431 -28.412 1 64.17 77 ARG B CA 1
ATOM 2982 C C . ARG B 1 77 ? 4.789 -7.699 -26.956 1 64.17 77 ARG B C 1
ATOM 2984 O O . ARG B 1 77 ? 4.773 -8.85 -26.515 1 64.17 77 ARG B O 1
ATOM 2991 N N . PRO B 1 78 ? 4.612 -6.642 -26.118 1 65.39 78 PRO B N 1
ATOM 2992 C CA . PRO B 1 78 ? 4.211 -6.823 -24.721 1 65.39 78 PRO B CA 1
ATOM 2993 C C . PRO B 1 78 ? 2.994 -7.733 -24.569 1 65.39 78 PRO B C 1
ATOM 2995 O O . PRO B 1 78 ? 2.887 -8.469 -23.586 1 65.39 78 PRO B O 1
ATOM 2998 N N . ILE B 1 79 ? 2.175 -7.668 -25.576 1 68.54 79 ILE B N 1
ATOM 2999 C CA . ILE B 1 79 ? 0.981 -8.506 -25.579 1 68.54 79 ILE B CA 1
ATOM 3000 C C . ILE B 1 79 ? 1.044 -9.49 -26.745 1 68.54 79 ILE B C 1
ATOM 3002 O O . ILE B 1 79 ? 1.435 -9.123 -27.855 1 68.54 79 ILE B O 1
ATOM 3006 N N . GLY B 1 80 ? 0.858 -10.71 -26.438 1 66.32 80 GLY B N 1
ATOM 3007 C CA . GLY B 1 80 ? 0.877 -11.731 -27.474 1 66.32 80 GLY B CA 1
ATOM 3008 C C . GLY B 1 80 ? -0.252 -11.587 -28.476 1 66.32 80 GLY B C 1
ATOM 3009 O O . GLY B 1 80 ? -1.167 -10.785 -28.276 1 66.32 80 GLY B O 1
ATOM 3010 N N . PRO B 1 81 ? -0.027 -12.278 -29.553 1 68.55 81 PRO B N 1
ATOM 3011 C CA . PRO B 1 81 ? -1.067 -12.247 -30.584 1 68.55 81 PRO B CA 1
ATOM 3012 C C . PRO B 1 81 ? -2.442 -12.635 -30.046 1 68.55 81 PRO B C 1
ATOM 3014 O O . PRO B 1 81 ? -3.465 -12.226 -30.602 1 68.55 81 PRO B O 1
ATOM 3017 N N . ASP B 1 82 ? -2.387 -13.379 -28.944 1 66.8 82 ASP B N 1
ATOM 3018 C CA . ASP B 1 82 ? -3.656 -13.822 -28.373 1 66.8 82 ASP B CA 1
ATOM 3019 C C . ASP B 1 82 ? -4.17 -12.823 -27.338 1 66.8 82 ASP B C 1
ATOM 3021 O O . ASP B 1 82 ? -5.186 -13.067 -26.685 1 66.8 82 ASP B O 1
ATOM 3025 N N . GLY B 1 83 ? -3.486 -11.81 -27.223 1 68.33 83 GLY B N 1
ATOM 3026 C CA . GLY B 1 83 ? -3.915 -10.795 -26.275 1 68.33 83 GLY B CA 1
ATOM 3027 C C . GLY B 1 83 ? -3.471 -11.08 -24.853 1 68.33 83 GLY B C 1
ATOM 3028 O O . GLY B 1 83 ? -3.774 -10.313 -23.937 1 68.33 83 GLY B O 1
ATOM 3029 N N . ALA B 1 84 ? -2.781 -12.202 -24.722 1 73.65 84 ALA B N 1
ATOM 3030 C CA . ALA B 1 84 ? -2.342 -12.579 -23.381 1 73.65 84 ALA B CA 1
ATOM 3031 C C . ALA B 1 84 ? -0.9 -12.144 -23.133 1 73.65 84 ALA B C 1
ATOM 3033 O O . ALA B 1 84 ? -0.12 -11.994 -24.076 1 73.65 84 ALA B O 1
ATOM 3034 N N . ILE B 1 85 ? -0.621 -11.892 -21.962 1 75.85 85 ILE B N 1
ATOM 3035 C CA . ILE B 1 85 ? 0.754 -11.582 -21.587 1 75.85 85 ILE B CA 1
ATOM 3036 C C . ILE B 1 85 ? 1.576 -12.868 -21.53 1 75.85 85 ILE B C 1
ATOM 3038 O O . ILE B 1 85 ? 1.258 -13.782 -20.765 1 75.85 85 ILE B O 1
ATOM 3042 N N . PRO B 1 86 ? 2.565 -12.86 -22.372 1 75.8 86 PRO B N 1
ATOM 3043 C CA . PRO B 1 86 ? 3.41 -14.055 -22.322 1 75.8 86 PRO B CA 1
ATOM 3044 C C . PRO B 1 86 ? 4.084 -14.246 -20.965 1 75.8 86 PRO B C 1
ATOM 3046 O O . PRO B 1 86 ? 4.37 -13.267 -20.27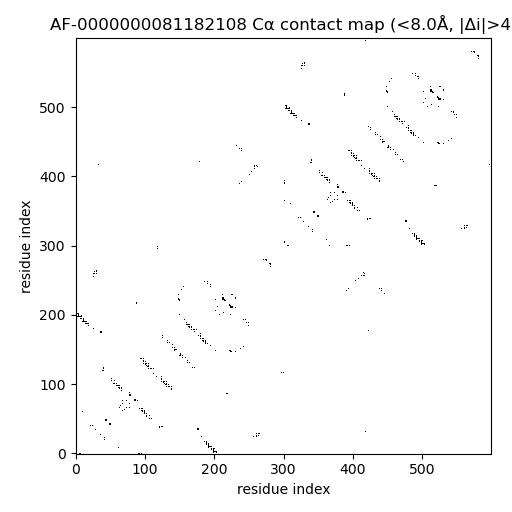1 1 75.8 86 PRO B O 1
ATOM 3049 N N . SER B 1 87 ? 4.391 -15.461 -20.541 1 74.78 87 SER B N 1
ATOM 3050 C CA . SER B 1 87 ? 4.942 -15.811 -19.236 1 74.78 87 SER B CA 1
ATOM 3051 C C . SER B 1 87 ? 6.299 -15.153 -19.015 1 74.78 87 SER B C 1
ATOM 3053 O O . SER B 1 87 ? 6.646 -14.797 -17.886 1 74.78 87 SER B O 1
ATOM 3055 N N . ASN B 1 88 ? 7.001 -14.971 -20.04 1 74.95 88 ASN B N 1
ATOM 3056 C CA . ASN B 1 88 ? 8.356 -14.447 -19.911 1 74.95 88 ASN B CA 1
ATOM 3057 C C . ASN B 1 88 ? 8.358 -12.93 -19.749 1 74.95 88 ASN B C 1
ATOM 3059 O O . ASN B 1 88 ? 9.412 -12.322 -19.556 1 74.95 88 ASN B O 1
ATOM 3063 N N . ARG B 1 89 ? 7.143 -12.38 -19.781 1 81.81 89 ARG B N 1
ATOM 3064 C CA . ARG B 1 89 ? 7.08 -10.925 -19.699 1 81.81 89 ARG B CA 1
ATOM 3065 C C . ARG B 1 89 ? 6.337 -10.479 -18.444 1 81.81 89 ARG B C 1
ATOM 3067 O O . ARG B 1 89 ? 6.192 -9.28 -18.195 1 81.81 89 ARG B O 1
ATOM 3074 N N . LEU B 1 90 ? 5.9 -11.356 -17.738 1 83.17 90 LEU B N 1
ATOM 3075 C CA . LEU B 1 90 ? 5.124 -11.045 -16.542 1 83.17 90 LEU B CA 1
ATOM 3076 C C . LEU B 1 90 ? 5.952 -10.232 -15.553 1 83.17 90 LEU B C 1
ATOM 3078 O O . LEU B 1 90 ? 5.455 -9.27 -14.964 1 83.17 90 LEU B O 1
ATOM 3082 N N . ARG B 1 91 ? 7.187 -10.598 -15.474 1 83.84 91 ARG B N 1
ATOM 3083 C CA . ARG B 1 91 ? 8.078 -9.898 -14.553 1 83.84 91 ARG B CA 1
ATOM 3084 C C . ARG B 1 91 ? 8.314 -8.461 -15.005 1 83.84 91 ARG B C 1
ATOM 3086 O O . ARG B 1 91 ? 8.428 -7.555 -14.177 1 83.84 91 ARG B O 1
ATOM 3093 N N . ASN B 1 92 ? 8.365 -8.237 -16.257 1 86.49 92 ASN B N 1
ATOM 3094 C CA . ASN B 1 92 ? 8.536 -6.897 -16.808 1 86.49 92 ASN B CA 1
ATOM 3095 C C . ASN B 1 92 ? 7.336 -6.006 -16.497 1 86.49 92 ASN B C 1
ATOM 3097 O O . ASN B 1 92 ? 7.497 -4.818 -16.212 1 86.49 92 ASN B O 1
ATOM 3101 N N . PHE B 1 93 ? 6.236 -6.579 -16.581 1 88.03 93 PHE B N 1
ATOM 3102 C CA . PHE B 1 93 ? 5.034 -5.827 -16.244 1 88.03 93 PHE B CA 1
ATOM 3103 C C . PHE B 1 93 ? 5.02 -5.464 -14.763 1 88.03 93 PHE B C 1
ATOM 3105 O O . PHE B 1 93 ? 4.645 -4.349 -14.396 1 88.03 93 PHE B O 1
ATOM 3112 N N . GLU B 1 94 ? 5.391 -6.371 -13.953 1 90.03 94 GLU B N 1
ATOM 3113 C CA . GLU B 1 94 ? 5.46 -6.092 -12.522 1 90.03 94 GLU B CA 1
ATOM 3114 C C . GLU B 1 94 ? 6.414 -4.936 -12.231 1 90.03 94 GLU B C 1
ATOM 3116 O O . GLU B 1 94 ? 6.08 -4.026 -11.469 1 90.03 94 GLU B O 1
ATOM 3121 N N . HIS B 1 95 ? 7.592 -4.946 -12.877 1 90.58 95 HIS B N 1
ATOM 3122 C CA . HIS B 1 95 ? 8.55 -3.858 -12.717 1 90.58 95 HIS B CA 1
ATOM 3123 C C . HIS B 1 95 ? 7.973 -2.538 -13.215 1 90.58 95 HIS B C 1
ATOM 3125 O O . HIS B 1 95 ? 8.163 -1.495 -12.585 1 90.58 95 HIS B O 1
ATOM 3131 N N . SER B 1 96 ? 7.32 -2.64 -14.321 1 92.64 96 SER B N 1
ATOM 3132 C CA . SER B 1 96 ? 6.735 -1.425 -14.88 1 92.64 96 SER B CA 1
ATOM 3133 C C . SER B 1 96 ? 5.702 -0.823 -13.934 1 92.64 96 SER B C 1
ATOM 3135 O O . SER B 1 96 ? 5.574 0.4 -13.844 1 92.64 96 SER B O 1
ATOM 3137 N N . PHE B 1 97 ? 4.983 -1.613 -13.215 1 94.98 97 PHE B N 1
ATOM 3138 C CA . PHE B 1 97 ? 3.962 -1.095 -12.311 1 94.98 97 PHE B CA 1
ATOM 3139 C C . PHE B 1 97 ? 4.599 -0.475 -11.073 1 94.98 97 PHE B C 1
ATOM 3141 O O . PHE B 1 97 ? 4.073 0.49 -10.515 1 94.98 97 PHE B O 1
ATOM 3148 N N . ILE B 1 98 ? 5.716 -0.995 -10.614 1 95.95 98 ILE B N 1
ATOM 3149 C CA . ILE B 1 98 ? 6.463 -0.324 -9.556 1 95.95 98 ILE B CA 1
ATOM 3150 C C . ILE B 1 98 ? 6.837 1.087 -10.005 1 95.95 98 ILE B C 1
ATOM 3152 O O . ILE B 1 98 ? 6.589 2.059 -9.287 1 95.95 98 ILE B O 1
ATOM 3156 N N . SER B 1 99 ? 7.38 1.15 -11.239 1 96.72 99 SER B N 1
ATOM 3157 C CA . SER B 1 99 ? 7.785 2.443 -11.781 1 96.72 99 SER B CA 1
ATOM 3158 C C . SER B 1 99 ? 6.585 3.364 -11.971 1 96.72 99 SER B C 1
ATOM 3160 O O . SER B 1 99 ? 6.679 4.571 -11.738 1 96.72 99 SER B O 1
ATOM 3162 N N . MET B 1 100 ? 5.488 2.806 -12.374 1 97.47 100 MET B N 1
ATOM 3163 C CA . MET B 1 100 ? 4.281 3.602 -12.579 1 97.47 100 MET B CA 1
ATOM 3164 C C . MET B 1 100 ? 3.797 4.204 -11.265 1 97.47 100 MET B C 1
ATOM 3166 O O . MET B 1 100 ? 3.261 5.314 -11.246 1 97.47 100 MET B O 1
ATOM 3170 N N . THR B 1 101 ? 3.95 3.498 -10.205 1 98.13 101 THR B N 1
ATOM 3171 C CA . THR B 1 101 ? 3.524 4.015 -8.909 1 98.13 101 THR B CA 1
ATOM 3172 C C . THR B 1 101 ? 4.409 5.18 -8.474 1 98.13 101 THR B C 1
ATOM 3174 O O . THR B 1 101 ? 3.92 6.158 -7.905 1 98.13 101 THR B O 1
ATOM 3177 N N . PHE B 1 102 ? 5.707 5.101 -8.743 1 98.46 102 PHE B N 1
ATOM 3178 C CA . PHE B 1 102 ? 6.591 6.22 -8.44 1 98.46 102 PHE B CA 1
ATOM 3179 C C . PHE B 1 102 ? 6.271 7.418 -9.327 1 98.46 102 PHE B C 1
ATOM 3181 O O . PHE B 1 102 ? 6.349 8.565 -8.881 1 98.46 102 PHE B O 1
ATOM 3188 N N . PHE B 1 103 ? 5.912 7.124 -10.598 1 98.46 103 PHE B N 1
ATOM 3189 C CA . PHE B 1 103 ? 5.457 8.186 -11.488 1 98.46 103 PHE B CA 1
ATOM 3190 C C . PHE B 1 103 ? 4.221 8.875 -10.922 1 98.46 103 PHE B C 1
ATOM 3192 O O . PHE B 1 103 ? 4.138 10.104 -10.915 1 98.46 103 PHE B O 1
ATOM 3199 N N . THR B 1 104 ? 3.3 8.092 -10.441 1 98.41 104 THR B N 1
ATOM 3200 C CA . THR B 1 104 ? 2.059 8.601 -9.869 1 98.41 104 THR B CA 1
ATOM 3201 C C . THR B 1 104 ? 2.343 9.462 -8.642 1 98.41 104 THR B C 1
ATOM 3203 O O . THR B 1 104 ? 1.732 10.519 -8.464 1 98.41 104 THR B O 1
ATOM 3206 N N . TYR B 1 105 ? 3.259 8.997 -7.791 1 98.43 105 TYR B N 1
ATOM 3207 C CA . TYR B 1 105 ? 3.671 9.795 -6.642 1 98.43 105 TYR B CA 1
ATOM 3208 C C . TYR B 1 105 ? 4.153 11.173 -7.08 1 98.43 105 TYR B C 1
ATOM 3210 O O . TYR B 1 105 ? 3.654 12.194 -6.6 1 98.43 105 TYR B O 1
ATOM 3218 N N . ALA B 1 106 ? 5.106 11.174 -8.03 1 98.63 106 ALA B N 1
ATOM 3219 C CA . ALA B 1 106 ? 5.719 12.435 -8.44 1 98.63 106 ALA B CA 1
ATOM 3220 C C . ALA B 1 106 ? 4.698 13.349 -9.11 1 98.63 106 ALA B C 1
ATOM 3222 O O . ALA B 1 106 ? 4.67 14.555 -8.851 1 98.63 106 ALA B O 1
ATOM 3223 N N . ALA B 1 107 ? 3.837 12.828 -9.917 1 98.32 107 ALA B N 1
ATOM 3224 C CA . ALA B 1 107 ? 2.814 13.605 -10.611 1 98.32 107 ALA B CA 1
ATOM 3225 C C . ALA B 1 107 ? 1.854 14.256 -9.62 1 98.32 107 ALA B C 1
ATOM 3227 O O . ALA B 1 107 ? 1.566 15.452 -9.719 1 98.32 107 ALA B O 1
ATOM 3228 N N . PHE B 1 108 ? 1.457 13.535 -8.631 1 98 108 PHE B N 1
ATOM 3229 C CA . PHE B 1 108 ? 0.471 14.083 -7.707 1 98 108 PHE B CA 1
ATOM 3230 C C . PHE B 1 108 ? 1.135 15.006 -6.692 1 98 108 PHE B C 1
ATOM 3232 O O . PHE B 1 108 ? 0.502 15.934 -6.183 1 98 108 PHE B O 1
ATOM 3239 N N . ALA B 1 109 ? 2.416 14.694 -6.385 1 97.35 109 ALA B N 1
ATOM 3240 C CA . ALA B 1 109 ? 3.125 15.654 -5.543 1 97.35 109 ALA B CA 1
ATOM 3241 C C . ALA B 1 109 ? 3.148 17.037 -6.187 1 97.35 109 ALA B C 1
ATOM 3243 O O . ALA B 1 109 ? 2.976 18.05 -5.504 1 97.35 109 ALA B O 1
ATOM 3244 N N . ILE B 1 110 ? 3.345 17.092 -7.519 1 97.37 110 ILE B N 1
ATOM 3245 C CA . ILE B 1 110 ? 3.344 18.358 -8.243 1 97.37 110 ILE B CA 1
ATOM 3246 C C . ILE B 1 110 ? 1.951 18.981 -8.191 1 97.37 110 ILE B C 1
ATOM 3248 O O . ILE B 1 110 ? 1.806 20.17 -7.897 1 97.37 110 ILE B O 1
ATOM 3252 N N . LEU B 1 111 ? 0.933 18.237 -8.43 1 96.54 111 LEU B N 1
ATOM 3253 C CA . LEU B 1 111 ? -0.436 18.739 -8.454 1 96.54 111 LEU B CA 1
ATOM 3254 C C . LEU B 1 111 ? -0.853 19.244 -7.076 1 96.54 111 LEU B C 1
ATOM 3256 O O . LEU B 1 111 ? -1.487 20.295 -6.962 1 96.54 111 LEU B O 1
ATOM 3260 N N . LEU B 1 112 ? -0.49 18.496 -6.03 1 95.52 112 LEU B N 1
ATOM 3261 C CA . LEU B 1 112 ? -0.807 18.898 -4.664 1 95.52 112 LEU B CA 1
ATOM 3262 C C . LEU B 1 112 ? -0.104 20.202 -4.303 1 95.52 112 LEU B C 1
ATOM 3264 O O . LEU B 1 112 ? -0.677 21.051 -3.617 1 95.52 112 LEU B O 1
ATOM 3268 N N . ASP B 1 113 ? 1.111 20.248 -4.781 1 94.14 113 ASP B N 1
ATOM 3269 C CA . ASP B 1 113 ? 1.866 21.467 -4.507 1 94.14 113 ASP B CA 1
ATOM 3270 C C . ASP B 1 113 ? 1.248 22.668 -5.22 1 94.14 113 ASP B C 1
ATOM 3272 O O . ASP B 1 113 ? 1.291 23.789 -4.71 1 94.14 113 ASP B O 1
ATOM 3276 N N . ARG B 1 114 ? 0.708 22.517 -6.387 1 92.39 114 ARG B N 1
ATOM 3277 C CA . ARG B 1 114 ? 0.11 23.599 -7.164 1 92.39 114 ARG B CA 1
ATOM 3278 C C . ARG B 1 114 ? -1.216 24.042 -6.556 1 92.39 114 ARG B C 1
ATOM 3280 O O . ARG B 1 114 ? -1.51 25.238 -6.499 1 92.39 114 ARG B O 1
ATOM 3287 N N . VAL B 1 115 ? -1.998 23.132 -6.083 1 90.35 115 VAL B N 1
ATOM 3288 C CA . VAL B 1 115 ? -3.303 23.437 -5.506 1 90.35 115 VAL B CA 1
ATOM 3289 C C . VAL B 1 115 ? -3.136 23.878 -4.054 1 90.35 115 VAL B C 1
ATOM 3291 O O . VAL B 1 115 ? -3.912 24.697 -3.554 1 90.35 115 VAL B O 1
ATOM 3294 N N . CYS B 1 116 ? -2.189 23.254 -3.342 1 88.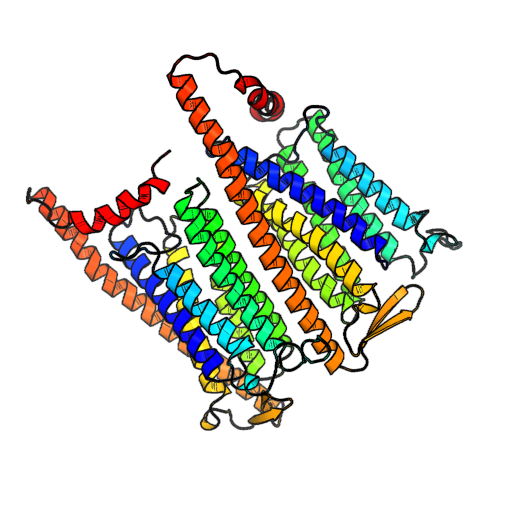88 116 CYS B N 1
ATOM 3295 C CA . CYS B 1 116 ? -1.723 23.624 -2.011 1 88.88 116 CYS B CA 1
ATOM 3296 C C . CYS B 1 116 ? -2.835 23.468 -0.981 1 88.88 116 CYS B C 1
ATOM 3298 O O . CYS B 1 116 ? -3.093 24.383 -0.197 1 88.88 116 CYS B O 1
ATOM 3300 N N . PRO B 1 117 ? -3.486 22.363 -0.993 1 89.01 117 PRO B N 1
ATOM 3301 C CA . PRO B 1 117 ? -4.399 22.125 0.127 1 89.01 117 PRO B CA 1
ATOM 3302 C C . PRO B 1 117 ? -3.666 21.851 1.438 1 89.01 117 PRO B C 1
ATOM 3304 O O . PRO B 1 117 ? -2.449 21.648 1.438 1 89.01 117 PRO B O 1
ATOM 3307 N N . LYS B 1 118 ? -4.323 21.896 2.583 1 89.12 118 LYS B N 1
ATOM 3308 C CA . LYS B 1 118 ? -3.716 21.741 3.902 1 89.12 118 LYS B CA 1
ATOM 3309 C C . LYS B 1 118 ? -3.018 20.39 4.03 1 89.12 118 LYS B C 1
ATOM 3311 O O . LYS B 1 118 ? -1.993 20.277 4.707 1 89.12 118 LYS B O 1
ATOM 3316 N N . ALA B 1 119 ? -3.508 19.359 3.356 1 93.1 119 ALA B N 1
ATOM 3317 C CA . ALA B 1 119 ? -3.008 17.999 3.535 1 93.1 119 ALA B CA 1
ATOM 3318 C C . ALA B 1 119 ? -1.942 17.664 2.496 1 93.1 119 ALA B C 1
ATOM 3320 O O . ALA B 1 119 ? -1.66 16.491 2.242 1 93.1 119 ALA B O 1
ATOM 3321 N N . THR B 1 120 ? -1.348 18.643 1.845 1 93.93 120 THR B N 1
ATOM 3322 C CA . THR B 1 120 ? -0.378 18.454 0.772 1 93.93 120 THR B CA 1
ATOM 3323 C C . THR B 1 120 ? 0.763 17.55 1.227 1 93.93 120 THR B C 1
ATOM 3325 O O . THR B 1 120 ? 1.061 16.544 0.58 1 93.93 120 THR B O 1
ATOM 3328 N N . TYR B 1 121 ? 1.372 17.837 2.388 1 95.24 121 TYR B N 1
ATOM 3329 C CA . TYR B 1 121 ? 2.51 17.068 2.879 1 95.24 121 TYR B CA 1
ATOM 3330 C C . TYR B 1 121 ? 2.108 15.63 3.181 1 95.24 121 TYR B C 1
ATOM 3332 O O . TYR B 1 121 ? 2.734 14.687 2.691 1 95.24 121 TYR B O 1
ATOM 3340 N N . CYS B 1 122 ? 1.059 15.407 3.921 1 96.15 122 CYS B N 1
ATOM 3341 C CA . CYS B 1 122 ? 0.657 14.081 4.376 1 96.15 122 CYS B CA 1
ATOM 3342 C C . CYS B 1 122 ? 0.224 13.21 3.203 1 96.15 122 CYS B C 1
ATOM 3344 O O . CYS B 1 122 ? 0.544 12.02 3.157 1 96.15 122 CYS B O 1
ATOM 3346 N N . LEU B 1 123 ? -0.489 13.846 2.279 1 97.24 123 LEU B N 1
ATOM 3347 C CA . LEU B 1 123 ? -0.941 13.084 1.121 1 97.24 123 LEU B CA 1
ATOM 3348 C C . LEU B 1 123 ? 0.234 12.714 0.221 1 97.24 123 LEU B C 1
ATOM 3350 O O . LEU B 1 123 ? 0.255 11.63 -0.366 1 97.24 123 LEU B O 1
ATOM 3354 N N . SER B 1 124 ? 1.184 13.655 0.075 1 97.55 124 SER B N 1
ATOM 3355 C CA . SER B 1 124 ? 2.384 13.34 -0.692 1 97.55 124 SER B CA 1
ATOM 3356 C C . SER B 1 124 ? 3.149 12.177 -0.069 1 97.55 124 SER B C 1
ATOM 3358 O O . SER B 1 124 ? 3.576 11.259 -0.773 1 97.55 124 SER B O 1
ATOM 3360 N N . GLN B 1 125 ? 3.298 12.164 1.274 1 97.99 125 GLN B N 1
ATOM 3361 C CA . GLN B 1 125 ? 3.964 11.063 1.962 1 97.99 125 GLN B CA 1
ATOM 3362 C C . GLN B 1 125 ? 3.174 9.765 1.816 1 97.99 125 GLN B C 1
ATOM 3364 O O . GLN B 1 125 ? 3.759 8.687 1.692 1 97.99 125 GLN B O 1
ATOM 3369 N N . PHE B 1 126 ? 1.901 9.92 1.849 1 98.28 126 PHE B N 1
ATOM 3370 C CA . PHE B 1 126 ? 1.029 8.758 1.726 1 98.28 126 PHE B CA 1
ATOM 3371 C C . PHE B 1 126 ? 1.23 8.07 0.38 1 98.28 126 PHE B C 1
ATOM 3373 O O . PHE B 1 126 ? 1.377 6.848 0.318 1 98.28 126 PHE B O 1
ATOM 3380 N N . ILE B 1 127 ? 1.198 8.813 -0.776 1 98.42 127 ILE B N 1
ATOM 3381 C CA . ILE B 1 127 ? 1.364 8.213 -2.095 1 98.42 127 ILE B CA 1
ATOM 3382 C C . ILE B 1 127 ? 2.765 7.619 -2.219 1 98.42 127 ILE B C 1
ATOM 3384 O O . ILE B 1 127 ? 2.951 6.575 -2.848 1 98.42 127 ILE B O 1
ATOM 3388 N N . ALA B 1 128 ? 3.79 8.274 -1.637 1 98.55 128 ALA B N 1
ATOM 3389 C CA . ALA B 1 128 ? 5.136 7.706 -1.605 1 98.55 128 ALA B CA 1
ATOM 3390 C C . ALA B 1 128 ? 5.151 6.371 -0.868 1 98.55 128 ALA B C 1
ATOM 3392 O O . ALA B 1 128 ? 5.821 5.427 -1.293 1 98.55 128 ALA B O 1
ATOM 3393 N N . ALA B 1 129 ? 4.411 6.333 0.268 1 98.55 129 ALA B N 1
ATOM 3394 C CA . ALA B 1 129 ? 4.319 5.088 1.027 1 98.55 129 ALA B CA 1
ATOM 3395 C C . ALA B 1 129 ? 3.658 3.989 0.201 1 98.55 129 ALA B C 1
ATOM 3397 O O . ALA B 1 129 ? 4.058 2.825 0.271 1 98.55 129 ALA B O 1
ATOM 3398 N N . VAL B 1 130 ? 2.658 4.364 -0.57 1 98.46 130 VAL B N 1
ATOM 3399 C CA . VAL B 1 130 ? 2.001 3.406 -1.452 1 98.46 130 VAL B CA 1
ATOM 3400 C C . VAL B 1 130 ? 3.005 2.869 -2.47 1 98.46 130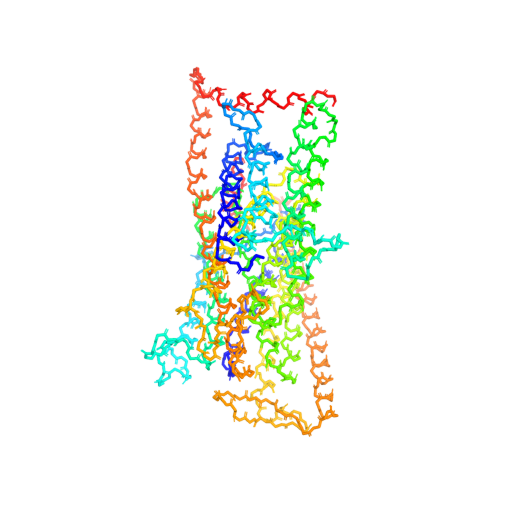 VAL B C 1
ATOM 3402 O O . VAL B 1 130 ? 3 1.677 -2.788 1 98.46 130 VAL B O 1
ATOM 3405 N N . ALA B 1 131 ? 3.861 3.72 -2.986 1 98.44 131 ALA B N 1
ATOM 3406 C CA . ALA B 1 131 ? 4.879 3.303 -3.947 1 98.44 131 ALA B CA 1
ATOM 3407 C C . ALA B 1 131 ? 5.838 2.291 -3.326 1 98.44 131 ALA B C 1
ATOM 3409 O O . ALA B 1 131 ? 6.144 1.262 -3.934 1 98.44 131 ALA B O 1
ATOM 3410 N N . PHE B 1 132 ? 6.291 2.531 -2.07 1 98.58 132 PHE B N 1
ATOM 3411 C CA . PHE B 1 132 ? 7.187 1.598 -1.397 1 98.58 132 PHE B CA 1
ATOM 3412 C C . PHE B 1 132 ? 6.459 0.306 -1.045 1 98.58 132 PHE B C 1
ATOM 3414 O O . PHE B 1 132 ? 7.054 -0.773 -1.065 1 98.58 132 PHE B O 1
ATOM 3421 N N . ALA B 1 133 ? 5.217 0.46 -0.679 1 98.24 133 ALA B N 1
ATOM 3422 C CA . ALA B 1 133 ? 4.434 -0.731 -0.362 1 98.24 133 ALA B CA 1
ATOM 3423 C C . ALA B 1 133 ? 4.29 -1.634 -1.584 1 98.24 133 ALA B C 1
ATOM 3425 O O . ALA B 1 133 ? 4.415 -2.856 -1.478 1 98.24 133 ALA B O 1
ATOM 3426 N N . GLN B 1 134 ? 3.967 -1.006 -2.666 1 97.24 134 GLN B N 1
ATOM 3427 C CA . GLN B 1 134 ? 3.849 -1.778 -3.899 1 97.24 134 GLN B CA 1
ATOM 3428 C C . GLN B 1 134 ? 5.188 -2.396 -4.291 1 97.24 134 GLN B C 1
ATOM 3430 O O . GLN B 1 134 ? 5.239 -3.539 -4.751 1 97.24 134 GLN B O 1
ATOM 3435 N N . GLN B 1 135 ? 6.225 -1.605 -4.183 1 97.31 135 GLN B N 1
ATOM 3436 C CA . GLN B 1 135 ? 7.561 -2.133 -4.442 1 97.31 135 GLN B CA 1
ATOM 3437 C C . GLN B 1 135 ? 7.846 -3.357 -3.576 1 97.31 135 GLN B C 1
ATOM 3439 O O . GLN B 1 135 ? 8.301 -4.387 -4.077 1 97.31 135 GLN B O 1
ATOM 3444 N N . LEU B 1 136 ? 7.543 -3.276 -2.316 1 96.92 136 LEU B N 1
ATOM 3445 C CA . LEU B 1 136 ? 7.772 -4.363 -1.37 1 96.92 136 LEU B CA 1
ATOM 3446 C C . LEU B 1 136 ? 6.936 -5.586 -1.734 1 96.92 136 LEU B C 1
ATOM 3448 O O . LEU B 1 136 ? 7.447 -6.708 -1.756 1 96.92 136 LEU B O 1
ATOM 3452 N N . LEU B 1 137 ? 5.735 -5.345 -2.068 1 95.06 137 LEU B N 1
ATOM 3453 C CA . LEU B 1 137 ? 4.805 -6.425 -2.381 1 95.06 137 LEU B CA 1
ATOM 3454 C C . LEU B 1 137 ? 5.241 -7.171 -3.637 1 95.06 137 LEU B C 1
ATOM 3456 O O . LEU B 1 137 ? 5.28 -8.403 -3.651 1 95.06 137 LEU B O 1
ATOM 3460 N N . LEU B 1 138 ? 5.586 -6.487 -4.667 1 93.75 138 LEU B N 1
ATOM 3461 C CA . LEU B 1 138 ? 5.922 -7.111 -5.942 1 93.75 138 LEU B CA 1
ATOM 3462 C C . LEU B 1 138 ? 7.268 -7.823 -5.861 1 93.75 138 LEU B C 1
ATOM 3464 O O . LEU B 1 138 ? 7.451 -8.883 -6.463 1 93.75 138 LEU B O 1
ATOM 3468 N N . PHE B 1 139 ? 8.175 -7.293 -5.08 1 91.98 139 PHE B N 1
ATOM 3469 C CA . PHE B 1 139 ? 9.439 -7.997 -4.896 1 91.98 139 PHE B CA 1
ATOM 3470 C C . PHE B 1 139 ? 9.245 -9.241 -4.039 1 91.98 139 PHE B C 1
ATOM 3472 O O . PHE B 1 139 ? 9.943 -10.241 -4.22 1 91.98 139 PHE B O 1
ATOM 3479 N N . HIS B 1 140 ? 8.317 -9.195 -3.175 1 90.24 140 HIS B N 1
ATOM 3480 C CA . HIS B 1 140 ? 8.021 -10.371 -2.366 1 90.24 140 HIS B CA 1
ATOM 3481 C C . HIS B 1 140 ? 7.488 -11.512 -3.226 1 90.24 140 HIS B C 1
ATOM 3483 O O . HIS B 1 140 ? 7.95 -12.65 -3.111 1 90.24 140 HIS B O 1
ATOM 3489 N N . PHE B 1 141 ? 6.606 -11.203 -4.112 1 86.71 141 PHE B N 1
ATOM 3490 C CA . PHE B 1 141 ? 6.007 -12.242 -4.94 1 86.71 141 PHE B CA 1
ATOM 3491 C C . PHE B 1 141 ? 6.951 -12.652 -6.064 1 86.71 141 PHE B C 1
ATOM 3493 O O . PHE B 1 141 ? 6.942 -13.804 -6.5 1 86.71 141 PHE B O 1
ATOM 3500 N N . HIS B 1 142 ? 7.702 -11.753 -6.536 1 75.75 142 HIS B N 1
ATOM 3501 C CA . HIS B 1 142 ? 8.709 -12.042 -7.551 1 75.75 142 HIS B CA 1
ATOM 3502 C C . HIS B 1 142 ? 9.77 -13 -7.017 1 75.75 142 HIS B C 1
ATOM 3504 O O . HIS B 1 142 ? 10.181 -13.929 -7.716 1 75.75 142 HIS B O 1
ATOM 3510 N N . SER B 1 143 ? 10.174 -12.813 -5.869 1 62.52 143 SER B N 1
ATOM 3511 C CA . SER B 1 143 ? 11.227 -13.614 -5.254 1 62.52 143 SER B CA 1
ATOM 3512 C C . SER B 1 143 ? 10.728 -15.014 -4.912 1 62.52 143 SER B C 1
ATOM 3514 O O . SER B 1 143 ? 11.514 -15.962 -4.853 1 62.52 143 SER B O 1
ATOM 3516 N N . ALA B 1 144 ? 9.477 -15.099 -4.663 1 55.96 144 ALA B N 1
ATOM 3517 C CA . ALA B 1 144 ? 8.937 -16.406 -4.297 1 55.96 144 ALA B CA 1
ATOM 3518 C C . ALA B 1 144 ? 9.064 -17.395 -5.451 1 55.96 144 ALA B C 1
ATOM 3520 O O . ALA B 1 144 ? 9.12 -18.608 -5.235 1 55.96 144 ALA B O 1
ATOM 3521 N N . ASP B 1 145 ? 9.243 -16.78 -6.561 1 55.13 145 ASP B N 1
ATOM 3522 C CA . ASP B 1 145 ? 9.388 -17.655 -7.72 1 55.13 145 ASP B CA 1
ATOM 3523 C C . ASP B 1 145 ? 10.86 -17.941 -8.011 1 55.13 145 ASP B C 1
ATOM 3525 O O . ASP B 1 145 ? 11.181 -18.833 -8.798 1 55.13 145 ASP B O 1
ATOM 3529 N N . HIS B 1 146 ? 11.665 -16.993 -7.451 1 61.11 146 HIS B N 1
ATOM 3530 C CA . HIS B 1 146 ? 13.088 -17.251 -7.64 1 61.11 146 HIS B CA 1
ATOM 3531 C C . HIS B 1 146 ? 13.642 -18.129 -6.523 1 61.11 146 HIS B C 1
ATOM 3533 O O . HIS B 1 146 ? 13.66 -17.722 -5.359 1 61.11 146 HIS B O 1
ATOM 3539 N N . MET B 1 147 ? 13.521 -19.352 -6.851 1 64.82 147 MET B N 1
ATOM 3540 C CA . MET B 1 147 ? 14.158 -20.356 -6.003 1 64.82 147 MET B CA 1
ATOM 3541 C C . MET B 1 147 ? 15.677 -20.235 -6.065 1 64.82 147 MET B C 1
ATOM 3543 O O . MET B 1 147 ? 16.223 -19.696 -7.029 1 64.82 147 MET B O 1
ATOM 3547 N N . GLY B 1 148 ? 16.468 -20.144 -4.775 1 81.52 148 GLY B N 1
ATOM 3548 C CA . GLY B 1 148 ? 17.916 -20.266 -4.728 1 81.52 148 GLY B CA 1
ATOM 3549 C C . GLY B 1 148 ? 18.603 -19.015 -4.214 1 81.52 148 GLY B C 1
ATOM 3550 O O . GLY B 1 148 ? 18.119 -18.374 -3.279 1 81.52 148 GLY B O 1
ATOM 3551 N N . VAL B 1 149 ? 19.689 -18.657 -4.894 1 89.09 149 VAL B N 1
ATOM 3552 C CA . VAL B 1 149 ? 20.539 -17.562 -4.439 1 89.09 149 VAL B CA 1
ATOM 3553 C C . VAL B 1 149 ? 19.91 -16.225 -4.823 1 89.09 149 VAL B C 1
ATOM 3555 O O . VAL B 1 149 ? 19.962 -15.263 -4.052 1 89.09 149 VAL B O 1
ATOM 3558 N N . GLU B 1 150 ? 19.292 -16.088 -5.954 1 88.4 150 GLU B N 1
ATOM 3559 C CA . GLU B 1 150 ? 18.639 -14.868 -6.416 1 88.4 150 GLU B CA 1
ATOM 3560 C C . GLU B 1 150 ? 17.51 -14.455 -5.475 1 88.4 150 GLU B C 1
ATOM 3562 O O . GLU B 1 150 ? 17.35 -13.272 -5.17 1 88.4 150 GLU B O 1
ATOM 3567 N N . GLY B 1 151 ? 16.77 -15.438 -5.086 1 89.18 151 GLY B N 1
ATOM 3568 C CA . GLY B 1 151 ? 15.712 -15.166 -4.127 1 89.18 151 GLY B CA 1
ATOM 3569 C C . GLY B 1 151 ? 16.225 -14.603 -2.816 1 89.18 151 GLY B C 1
ATOM 3570 O O . GLY B 1 151 ? 15.577 -13.752 -2.203 1 89.18 151 GLY B O 1
ATOM 3571 N N . HIS B 1 152 ? 17.368 -15.095 -2.442 1 91.8 152 HIS B N 1
ATOM 3572 C CA . HIS B 1 152 ? 17.973 -14.639 -1.195 1 91.8 152 HIS B CA 1
ATOM 3573 C C . HIS B 1 152 ? 18.409 -13.181 -1.296 1 91.8 152 HIS B C 1
ATOM 3575 O O . HIS B 1 152 ? 18.227 -12.408 -0.353 1 91.8 152 HIS B O 1
ATOM 3581 N N . TYR B 1 153 ? 18.962 -12.75 -2.405 1 93.24 153 TYR B N 1
ATOM 3582 C CA . TYR B 1 153 ? 19.292 -11.352 -2.657 1 93.24 153 TYR B CA 1
ATOM 3583 C C . TYR B 1 153 ? 18.058 -10.467 -2.526 1 93.24 153 TYR B C 1
ATOM 3585 O O . TYR B 1 153 ? 18.112 -9.405 -1.901 1 93.24 153 TYR B O 1
ATOM 3593 N N . HIS B 1 154 ? 16.953 -10.934 -3.117 1 93.16 154 HIS B N 1
ATOM 3594 C CA . HIS B 1 154 ? 15.724 -10.148 -3.121 1 93.16 154 HIS B CA 1
ATOM 3595 C C . HIS B 1 154 ? 15.117 -10.068 -1.724 1 93.16 154 HIS B C 1
ATOM 3597 O O . HIS B 1 154 ? 14.507 -9.059 -1.365 1 93.16 154 HIS B O 1
ATOM 3603 N N . LEU B 1 155 ? 15.336 -11.143 -0.944 1 94.03 155 LEU B N 1
ATOM 3604 C CA . LEU B 1 155 ? 14.849 -11.126 0.431 1 94.03 155 LEU B CA 1
ATOM 3605 C C . LEU B 1 155 ? 15.518 -10.014 1.231 1 94.03 155 LEU B C 1
ATOM 3607 O O . LEU B 1 155 ? 14.849 -9.285 1.967 1 94.03 155 LEU B O 1
ATOM 3611 N N . LEU B 1 156 ? 16.756 -9.875 1.074 1 96.2 156 LEU B N 1
ATOM 3612 C CA . LEU B 1 156 ? 17.487 -8.836 1.791 1 96.2 156 LEU B CA 1
ATOM 3613 C C . LEU B 1 156 ? 17.101 -7.45 1.285 1 96.2 156 LEU B C 1
ATOM 3615 O O . LEU B 1 156 ? 17.021 -6.5 2.067 1 96.2 156 LEU B O 1
ATOM 3619 N N . LEU B 1 157 ? 16.862 -7.33 -0.036 1 96.43 157 LEU B N 1
ATOM 3620 C CA . LEU B 1 157 ? 16.371 -6.077 -0.6 1 96.43 157 LEU B CA 1
ATOM 3621 C C . LEU B 1 157 ? 15.042 -5.68 0.033 1 96.43 157 LEU B C 1
ATOM 3623 O O . LEU B 1 157 ? 14.826 -4.508 0.351 1 96.43 157 LEU B O 1
ATOM 3627 N N . GLN B 1 158 ? 14.207 -6.639 0.259 1 96.59 158 GLN B N 1
ATOM 3628 C CA . GLN B 1 158 ? 12.9 -6.4 0.862 1 96.59 158 GLN B CA 1
ATOM 3629 C C . GLN B 1 158 ? 13.04 -5.811 2.263 1 96.59 158 GLN B C 1
ATOM 3631 O O . GLN B 1 158 ? 12.244 -4.961 2.667 1 96.59 158 GLN B O 1
ATOM 3636 N N . CYS B 1 159 ? 14.019 -6.203 2.99 1 97.57 159 CYS B N 1
ATOM 3637 C CA . CYS B 1 159 ? 14.252 -5.671 4.328 1 97.57 159 CYS B CA 1
ATOM 3638 C C . CYS B 1 159 ? 14.551 -4.177 4.276 1 97.57 159 CYS B C 1
ATOM 3640 O O . CYS B 1 159 ? 14.034 -3.408 5.087 1 97.57 159 CYS B O 1
ATOM 3642 N N . VAL B 1 160 ? 15.283 -3.799 3.329 1 98.44 160 VAL B N 1
ATOM 3643 C CA . VAL B 1 160 ? 15.651 -2.394 3.191 1 98.44 160 VAL B CA 1
ATOM 3644 C C . VAL B 1 160 ? 14.434 -1.582 2.754 1 98.44 160 VAL B C 1
ATOM 3646 O O . VAL B 1 160 ? 14.187 -0.493 3.277 1 98.44 160 VAL B O 1
ATOM 3649 N N . ILE B 1 161 ? 13.662 -2.095 1.804 1 98.55 161 ILE B N 1
ATOM 3650 C CA . ILE B 1 161 ? 12.458 -1.422 1.33 1 98.55 161 ILE B CA 1
ATOM 3651 C C . ILE B 1 161 ? 11.465 -1.27 2.48 1 98.55 161 ILE B C 1
ATOM 3653 O O . ILE B 1 161 ? 10.778 -0.251 2.584 1 98.55 161 ILE B O 1
ATOM 3657 N N . PHE B 1 162 ? 11.441 -2.268 3.359 1 98.56 162 PHE B N 1
ATOM 3658 C CA . PHE B 1 162 ? 10.562 -2.223 4.522 1 98.56 162 PHE B CA 1
ATOM 3659 C C . PHE B 1 162 ? 10.912 -1.042 5.419 1 98.56 162 PHE B C 1
ATOM 3661 O O . PHE B 1 162 ? 10.022 -0.371 5.945 1 98.56 162 PHE B O 1
ATOM 3668 N N . VAL B 1 163 ? 12.131 -0.756 5.587 1 98.66 163 VAL B N 1
ATOM 3669 C CA . VAL B 1 163 ? 12.572 0.387 6.38 1 98.66 163 VAL B CA 1
ATOM 3670 C C . VAL B 1 163 ? 12.142 1.684 5.699 1 98.66 163 VAL B C 1
ATOM 3672 O O . VAL B 1 163 ? 11.667 2.611 6.36 1 98.66 163 VAL B O 1
ATOM 3675 N N . SER B 1 164 ? 12.265 1.768 4.377 1 98.76 164 SER B N 1
ATOM 3676 C CA . SER B 1 164 ? 11.83 2.946 3.634 1 98.76 164 SER B CA 1
ATOM 3677 C C . SER B 1 164 ? 10.328 3.167 3.78 1 98.76 164 SER B C 1
ATOM 3679 O O . SER B 1 164 ? 9.879 4.297 3.98 1 98.76 164 SER B O 1
ATOM 3681 N N . LEU B 1 165 ? 9.576 2.093 3.699 1 98.65 165 LEU B N 1
ATOM 3682 C CA . LEU B 1 165 ? 8.126 2.173 3.839 1 98.65 165 LEU B CA 1
ATOM 3683 C C . LEU B 1 165 ? 7.74 2.643 5.238 1 98.65 165 LEU B C 1
ATOM 3685 O O . LEU B 1 165 ? 6.955 3.582 5.388 1 98.65 165 LEU B O 1
ATOM 3689 N N . THR B 1 166 ? 8.341 2.06 6.288 1 98.45 166 THR B N 1
ATOM 3690 C CA . THR B 1 166 ? 7.983 2.353 7.672 1 98.45 166 THR B CA 1
ATOM 3691 C C . THR B 1 166 ? 8.345 3.791 8.031 1 98.45 166 THR B C 1
ATOM 3693 O O . THR B 1 166 ? 7.558 4.494 8.668 1 98.45 166 THR B O 1
ATOM 3696 N N . THR B 1 167 ? 9.455 4.24 7.565 1 98.55 167 THR B N 1
ATOM 3697 C CA . THR B 1 167 ? 9.871 5.601 7.884 1 98.55 167 THR B CA 1
ATOM 3698 C C . THR B 1 167 ? 9.049 6.617 7.097 1 98.55 167 THR B C 1
ATOM 3700 O O . THR B 1 167 ? 8.786 7.72 7.58 1 98.55 167 THR B O 1
ATOM 3703 N N . THR B 1 168 ? 8.621 6.263 5.876 1 98.47 168 THR B N 1
ATOM 3704 C CA . THR B 1 168 ? 7.735 7.135 5.113 1 98.47 168 THR B CA 1
ATOM 3705 C C . THR B 1 168 ? 6.377 7.261 5.799 1 98.47 168 THR B C 1
ATOM 3707 O O . THR B 1 168 ? 5.822 8.357 5.891 1 98.47 168 THR B O 1
ATOM 3710 N N . LEU B 1 169 ? 5.87 6.201 6.378 1 97.8 169 LEU B N 1
ATOM 3711 C CA . LEU B 1 169 ? 4.615 6.223 7.12 1 97.8 169 LEU B CA 1
ATOM 3712 C C . LEU B 1 169 ? 4.756 7.035 8.403 1 97.8 169 LEU B C 1
ATOM 3714 O O . LEU B 1 169 ? 3.867 7.816 8.75 1 97.8 169 LEU B O 1
ATOM 3718 N N . MET B 1 170 ? 5.874 6.854 9.071 1 97.39 170 MET B N 1
ATOM 3719 C CA . MET B 1 170 ? 6.125 7.591 10.307 1 97.39 170 MET B CA 1
ATOM 3720 C C . MET B 1 170 ? 6.218 9.089 10.037 1 97.39 170 MET B C 1
ATOM 3722 O O . MET B 1 170 ? 5.827 9.901 10.878 1 97.39 170 MET B O 1
ATOM 3726 N N . ALA B 1 171 ? 6.709 9.444 8.878 1 97.21 171 ALA B N 1
ATOM 3727 C CA . ALA B 1 171 ? 6.917 10.847 8.531 1 97.21 171 ALA B CA 1
ATOM 3728 C C . ALA B 1 171 ? 5.588 11.591 8.434 1 97.21 171 ALA B C 1
ATOM 3730 O O . ALA B 1 171 ? 5.541 12.813 8.589 1 97.21 171 ALA B O 1
ATOM 3731 N N . ILE B 1 172 ? 4.5 10.892 8.137 1 95.99 172 ILE B N 1
ATOM 3732 C CA . ILE B 1 172 ? 3.184 11.508 8.013 1 95.99 172 ILE B CA 1
ATOM 3733 C C . ILE B 1 172 ? 2.804 12.183 9.329 1 95.99 172 ILE B C 1
ATOM 3735 O O . ILE B 1 172 ? 2.325 13.32 9.335 1 95.99 172 ILE B O 1
ATOM 3739 N N . GLU B 1 173 ? 3.18 11.557 10.508 1 92.88 173 GLU B N 1
ATOM 3740 C CA . GLU B 1 173 ? 2.795 12.091 11.81 1 92.88 173 GLU B CA 1
ATOM 3741 C C . GLU B 1 173 ? 3.969 12.79 12.489 1 92.88 173 GLU B C 1
ATOM 3743 O O . GLU B 1 173 ? 3.785 13.516 13.468 1 92.88 173 GLU B O 1
ATOM 3748 N N . LEU B 1 174 ? 5.176 12.535 11.935 1 96.09 174 LEU B N 1
ATOM 3749 C CA . LEU B 1 174 ? 6.361 13.088 12.582 1 96.09 174 LEU B CA 1
ATOM 3750 C C . LEU B 1 174 ? 7.194 13.895 11.591 1 96.09 174 LEU B C 1
ATOM 3752 O O . LEU B 1 174 ? 8.381 13.621 11.403 1 96.09 174 LEU B O 1
ATOM 3756 N N . PRO B 1 175 ? 6.64 14.911 11.065 1 95.3 175 PRO B N 1
ATOM 3757 C CA . PRO B 1 175 ? 7.365 15.695 10.063 1 95.3 175 PRO B CA 1
ATOM 3758 C C . PRO B 1 175 ? 8.554 16.451 10.653 1 95.3 175 PRO B C 1
ATOM 3760 O O . PRO B 1 175 ? 9.456 16.861 9.918 1 95.3 175 PRO B O 1
ATOM 3763 N N . LYS B 1 176 ? 8.636 16.677 11.95 1 97.22 176 LYS B N 1
ATOM 3764 C CA . LYS B 1 176 ? 9.704 17.451 12.577 1 97.22 176 LYS B CA 1
ATOM 3765 C C . LYS B 1 176 ? 10.839 16.544 13.043 1 97.22 176 LYS B C 1
ATOM 3767 O O . LYS B 1 176 ? 11.858 17.024 13.544 1 97.22 176 LYS B O 1
ATOM 3772 N N . SER B 1 177 ? 10.717 15.261 12.826 1 97.45 177 SER B N 1
ATOM 3773 C CA . SER B 1 177 ? 11.735 14.319 13.276 1 97.45 177 SER B CA 1
ATOM 3774 C C . SER B 1 177 ? 12.863 14.195 12.257 1 97.45 177 SER B C 1
ATOM 3776 O O . SER B 1 177 ? 12.687 13.587 11.199 1 97.45 177 SER B O 1
ATOM 3778 N N . PHE B 1 178 ? 14.008 14.701 12.602 1 97.84 178 PHE B N 1
ATOM 3779 C CA . PHE B 1 178 ? 15.189 14.583 11.756 1 97.84 178 PHE B CA 1
ATOM 3780 C C . PHE B 1 178 ? 15.578 13.121 11.571 1 97.84 178 PHE B C 1
ATOM 3782 O O . PHE B 1 178 ? 15.926 12.701 10.465 1 97.84 178 PHE B O 1
ATOM 3789 N N . MET B 1 179 ? 15.518 12.282 12.631 1 98.18 179 MET B N 1
ATOM 3790 C CA . MET B 1 179 ? 15.965 10.893 12.607 1 98.18 179 MET B CA 1
ATOM 3791 C C . MET B 1 179 ? 15.121 10.066 11.643 1 98.18 179 MET B C 1
ATOM 3793 O O . MET B 1 179 ? 15.637 9.171 10.971 1 98.18 179 MET B O 1
ATOM 3797 N N . VAL B 1 180 ? 13.811 10.344 11.546 1 98.46 180 VAL B N 1
ATOM 3798 C CA . VAL B 1 180 ? 12.935 9.638 10.617 1 98.46 180 VAL B CA 1
ATOM 3799 C C . VAL B 1 180 ? 13.368 9.924 9.18 1 98.46 180 VAL B C 1
ATOM 3801 O O . VAL B 1 180 ? 13.521 9.001 8.376 1 98.46 180 VAL B O 1
ATOM 3804 N N . SER B 1 181 ? 13.638 11.151 8.842 1 98.37 181 SER B N 1
ATOM 3805 C CA . SER B 1 181 ? 14.041 11.541 7.495 1 98.37 181 SER B CA 1
ATOM 3806 C C . SER B 1 181 ? 15.449 11.05 7.176 1 98.37 181 SER B C 1
ATOM 3808 O O . SER B 1 181 ? 15.726 10.635 6.048 1 98.37 181 SER B O 1
ATOM 3810 N N . PHE B 1 182 ? 16.321 11.119 8.202 1 98.59 182 PHE B N 1
ATOM 3811 C CA . PHE B 1 182 ? 17.688 10.636 8.051 1 98.59 182 PHE B CA 1
ATOM 3812 C C . PHE B 1 182 ? 17.703 9.146 7.731 1 98.59 182 PHE B C 1
ATOM 3814 O O . PHE B 1 182 ? 18.354 8.717 6.777 1 98.59 182 PHE B O 1
ATOM 3821 N N . THR B 1 183 ? 16.963 8.402 8.496 1 98.72 183 THR B N 1
ATOM 3822 C CA . THR B 1 183 ? 16.905 6.956 8.315 1 98.72 183 THR B CA 1
ATOM 3823 C C . THR B 1 183 ? 16.268 6.604 6.974 1 98.72 183 THR B C 1
ATOM 3825 O O . THR B 1 183 ? 16.727 5.692 6.282 1 98.72 183 THR B O 1
ATOM 3828 N N . ARG B 1 184 ? 15.202 7.278 6.58 1 98.72 184 ARG B N 1
ATOM 3829 C CA . ARG B 1 184 ? 14.563 7.042 5.29 1 98.72 184 ARG B CA 1
ATOM 3830 C C . ARG B 1 184 ? 15.536 7.294 4.143 1 98.72 184 ARG B C 1
ATOM 3832 O O . ARG B 1 184 ? 15.649 6.476 3.227 1 98.72 184 ARG B O 1
ATOM 3839 N N . SER B 1 185 ? 16.247 8.418 4.193 1 98.75 185 SER B N 1
ATOM 3840 C CA . SER B 1 185 ? 17.204 8.76 3.145 1 98.75 185 SER B CA 1
ATOM 3841 C C . SER B 1 185 ? 18.316 7.721 3.052 1 98.75 185 SER B C 1
ATOM 3843 O O . SER B 1 185 ? 18.7 7.312 1.955 1 98.75 185 SER B O 1
ATOM 3845 N N . LEU B 1 186 ? 18.753 7.306 4.203 1 98.74 186 LEU B N 1
ATOM 3846 C CA . LEU B 1 186 ? 19.816 6.308 4.238 1 98.74 186 LEU B CA 1
ATOM 3847 C C . LEU B 1 186 ? 19.329 4.976 3.677 1 98.74 186 LEU B C 1
ATOM 3849 O O . LEU B 1 186 ? 20.073 4.283 2.979 1 98.74 186 LEU B O 1
ATOM 3853 N N . SER B 1 187 ? 18.152 4.622 4.022 1 98.78 187 SER B N 1
ATOM 3854 C CA . SER B 1 187 ? 17.602 3.374 3.504 1 98.78 187 SER B CA 1
ATOM 3855 C C . SER B 1 187 ? 17.448 3.424 1.987 1 98.78 187 SER B C 1
ATOM 3857 O O . SER B 1 187 ? 17.648 2.418 1.304 1 98.78 187 SER B O 1
ATOM 3859 N N . ILE B 1 188 ? 17.053 4.574 1.426 1 98.77 188 ILE B N 1
ATOM 3860 C CA . ILE B 1 188 ? 16.926 4.725 -0.02 1 98.77 188 ILE B CA 1
ATOM 3861 C C . ILE B 1 188 ? 18.307 4.657 -0.668 1 98.77 188 ILE B C 1
ATOM 3863 O O . ILE B 1 188 ? 18.474 4.039 -1.722 1 98.77 188 ILE B O 1
ATOM 3867 N N . VAL B 1 189 ? 19.312 5.233 -0.048 1 98.8 189 VAL B N 1
ATOM 3868 C CA . VAL B 1 189 ? 20.687 5.091 -0.514 1 98.8 189 VAL B CA 1
ATOM 3869 C C . VAL B 1 189 ? 21.072 3.614 -0.545 1 98.8 189 VAL B C 1
ATOM 3871 O O . VAL B 1 189 ? 21.619 3.129 -1.539 1 98.8 189 VAL B O 1
ATOM 3874 N N . TYR B 1 190 ? 20.781 2.969 0.515 1 98.81 190 TYR B N 1
ATOM 3875 C CA . TYR B 1 190 ? 21.186 1.572 0.628 1 98.81 190 TYR B CA 1
ATOM 3876 C C . TYR B 1 190 ? 20.438 0.704 -0.376 1 98.81 190 TYR B C 1
ATOM 3878 O O . TYR B 1 190 ? 20.988 -0.269 -0.897 1 98.81 190 TYR B O 1
ATOM 3886 N N . GLN B 1 191 ? 19.19 0.996 -0.636 1 98.47 191 GLN B N 1
ATOM 3887 C CA . GLN B 1 191 ? 18.492 0.308 -1.717 1 98.47 191 GLN B CA 1
ATOM 3888 C C . GLN B 1 191 ? 19.268 0.41 -3.026 1 98.47 191 GLN B C 1
ATOM 3890 O O . GLN B 1 191 ? 19.44 -0.587 -3.731 1 98.47 191 GLN B O 1
ATOM 3895 N N . GLY B 1 192 ? 19.714 1.605 -3.303 1 98.37 192 GLY B N 1
ATOM 3896 C CA . GLY B 1 192 ? 20.477 1.822 -4.522 1 98.37 192 GLY B CA 1
ATOM 3897 C C . GLY B 1 192 ? 21.765 1.022 -4.57 1 98.37 192 GLY B C 1
ATOM 3898 O O . GLY B 1 192 ? 22.057 0.366 -5.572 1 98.37 192 GLY B O 1
ATOM 3899 N N . VAL B 1 193 ? 22.455 1.047 -3.509 1 98.38 193 VAL B N 1
ATOM 3900 C CA . VAL B 1 193 ? 23.71 0.307 -3.419 1 98.38 193 VAL B CA 1
ATOM 3901 C C . VAL B 1 193 ? 23.443 -1.186 -3.599 1 98.38 193 VAL B C 1
ATOM 3903 O O . VAL B 1 193 ? 24.134 -1.858 -4.369 1 98.38 193 VAL B O 1
ATOM 3906 N N . TRP B 1 194 ? 22.453 -1.676 -2.95 1 97.99 194 TRP B N 1
ATOM 3907 C CA . TRP B 1 194 ? 22.167 -3.106 -2.973 1 97.99 194 TRP B CA 1
ATOM 3908 C C . TRP B 1 194 ? 21.674 -3.542 -4.348 1 97.99 194 TRP B C 1
ATOM 3910 O O . TRP B 1 194 ? 21.996 -4.638 -4.812 1 97.99 194 TRP B O 1
ATOM 3920 N N . PHE B 1 195 ? 20.917 -2.68 -5.056 1 96.86 195 PHE B N 1
ATOM 3921 C CA . PHE B 1 195 ? 20.511 -2.964 -6.427 1 96.86 195 PHE B CA 1
ATOM 3922 C C . PHE B 1 195 ? 21.728 -3.16 -7.323 1 96.86 195 PHE B C 1
ATOM 3924 O O . PHE B 1 195 ? 21.786 -4.114 -8.101 1 96.86 195 PHE B O 1
ATOM 3931 N N . VAL B 1 196 ? 22.665 -2.315 -7.184 1 96.41 196 VAL B N 1
ATOM 3932 C CA . VAL B 1 196 ? 23.862 -2.372 -8.017 1 96.41 196 VAL B CA 1
ATOM 3933 C C . VAL B 1 196 ? 24.68 -3.611 -7.662 1 96.41 196 VAL B C 1
ATOM 3935 O O . VAL B 1 196 ? 25.125 -4.344 -8.549 1 96.41 196 VAL B O 1
ATOM 3938 N N . VAL B 1 197 ? 24.816 -3.864 -6.366 1 96.21 197 VAL B N 1
ATOM 3939 C CA . VAL B 1 197 ? 25.593 -5.008 -5.899 1 96.21 197 VAL B CA 1
ATOM 3940 C C . VAL B 1 197 ? 24.937 -6.304 -6.369 1 96.21 197 VAL B C 1
ATOM 3942 O O . VAL B 1 197 ? 25.605 -7.176 -6.932 1 96.21 197 VAL B O 1
ATOM 3945 N N . MET B 1 198 ? 23.711 -6.392 -6.163 1 92.8 198 MET B N 1
ATOM 3946 C CA . MET B 1 198 ? 23.021 -7.624 -6.537 1 92.8 198 MET B CA 1
ATOM 3947 C C . MET B 1 198 ? 23.068 -7.836 -8.046 1 92.8 198 MET B C 1
ATOM 3949 O O . MET B 1 198 ? 23.313 -8.95 -8.513 1 92.8 198 MET B O 1
ATOM 3953 N N . GLY B 1 199 ? 22.844 -6.801 -8.841 1 91.08 199 GLY B N 1
ATOM 3954 C CA . GLY B 1 199 ? 22.931 -6.915 -10.288 1 91.08 199 GLY B CA 1
ATOM 3955 C C . GLY B 1 199 ? 24.291 -7.387 -10.769 1 91.08 199 GLY B C 1
ATOM 3956 O O . GLY B 1 199 ? 24.38 -8.247 -11.648 1 91.08 199 GLY B O 1
ATOM 3957 N N . THR B 1 200 ? 25.284 -6.887 -10.163 1 91.93 200 THR B N 1
ATOM 3958 C CA . THR B 1 200 ? 26.649 -7.231 -10.546 1 91.93 200 THR B CA 1
ATOM 3959 C C . THR B 1 200 ? 26.982 -8.662 -10.132 1 91.93 200 THR B C 1
ATOM 3961 O O . THR B 1 200 ? 27.565 -9.419 -10.912 1 91.93 200 THR B O 1
ATOM 3964 N N . MET B 1 201 ? 26.562 -9.071 -8.99 1 90.71 201 MET B N 1
ATOM 3965 C CA . MET B 1 201 ? 26.914 -10.381 -8.45 1 90.71 201 MET B CA 1
ATOM 3966 C C . MET B 1 201 ? 26.139 -11.487 -9.158 1 90.71 201 MET B C 1
ATOM 3968 O O . MET B 1 201 ? 26.658 -12.588 -9.352 1 90.71 201 MET B O 1
ATOM 3972 N N . ILE B 1 202 ? 24.96 -11.172 -9.556 1 87.19 202 ILE B N 1
ATOM 3973 C CA . ILE B 1 202 ? 24.097 -12.188 -10.148 1 87.19 202 ILE B CA 1
ATOM 3974 C C . ILE B 1 202 ? 24.434 -12.351 -11.629 1 87.19 202 ILE B C 1
ATOM 3976 O O . ILE B 1 202 ? 24.451 -13.47 -12.148 1 87.19 202 ILE B O 1
ATOM 3980 N N . TRP B 1 203 ? 24.87 -11.347 -12.35 1 86.62 203 TRP B N 1
ATOM 3981 C CA . TRP B 1 203 ? 24.923 -11.428 -13.806 1 86.62 203 TRP B CA 1
ATOM 3982 C C . TRP B 1 203 ? 26.362 -11.348 -14.304 1 86.62 203 TRP B C 1
ATOM 3984 O O . TRP B 1 203 ? 26.604 -11.223 -15.507 1 86.62 203 TRP B O 1
ATOM 3994 N N . THR B 1 204 ? 27.248 -11.38 -13.385 1 87.64 204 THR B N 1
ATOM 3995 C CA . THR B 1 204 ? 28.652 -11.49 -13.766 1 87.64 204 THR B CA 1
ATOM 3996 C C . THR B 1 204 ? 29.169 -12.905 -13.521 1 87.64 204 THR B C 1
ATOM 3998 O O . THR B 1 204 ? 29.359 -13.313 -12.374 1 87.64 204 THR B O 1
ATOM 4001 N N . PRO B 1 205 ? 29.481 -13.652 -14.577 1 86.38 205 PRO B N 1
ATOM 4002 C CA . PRO B 1 205 ? 29.855 -15.064 -14.471 1 86.38 205 PRO B CA 1
ATOM 4003 C C . PRO B 1 205 ? 31.042 -15.291 -13.537 1 86.38 205 PRO B C 1
ATOM 4005 O O . PRO B 1 205 ? 31.069 -16.277 -12.796 1 86.38 205 PRO B O 1
ATOM 4008 N N . ALA B 1 206 ? 31.93 -14.344 -13.469 1 89.38 206 ALA B N 1
ATOM 4009 C CA . ALA B 1 206 ? 33.142 -14.487 -12.666 1 89.38 206 ALA B CA 1
ATOM 4010 C C . ALA B 1 206 ? 32.827 -14.379 -11.176 1 89.38 206 ALA B C 1
ATOM 4012 O O . ALA B 1 206 ? 33.635 -14.78 -10.335 1 89.38 206 ALA B O 1
ATOM 4013 N N . LEU B 1 207 ? 31.617 -13.956 -10.868 1 91.21 207 LEU B N 1
ATOM 4014 C CA . LEU B 1 207 ? 31.31 -13.687 -9.468 1 91.21 207 LEU B CA 1
ATOM 4015 C C . LEU B 1 207 ? 30.326 -14.716 -8.92 1 91.21 207 LEU B C 1
ATOM 4017 O O . LEU B 1 207 ? 29.927 -14.641 -7.756 1 91.21 207 LEU B O 1
ATOM 4021 N N . VAL B 1 208 ? 30.044 -15.685 -9.738 1 88.98 208 VAL B N 1
ATOM 4022 C CA . VAL B 1 208 ? 29.155 -16.757 -9.302 1 88.98 208 VAL B CA 1
ATOM 4023 C C . VAL B 1 208 ? 29.885 -17.664 -8.314 1 88.98 208 VAL B C 1
ATOM 4025 O O . VAL B 1 208 ? 31.014 -18.089 -8.57 1 88.98 208 VAL B O 1
ATOM 4028 N N . PRO B 1 209 ? 29.219 -17.892 -7.245 1 90.82 209 PRO B N 1
ATOM 4029 C CA . PRO B 1 209 ? 29.883 -18.699 -6.219 1 90.82 209 PRO B CA 1
ATOM 4030 C C . PRO B 1 209 ? 30.241 -20.1 -6.71 1 90.82 209 PRO B C 1
ATOM 4032 O O . PRO B 1 209 ? 29.558 -20.647 -7.579 1 90.82 209 PRO B O 1
ATOM 4035 N N . LYS B 1 210 ? 31.244 -20.581 -6.085 1 90.93 210 LYS B N 1
ATOM 4036 C CA . LYS B 1 210 ? 31.684 -21.931 -6.427 1 90.93 210 LYS B CA 1
ATOM 4037 C C . LYS B 1 210 ? 30.567 -22.946 -6.202 1 90.93 210 LYS B C 1
ATOM 4039 O O . LYS B 1 210 ? 29.871 -22.897 -5.186 1 90.93 210 LYS B O 1
ATOM 4044 N N . GLY B 1 211 ? 30.4 -23.778 -7.218 1 92.18 211 GLY B N 1
ATOM 4045 C CA . GLY B 1 211 ? 29.358 -24.789 -7.126 1 92.18 211 GLY B CA 1
ATOM 4046 C C . GLY B 1 211 ? 28.041 -24.345 -7.734 1 92.18 211 GLY B C 1
ATOM 4047 O O . GLY B 1 211 ? 27.081 -25.117 -7.778 1 92.18 211 GLY B O 1
ATOM 4048 N N . CYS B 1 212 ? 28.051 -23.127 -8.107 1 90.66 212 CYS B N 1
ATOM 4049 C CA . CYS B 1 212 ? 26.871 -22.607 -8.789 1 90.66 212 CYS B CA 1
ATOM 4050 C C . CYS B 1 212 ? 27.206 -22.187 -10.215 1 90.66 212 CYS B C 1
ATOM 4052 O O . CYS B 1 212 ? 28.367 -21.927 -10.533 1 90.66 212 CYS B O 1
ATOM 4054 N N . LEU B 1 213 ? 26.169 -22.266 -11.038 1 88.35 213 LEU B N 1
ATOM 4055 C CA . LEU B 1 213 ? 26.353 -21.913 -12.441 1 88.35 213 LEU B CA 1
ATOM 4056 C C . LEU B 1 213 ? 25.203 -21.044 -12.938 1 88.35 213 LEU B C 1
ATOM 4058 O O . LEU B 1 213 ? 24.065 -21.195 -12.488 1 88.35 213 LEU B O 1
ATOM 4062 N N . LEU B 1 214 ? 25.545 -20.168 -13.808 1 84.66 214 LEU B N 1
ATOM 4063 C CA . LEU B 1 214 ? 24.553 -19.349 -14.496 1 84.66 214 LEU B CA 1
ATOM 4064 C C . LEU B 1 214 ? 24.069 -20.035 -15.768 1 84.66 214 LEU B C 1
ATOM 4066 O O . LEU B 1 214 ? 24.877 -20.421 -16.616 1 84.66 214 LEU B O 1
ATOM 4070 N N . HIS B 1 215 ? 22.863 -20.295 -15.851 1 79.82 215 HIS B N 1
ATOM 4071 C CA . HIS B 1 215 ? 22.355 -20.93 -17.061 1 79.82 215 HIS B CA 1
ATOM 4072 C C . HIS B 1 215 ? 21.1 -20.227 -17.567 1 79.82 215 HIS B C 1
ATOM 4074 O O . HIS B 1 215 ? 20.432 -19.519 -16.81 1 79.82 215 HIS B O 1
ATOM 4080 N N . PHE B 1 216 ? 20.827 -20.385 -18.85 1 75.48 216 PHE B N 1
ATOM 4081 C CA . PHE B 1 216 ? 19.684 -19.774 -19.518 1 75.48 216 PHE B CA 1
ATOM 4082 C C . PHE B 1 216 ? 18.477 -20.703 -19.484 1 75.48 216 PHE B C 1
ATOM 4084 O O . PHE B 1 216 ? 18.56 -21.854 -19.919 1 75.48 216 PHE B O 1
ATOM 4091 N N . GLU B 1 217 ? 17.513 -20.399 -18.768 1 66.98 217 GLU B N 1
ATOM 4092 C CA . GLU B 1 217 ? 16.265 -21.155 -18.716 1 66.98 217 GLU B CA 1
ATOM 4093 C C . GLU B 1 217 ? 15.062 -20.253 -18.979 1 66.98 217 GLU B C 1
ATOM 4095 O O . GLU B 1 217 ? 14.893 -19.226 -18.318 1 66.98 217 GLU B O 1
ATOM 4100 N N . ASP B 1 218 ? 14.212 -20.661 -19.844 1 62.61 218 ASP B N 1
ATOM 4101 C CA . ASP B 1 218 ? 12.942 -20.022 -20.172 1 62.61 218 ASP B CA 1
ATOM 4102 C C . ASP B 1 218 ? 13.134 -18.536 -20.465 1 62.61 218 ASP B C 1
ATOM 4104 O O . ASP B 1 218 ? 12.377 -17.697 -19.972 1 62.61 218 ASP B O 1
ATOM 4108 N N . GLY B 1 219 ? 14.233 -18.205 -21.12 1 61.13 219 GLY B N 1
ATOM 4109 C CA . GLY B 1 219 ? 14.44 -16.849 -21.603 1 61.13 219 GLY B CA 1
ATOM 4110 C C . GLY B 1 219 ? 15.092 -15.943 -20.577 1 61.13 219 GLY B C 1
ATOM 4111 O O . GLY B 1 219 ? 15.203 -14.734 -20.79 1 61.13 219 GLY B O 1
ATOM 4112 N N . HIS B 1 220 ? 15.369 -16.657 -19.449 1 67.56 220 HIS B N 1
ATOM 4113 C CA . HIS B 1 220 ? 16.051 -15.85 -18.444 1 67.56 220 HIS B CA 1
ATOM 4114 C C . HIS B 1 220 ? 17.258 -16.586 -17.871 1 67.56 220 HIS B C 1
ATOM 4116 O O . HIS B 1 220 ? 17.312 -17.817 -17.906 1 67.56 220 HIS B O 1
ATOM 4122 N N . GLN B 1 221 ? 18.172 -15.773 -17.489 1 73.74 221 GLN B N 1
ATOM 4123 C CA . GLN B 1 221 ? 19.339 -16.348 -16.827 1 73.74 221 GLN B CA 1
ATOM 4124 C C . GLN B 1 221 ? 19.059 -16.61 -15.349 1 73.74 221 GLN B C 1
ATOM 4126 O O . GLN B 1 221 ? 18.536 -15.741 -14.648 1 73.74 221 GLN B O 1
ATOM 4131 N N . ILE B 1 222 ? 19.316 -17.872 -14.94 1 77.73 222 ILE B N 1
ATOM 4132 C CA . ILE B 1 222 ? 19.095 -18.224 -13.542 1 77.73 222 ILE B CA 1
ATOM 4133 C C . ILE B 1 222 ? 20.35 -18.877 -12.97 1 77.73 222 ILE B C 1
ATOM 4135 O O . ILE B 1 222 ? 21.089 -19.554 -13.689 1 77.73 222 ILE B O 1
ATOM 4139 N N . ILE B 1 223 ? 20.58 -18.684 -11.748 1 84.48 223 ILE B N 1
ATOM 4140 C CA . ILE B 1 223 ? 21.685 -19.337 -11.056 1 84.48 223 ILE B CA 1
ATOM 4141 C C . ILE B 1 223 ? 21.191 -20.617 -10.385 1 84.48 223 ILE B C 1
ATOM 4143 O O . ILE B 1 223 ? 20.247 -20.584 -9.592 1 84.48 223 ILE B O 1
ATOM 4147 N N . THR B 1 224 ? 21.816 -21.675 -10.744 1 86.71 224 THR B N 1
ATOM 4148 C CA . THR B 1 224 ? 21.512 -22.958 -10.121 1 86.71 224 THR B CA 1
ATOM 4149 C C . THR B 1 224 ? 22.754 -23.546 -9.457 1 86.71 224 THR B C 1
ATOM 4151 O O . THR B 1 224 ? 23.861 -23.428 -9.985 1 86.71 224 THR B O 1
ATOM 4154 N N . CYS B 1 225 ? 22.51 -24.167 -8.34 1 90.45 225 CYS B N 1
ATOM 4155 C CA . CYS B 1 225 ? 23.623 -24.76 -7.608 1 90.45 225 CYS B CA 1
ATOM 4156 C C . CYS B 1 225 ? 23.586 -26.281 -7.697 1 90.45 225 CYS B C 1
ATOM 4158 O O . CYS B 1 225 ? 22.51 -26.877 -7.761 1 90.45 225 CYS B O 1
ATOM 4160 N N . SER B 1 226 ? 24.775 -26.865 -7.598 1 90.99 226 SER B N 1
ATOM 4161 C CA . SER B 1 226 ? 24.944 -28.295 -7.837 1 90.99 226 SER B CA 1
ATOM 4162 C C . SER B 1 226 ? 24.448 -29.115 -6.651 1 90.99 226 SER B C 1
ATOM 4164 O O . SER B 1 226 ? 24.123 -30.295 -6.798 1 90.99 226 SER B O 1
ATOM 4166 N N . SER B 1 227 ? 24.518 -28.491 -5.425 1 92.6 227 SER B N 1
ATOM 4167 C CA . SER B 1 227 ? 24.118 -29.201 -4.215 1 92.6 227 SER B CA 1
ATOM 4168 C C . SER B 1 227 ? 23.492 -28.252 -3.199 1 92.6 227 SER B C 1
ATOM 4170 O O . SER B 1 227 ? 23.61 -27.031 -3.326 1 92.6 227 SER B O 1
ATOM 4172 N N . ASP B 1 228 ? 22.822 -28.892 -2.287 1 92.3 228 ASP B N 1
ATOM 4173 C CA . ASP B 1 228 ? 22.247 -28.109 -1.197 1 92.3 228 ASP B CA 1
ATOM 4174 C C . ASP B 1 228 ? 23.338 -27.407 -0.391 1 92.3 228 ASP B C 1
ATOM 4176 O O . ASP B 1 228 ? 23.134 -26.296 0.103 1 92.3 228 ASP B O 1
ATOM 4180 N N . GLN B 1 229 ? 24.416 -28.092 -0.326 1 93.97 229 GLN B N 1
ATOM 4181 C CA . GLN B 1 229 ? 25.537 -27.505 0.401 1 93.97 229 GLN B CA 1
ATOM 4182 C C . GLN B 1 229 ? 26.083 -26.279 -0.326 1 93.97 229 GLN B C 1
ATOM 4184 O O . GLN B 1 229 ? 26.406 -25.27 0.304 1 93.97 229 GLN B O 1
ATOM 4189 N N . ALA B 1 230 ? 26.162 -26.352 -1.603 1 94.09 230 ALA B N 1
ATOM 4190 C CA . ALA B 1 230 ? 26.627 -25.226 -2.408 1 94.09 230 ALA B CA 1
ATOM 4191 C C . ALA B 1 230 ? 25.661 -24.048 -2.314 1 94.09 230 ALA B C 1
ATOM 4193 O O . ALA B 1 230 ? 26.086 -22.891 -2.259 1 94.09 230 ALA B O 1
ATOM 4194 N N . LEU B 1 231 ? 24.425 -24.421 -2.301 1 93.91 231 LEU B N 1
ATOM 4195 C CA . LEU B 1 231 ? 23.406 -23.385 -2.169 1 93.91 231 LEU B CA 1
ATOM 4196 C C . LEU B 1 231 ? 23.503 -22.697 -0.812 1 93.91 231 LEU B C 1
ATOM 4198 O O . LEU B 1 231 ? 23.422 -21.47 -0.726 1 93.91 231 LEU B O 1
ATOM 4202 N N . ARG B 1 232 ? 23.656 -23.408 0.256 1 94.36 232 ARG B N 1
ATOM 4203 C CA . ARG B 1 232 ? 23.795 -22.843 1.594 1 94.36 232 ARG B CA 1
ATOM 4204 C C . ARG B 1 232 ? 25.026 -21.947 1.685 1 94.36 232 ARG B C 1
ATOM 4206 O O . ARG B 1 232 ? 24.978 -20.877 2.295 1 94.36 232 ARG B O 1
ATOM 4213 N N . ARG B 1 233 ? 26.066 -22.375 1.099 1 95.05 233 ARG B N 1
ATOM 4214 C CA . ARG B 1 233 ? 27.284 -21.572 1.077 1 95.05 233 ARG B CA 1
ATOM 4215 C C . ARG B 1 233 ? 27.067 -20.266 0.32 1 95.05 233 ARG B C 1
ATOM 4217 O O . ARG B 1 233 ? 27.49 -19.201 0.774 1 95.05 233 ARG B O 1
ATOM 4224 N N . ALA B 1 234 ? 26.453 -20.337 -0.809 1 94.83 234 ALA B N 1
ATOM 4225 C CA . ALA B 1 234 ? 26.173 -19.157 -1.621 1 94.83 234 ALA B CA 1
ATOM 4226 C C . ALA B 1 234 ? 25.321 -18.151 -0.852 1 94.83 234 ALA B C 1
ATOM 4228 O O . ALA B 1 234 ? 25.6 -16.95 -0.869 1 94.83 234 ALA B O 1
ATOM 4229 N N . LYS B 1 235 ? 24.315 -18.631 -0.191 1 94.8 235 LYS B N 1
ATOM 4230 C CA . LYS B 1 235 ? 23.451 -17.76 0.601 1 94.8 235 LYS B CA 1
ATOM 4231 C C . LYS B 1 235 ? 24.228 -17.1 1.736 1 94.8 235 LYS B C 1
ATOM 4233 O O . LYS B 1 235 ? 24.012 -15.925 2.042 1 94.8 235 LYS B O 1
ATOM 4238 N N . SER B 1 236 ? 25.084 -17.85 2.372 1 96.28 236 SER B N 1
ATOM 4239 C CA . SER B 1 236 ? 25.923 -17.298 3.432 1 96.28 236 SER B CA 1
ATOM 4240 C C . SER B 1 236 ? 26.826 -16.19 2.901 1 96.28 236 SER B C 1
ATOM 4242 O O . SER B 1 236 ? 27.072 -15.198 3.59 1 96.28 236 SER B O 1
ATOM 4244 N N . LEU B 1 237 ? 27.305 -16.351 1.74 1 96.06 237 LEU B N 1
ATOM 4245 C CA . LEU B 1 237 ? 28.142 -15.33 1.119 1 96.06 237 LEU B CA 1
ATOM 4246 C C . LEU B 1 237 ? 27.341 -14.06 0.851 1 96.06 237 LEU B C 1
ATOM 4248 O O . LEU B 1 237 ? 27.855 -12.951 1.014 1 96.06 237 LEU B O 1
ATOM 4252 N N . VAL B 1 238 ? 26.105 -14.214 0.453 1 96.17 238 VAL B N 1
ATOM 4253 C CA . VAL B 1 238 ? 25.228 -13.068 0.238 1 96.17 238 VAL B CA 1
ATOM 4254 C C . VAL B 1 238 ? 25.017 -12.325 1.555 1 96.17 238 VAL B C 1
ATOM 4256 O O . VAL B 1 238 ? 25.036 -11.093 1.59 1 96.17 238 VAL B O 1
ATOM 4259 N N . ASN B 1 239 ? 24.86 -13.055 2.693 1 97.25 239 ASN B N 1
ATOM 4260 C CA . ASN B 1 239 ? 24.712 -12.453 4.014 1 97.25 239 ASN B CA 1
ATOM 4261 C C . ASN B 1 239 ? 25.932 -11.618 4.39 1 97.25 239 ASN B C 1
ATOM 4263 O O . ASN B 1 239 ? 25.795 -10.521 4.935 1 97.25 239 ASN B O 1
ATOM 4267 N N . ILE B 1 240 ? 27.015 -12.159 4.127 1 97.39 240 ILE B N 1
ATOM 4268 C CA . ILE B 1 240 ? 28.263 -11.48 4.455 1 97.39 240 ILE B CA 1
ATOM 4269 C C . ILE B 1 240 ? 28.391 -10.205 3.624 1 97.39 240 ILE B C 1
ATOM 4271 O O . ILE B 1 240 ? 28.739 -9.145 4.151 1 97.39 240 ILE B O 1
ATOM 4275 N N . LEU B 1 241 ? 28.139 -10.322 2.332 1 97.14 241 LEU B N 1
ATOM 4276 C CA . LEU B 1 241 ? 28.184 -9.171 1.438 1 97.14 241 LEU B CA 1
ATOM 4277 C C . LEU B 1 241 ? 27.215 -8.087 1.898 1 97.14 241 LEU B C 1
ATOM 4279 O O . LEU B 1 241 ? 27.563 -6.904 1.917 1 97.14 241 LEU B O 1
ATOM 4283 N N . PHE B 1 242 ? 26.022 -8.478 2.233 1 98.02 242 PHE B N 1
ATOM 4284 C CA . PHE B 1 242 ? 25.007 -7.548 2.715 1 98.02 242 PHE B CA 1
ATOM 4285 C C . PHE B 1 242 ? 25.475 -6.846 3.984 1 98.02 242 PHE B C 1
ATOM 4287 O O . PHE B 1 242 ? 25.324 -5.63 4.119 1 98.02 242 PHE B O 1
ATOM 4294 N N . SER B 1 243 ? 26.079 -7.581 4.94 1 97.65 243 SER B N 1
ATOM 4295 C CA . SER B 1 243 ? 26.553 -7.039 6.21 1 97.65 243 SER B CA 1
ATOM 4296 C C . SER B 1 243 ? 27.69 -6.047 5.997 1 97.65 243 SER B C 1
ATOM 4298 O O . SER B 1 243 ? 27.725 -4.989 6.63 1 97.65 243 SER B O 1
ATOM 4300 N N . TRP B 1 244 ? 28.536 -6.394 5.109 1 97.27 244 TRP B N 1
ATOM 4301 C CA . TRP B 1 244 ? 29.674 -5.524 4.832 1 97.27 244 TRP B CA 1
ATOM 4302 C C . TRP B 1 244 ? 29.218 -4.218 4.191 1 97.27 244 TRP B C 1
ATOM 4304 O O . TRP B 1 244 ? 29.711 -3.142 4.539 1 97.27 244 TRP B O 1
ATOM 4314 N N . THR B 1 245 ? 28.301 -4.247 3.207 1 98.1 245 THR B N 1
ATOM 4315 C CA . THR B 1 245 ? 27.819 -3.038 2.548 1 98.1 245 THR B CA 1
ATOM 4316 C C . THR B 1 245 ? 27.006 -2.182 3.515 1 98.1 245 THR B C 1
ATOM 4318 O O . THR B 1 245 ? 27.025 -0.953 3.43 1 98.1 245 THR B O 1
ATOM 4321 N N . LEU B 1 246 ? 26.316 -2.818 4.445 1 98.14 246 LEU B N 1
ATOM 4322 C CA . LEU B 1 246 ? 25.563 -2.082 5.455 1 98.14 246 LEU B CA 1
ATOM 4323 C C . LEU B 1 246 ? 26.498 -1.275 6.35 1 98.14 246 LEU B C 1
ATOM 4325 O O . LEU B 1 246 ? 26.223 -0.112 6.653 1 98.14 246 LEU B O 1
ATOM 4329 N N . ILE B 1 247 ? 27.582 -1.906 6.794 1 98.19 247 ILE B N 1
ATOM 4330 C CA . ILE B 1 247 ? 28.577 -1.227 7.616 1 98.19 247 ILE B CA 1
ATOM 4331 C C . ILE B 1 247 ? 29.163 -0.045 6.846 1 98.19 247 ILE B C 1
ATOM 4333 O O . ILE B 1 247 ? 29.277 1.059 7.383 1 98.19 247 ILE B O 1
ATOM 4337 N N . ALA B 1 248 ? 29.49 -0.259 5.61 1 98.27 248 ALA B N 1
ATOM 4338 C CA . ALA B 1 248 ? 30.101 0.78 4.786 1 98.27 248 ALA B CA 1
ATOM 4339 C C . ALA B 1 248 ? 29.158 1.967 4.61 1 98.27 248 ALA B C 1
ATOM 4341 O O . ALA B 1 248 ? 29.576 3.122 4.718 1 98.27 248 ALA B O 1
ATOM 4342 N N . VAL B 1 249 ? 27.903 1.738 4.317 1 98.31 249 VAL B N 1
ATOM 4343 C CA . VAL B 1 249 ? 26.922 2.798 4.112 1 98.31 249 VAL B CA 1
ATOM 4344 C C . VAL B 1 249 ? 26.692 3.55 5.421 1 98.31 249 VAL B C 1
ATOM 4346 O O . VAL B 1 249 ? 26.499 4.768 5.419 1 98.31 249 VAL B O 1
ATOM 4349 N N . THR B 1 250 ? 26.723 2.841 6.549 1 98.22 250 THR B N 1
ATOM 4350 C CA . THR B 1 250 ? 26.563 3.474 7.853 1 98.22 250 THR B CA 1
ATOM 4351 C C . THR B 1 250 ? 27.735 4.406 8.149 1 98.22 250 THR B C 1
ATOM 4353 O O . THR B 1 250 ? 27.536 5.542 8.586 1 98.22 250 THR B O 1
ATOM 4356 N N . ILE B 1 251 ? 28.923 3.912 7.92 1 98.34 251 ILE B N 1
ATOM 4357 C CA . ILE B 1 251 ? 30.11 4.735 8.124 1 98.34 251 ILE B CA 1
ATOM 4358 C C . ILE B 1 251 ? 30.043 5.969 7.227 1 98.34 251 ILE B C 1
ATOM 4360 O O . ILE B 1 251 ? 30.328 7.083 7.672 1 98.34 251 ILE B O 1
ATOM 4364 N N . PHE B 1 252 ? 29.664 5.761 6.023 1 98.4 252 PHE B N 1
ATOM 4365 C CA . PHE B 1 252 ? 29.529 6.853 5.066 1 98.4 252 PHE B CA 1
ATOM 4366 C C . PHE B 1 252 ? 28.538 7.895 5.57 1 98.4 252 PHE B C 1
ATOM 4368 O O . PHE B 1 252 ? 28.823 9.094 5.544 1 98.4 252 PHE B O 1
ATOM 4375 N N . ALA B 1 253 ? 27.393 7.49 6.003 1 98.25 253 ALA B N 1
ATOM 4376 C CA . ALA B 1 253 ? 26.348 8.396 6.472 1 98.25 253 ALA B CA 1
ATOM 4377 C C . ALA B 1 253 ? 26.818 9.195 7.684 1 98.25 253 ALA B C 1
ATOM 4379 O O . ALA B 1 253 ? 26.567 10.399 7.778 1 98.25 253 ALA B O 1
ATOM 4380 N N . MET B 1 254 ? 27.483 8.497 8.642 1 98.22 254 MET B N 1
ATOM 4381 C CA . MET B 1 254 ? 27.986 9.165 9.839 1 98.22 254 MET B CA 1
ATOM 4382 C C . MET B 1 254 ? 29.068 10.179 9.482 1 98.22 254 MET B C 1
ATOM 4384 O O . MET B 1 254 ? 29.092 11.285 10.025 1 98.22 254 MET B O 1
ATOM 4388 N N . ALA B 1 255 ? 29.95 9.806 8.616 1 98.42 255 ALA B N 1
ATOM 4389 C CA . ALA B 1 255 ? 31.005 10.714 8.171 1 98.42 255 ALA B CA 1
ATOM 4390 C C . ALA B 1 255 ? 30.418 11.928 7.457 1 98.42 255 ALA B C 1
ATOM 4392 O O . ALA B 1 255 ? 30.871 13.056 7.665 1 98.42 255 ALA B O 1
ATOM 4393 N N . LEU B 1 256 ? 29.447 11.681 6.59 1 98.14 256 LEU B N 1
ATOM 4394 C CA . LEU B 1 256 ? 28.776 12.771 5.888 1 98.14 256 LEU B CA 1
ATOM 4395 C C . LEU B 1 256 ? 28.108 13.723 6.875 1 98.14 256 LEU B C 1
ATOM 4397 O O . LEU B 1 256 ? 28.207 14.943 6.729 1 98.14 256 LEU B O 1
ATOM 4401 N N . TYR B 1 257 ? 27.397 13.187 7.835 1 97.88 257 TYR B N 1
ATOM 4402 C CA . TYR B 1 257 ? 26.748 14.005 8.853 1 97.88 257 TYR B CA 1
ATOM 4403 C C . TYR B 1 257 ? 27.761 14.887 9.572 1 97.88 257 TYR B C 1
ATOM 4405 O O . TYR B 1 257 ? 27.561 16.097 9.699 1 97.88 257 TYR B O 1
ATOM 4413 N N . LEU B 1 258 ? 28.904 14.287 10.074 1 97.4 258 LEU B N 1
ATOM 4414 C CA . LEU B 1 258 ? 29.927 15.023 10.808 1 97.4 258 LEU B CA 1
ATOM 4415 C C . LEU B 1 258 ? 30.551 16.105 9.933 1 97.4 258 LEU B C 1
ATOM 4417 O O . LEU B 1 258 ? 30.785 17.225 10.394 1 97.4 258 LEU B O 1
ATOM 4421 N N . GLY B 1 259 ? 30.802 15.777 8.728 1 97.06 259 GLY B N 1
ATOM 4422 C CA . GLY B 1 259 ? 31.366 16.745 7.8 1 97.06 259 GLY B CA 1
ATOM 4423 C C . GLY B 1 259 ? 30.449 17.925 7.54 1 97.06 259 GLY B C 1
ATOM 4424 O O . GLY B 1 259 ? 30.882 19.078 7.597 1 97.06 259 GLY B O 1
ATOM 4425 N N . LEU B 1 260 ? 29.186 17.689 7.278 1 96.7 260 LEU B N 1
ATOM 4426 C CA . LEU B 1 260 ? 28.234 18.746 6.957 1 96.7 260 LEU B CA 1
ATOM 4427 C C . LEU B 1 260 ? 27.867 19.544 8.203 1 96.7 260 LEU B C 1
ATOM 4429 O O . LEU B 1 260 ? 27.618 20.749 8.123 1 96.7 260 LEU B O 1
ATOM 4433 N N . ALA B 1 261 ? 27.814 18.857 9.31 1 93.71 261 ALA B N 1
ATOM 4434 C CA . ALA B 1 261 ? 27.554 19.558 10.565 1 93.71 261 ALA B CA 1
ATOM 4435 C C . ALA B 1 261 ? 28.661 20.564 10.871 1 93.71 261 ALA B C 1
ATOM 4437 O O . ALA B 1 261 ? 28.393 21.657 11.375 1 93.71 261 ALA B O 1
ATOM 4438 N N . LYS B 1 262 ? 29.877 20.172 10.631 1 94.2 262 LYS B N 1
ATOM 4439 C CA . LYS B 1 262 ? 30.999 21.086 10.823 1 94.2 262 LYS B CA 1
ATOM 4440 C C . LYS B 1 262 ? 30.944 22.241 9.828 1 94.2 262 LYS B C 1
ATOM 4442 O O . LYS B 1 262 ? 31.159 23.397 10.199 1 94.2 262 LYS B O 1
ATOM 4447 N N . LEU B 1 263 ? 30.619 21.941 8.62 1 93.9 263 LEU B N 1
ATOM 4448 C CA . LEU B 1 263 ? 30.613 22.925 7.543 1 93.9 263 LEU B CA 1
ATOM 4449 C C . LEU B 1 263 ? 29.484 23.932 7.733 1 93.9 263 LEU B C 1
ATOM 4451 O O . LEU B 1 263 ? 29.702 25.142 7.634 1 93.9 263 LEU B O 1
ATOM 4455 N N . TYR B 1 264 ? 28.279 23.458 8.04 1 91.1 264 TYR B N 1
ATOM 4456 C CA . TYR B 1 264 ? 27.112 24.332 8.093 1 91.1 264 TYR B CA 1
ATOM 4457 C C . TYR B 1 264 ? 26.843 24.796 9.52 1 91.1 264 TYR B C 1
ATOM 4459 O O . TYR B 1 264 ? 26.184 25.816 9.733 1 91.1 264 TYR B O 1
ATOM 4467 N N . GLY B 1 265 ? 27.272 24.023 10.491 1 82.81 265 GLY B N 1
ATOM 4468 C CA . GLY B 1 265 ? 27.196 24.49 11.866 1 82.81 265 GLY B CA 1
ATOM 4469 C C . GLY B 1 265 ? 28.041 25.723 12.125 1 82.81 265 GLY B C 1
ATOM 4470 O O . GLY B 1 265 ? 27.61 26.643 12.823 1 82.81 265 GLY B O 1
ATOM 4471 N N . GLU B 1 266 ? 29.168 25.804 11.611 1 76.65 266 GLU B N 1
ATOM 4472 C CA . GLU B 1 266 ? 30.082 26.936 11.723 1 76.65 266 GLU B CA 1
ATOM 4473 C C . GLU B 1 266 ? 29.514 28.175 11.036 1 76.65 266 GLU B C 1
ATOM 4475 O O . GLU B 1 266 ? 29.721 29.298 11.499 1 76.65 266 GLU B O 1
ATOM 4480 N N . LYS B 1 267 ? 28.737 27.951 10.052 1 74.09 267 LYS B N 1
ATOM 4481 C CA . LYS B 1 267 ? 28.123 29.058 9.324 1 74.09 267 LYS B CA 1
ATOM 4482 C C . LYS B 1 267 ? 27.051 29.744 10.166 1 74.09 267 LYS B C 1
ATOM 4484 O O . LYS B 1 267 ? 26.936 30.971 10.154 1 74.09 267 LYS B O 1
ATOM 4489 N N . VAL B 1 268 ? 26.313 28.969 10.938 1 72.72 268 VAL B N 1
ATOM 4490 C CA . VAL B 1 268 ? 25.27 29.51 11.803 1 72.72 268 VAL B CA 1
ATOM 4491 C C . VAL B 1 268 ? 25.904 30.3 12.946 1 72.72 268 VAL B C 1
ATOM 4493 O O . VAL B 1 268 ? 25.451 31.399 13.275 1 72.72 268 VAL B O 1
ATOM 4496 N N . GLU B 1 269 ? 27.008 29.743 13.488 1 69.13 269 GLU B N 1
ATOM 4497 C CA . GLU B 1 269 ? 27.712 30.433 14.565 1 69.13 269 GLU B CA 1
ATOM 4498 C C . GLU B 1 269 ? 28.338 31.734 14.071 1 69.13 269 GLU B C 1
ATOM 4500 O O . GLU B 1 269 ? 28.286 32.755 14.76 1 69.13 269 GLU B O 1
ATOM 4505 N N . GLY B 1 270 ? 28.826 31.67 12.875 1 65.92 270 GLY B N 1
ATOM 4506 C CA . GLY B 1 270 ? 29.415 32.869 12.301 1 65.92 270 GLY B CA 1
ATOM 4507 C C . GLY B 1 270 ? 28.395 33.95 11.999 1 65.92 270 GLY B C 1
ATOM 4508 O O . GLY B 1 270 ? 28.656 35.136 12.214 1 65.92 270 GLY B O 1
ATOM 4509 N N . SER B 1 271 ? 27.26 33.479 11.513 1 68.27 271 SER B N 1
ATOM 4510 C CA . SER B 1 271 ? 26.205 34.427 11.169 1 68.27 271 SER B CA 1
ATOM 4511 C C . SER B 1 271 ? 25.617 35.077 12.417 1 68.27 271 SER B C 1
ATOM 4513 O O . SER B 1 271 ? 25.312 36.271 12.416 1 68.27 271 SER B O 1
ATOM 4515 N N . THR B 1 272 ? 25.507 34.327 13.46 1 68.43 272 THR B N 1
ATOM 4516 C CA . THR B 1 272 ? 25.005 34.854 14.725 1 68.43 272 THR B CA 1
ATOM 4517 C C . THR B 1 272 ? 25.983 35.864 15.316 1 68.43 272 THR B C 1
ATOM 4519 O O . THR B 1 272 ? 25.574 36.919 15.807 1 68.43 272 THR B O 1
ATOM 4522 N N . LEU B 1 273 ? 27.192 35.6 15.148 1 67.8 273 LEU B N 1
ATOM 4523 C CA . LEU B 1 273 ? 28.229 36.493 15.651 1 67.8 273 LEU B CA 1
ATOM 4524 C C . LEU B 1 273 ? 28.267 37.79 14.849 1 67.8 273 LEU B C 1
ATOM 4526 O O . LEU B 1 273 ? 28.45 38.87 15.415 1 67.8 273 LEU B O 1
ATOM 4530 N N . GLN B 1 274 ? 28.056 37.663 13.584 1 64.73 274 GLN B N 1
ATOM 4531 C CA . GLN B 1 274 ? 28.051 38.85 12.736 1 64.73 274 GLN B CA 1
ATOM 4532 C C . GLN B 1 274 ? 26.82 39.712 13.002 1 64.73 274 GLN B C 1
ATOM 4534 O O . GLN B 1 274 ? 26.905 40.941 13.004 1 64.73 274 GLN B O 1
ATOM 4539 N N . LYS B 1 275 ? 25.657 39.175 13.117 1 66.51 275 LYS B N 1
ATOM 4540 C CA . LYS B 1 275 ? 24.435 39.904 13.443 1 66.51 275 LYS B CA 1
ATOM 4541 C C . LYS B 1 275 ? 24.579 40.658 14.762 1 66.51 275 LYS B C 1
ATOM 4543 O O . LYS B 1 275 ? 24.139 41.803 14.879 1 66.51 275 LYS B O 1
ATOM 4548 N N . GLU B 1 276 ? 25.193 39.995 15.675 1 67.56 276 GLU B N 1
ATOM 4549 C CA . GLU B 1 276 ? 25.443 40.645 16.959 1 67.56 276 GLU B CA 1
ATOM 4550 C C . GLU B 1 276 ? 26.42 41.807 16.808 1 67.56 276 GLU B C 1
ATOM 4552 O O . GLU B 1 276 ? 26.353 42.783 17.558 1 67.56 276 GLU B O 1
ATOM 4557 N N . GLN B 1 277 ? 27.218 41.677 15.726 1 68.16 277 GLN B N 1
ATOM 4558 C CA . GLN B 1 277 ? 28.206 42.731 15.521 1 68.16 277 GLN B CA 1
ATOM 4559 C C . GLN B 1 277 ? 27.703 43.769 14.522 1 68.16 277 GLN B C 1
ATOM 4561 O O . GLN B 1 277 ? 28.436 44.688 14.151 1 68.16 277 GLN B O 1
ATOM 4566 N N . GLY B 1 278 ? 26.376 43.826 14.107 1 59.36 278 GLY B N 1
ATOM 4567 C CA . GLY B 1 278 ? 25.738 44.856 13.303 1 59.36 278 GLY B CA 1
ATOM 4568 C C . GLY B 1 278 ? 26.089 44.766 11.83 1 59.36 278 GLY B C 1
ATOM 4569 O O . GLY B 1 278 ? 25.869 45.716 11.075 1 59.36 278 GLY B O 1
ATOM 4570 N N . GLN B 1 279 ? 26.791 43.835 11.353 1 56.55 279 GLN B N 1
ATOM 4571 C CA . GLN B 1 279 ? 27.202 43.794 9.954 1 56.55 279 GLN B CA 1
ATOM 4572 C C . GLN B 1 279 ? 26.104 43.201 9.076 1 56.55 279 GLN B C 1
ATOM 4574 O O . GLN B 1 279 ? 25.395 42.283 9.494 1 56.55 279 GLN B O 1
ATOM 4579 N N . PRO B 1 280 ? 25.658 43.982 7.96 1 50.61 280 PRO B N 1
ATOM 4580 C CA . PRO B 1 280 ? 24.581 43.573 7.055 1 50.61 280 PRO B CA 1
ATOM 4581 C C . PRO B 1 280 ? 24.764 42.152 6.525 1 50.61 280 PRO B C 1
ATOM 4583 O O . PRO B 1 280 ? 25.874 41.767 6.15 1 50.61 280 PRO B O 1
ATOM 4586 N N . LEU B 1 281 ? 24.028 41.18 6.79 1 50.88 281 LEU B N 1
ATOM 4587 C CA . LEU B 1 281 ? 24.011 39.746 6.521 1 50.88 281 LEU B CA 1
ATOM 4588 C C . LEU B 1 281 ? 23.834 39.476 5.03 1 50.88 281 LEU B C 1
ATOM 4590 O O . LEU B 1 281 ? 22.846 39.906 4.43 1 50.88 281 LEU B O 1
ATOM 4594 N N . ALA B 1 282 ? 24.748 39.344 4.199 1 42.73 282 ALA B N 1
ATOM 4595 C CA . ALA B 1 282 ? 24.647 38.861 2.824 1 42.73 282 ALA B CA 1
ATOM 4596 C C . ALA B 1 282 ? 23.93 37.516 2.766 1 42.73 282 ALA B C 1
ATOM 4598 O O . ALA B 1 282 ? 23.593 37.031 1.683 1 42.73 282 ALA B O 1
ATOM 4599 N N . LEU B 1 283 ? 23.913 36.691 3.687 1 42.91 283 LEU B N 1
ATOM 4600 C CA . LEU B 1 283 ? 23.434 35.316 3.596 1 42.91 283 LEU B CA 1
ATOM 4601 C C . LEU B 1 283 ? 21.912 35.275 3.512 1 42.91 283 LEU B C 1
ATOM 4603 O O . LEU B 1 283 ? 21.314 34.196 3.528 1 42.91 283 LEU B O 1
ATOM 4607 N N . GLU B 1 284 ? 21.147 36.312 3.451 1 41.63 284 GLU B N 1
ATOM 4608 C CA . GLU B 1 284 ? 19.688 36.329 3.406 1 41.63 284 GLU B CA 1
ATOM 4609 C C . GLU B 1 284 ? 19.165 35.596 2.174 1 41.63 284 GLU B C 1
ATOM 4611 O O . GLU B 1 284 ? 17.968 35.321 2.07 1 41.63 284 GLU B O 1
ATOM 4616 N N . GLN B 1 285 ? 19.969 35.469 1.183 1 43.13 285 GLN B N 1
ATOM 4617 C CA . GLN B 1 285 ? 19.383 34.992 -0.065 1 43.13 285 GLN B CA 1
ATOM 4618 C C . GLN B 1 285 ? 19.021 33.513 0.028 1 43.13 285 GLN B C 1
ATOM 4620 O O . GLN B 1 285 ? 18.022 33.076 -0.547 1 43.13 285 GLN B O 1
ATOM 4625 N N . ASP B 1 286 ? 19.829 32.713 0.583 1 44.85 286 ASP B N 1
ATOM 4626 C CA . ASP B 1 286 ? 19.528 31.287 0.498 1 44.85 286 ASP B CA 1
ATOM 4627 C C . ASP B 1 286 ? 18.347 30.921 1.394 1 44.85 286 ASP B C 1
ATOM 4629 O O . ASP B 1 286 ? 17.683 29.907 1.171 1 44.85 286 ASP B O 1
ATOM 4633 N N . SER B 1 287 ? 18.139 31.564 2.527 1 43.63 287 SER B N 1
ATOM 4634 C CA . SER B 1 287 ? 17.083 31.251 3.484 1 43.63 287 SER B CA 1
ATOM 4635 C C . SER B 1 287 ? 15.713 31.645 2.944 1 43.63 287 SER B C 1
ATOM 4637 O O . SER B 1 287 ? 14.697 31.063 3.33 1 43.63 287 SER B O 1
ATOM 4639 N N . ASP B 1 288 ? 15.589 32.712 2.167 1 41.99 288 ASP B N 1
ATOM 4640 C CA . ASP B 1 288 ? 14.309 33.236 1.7 1 41.99 288 ASP B CA 1
ATOM 4641 C C . ASP B 1 288 ? 13.609 32.236 0.782 1 41.99 288 ASP B C 1
ATOM 4643 O O . ASP B 1 288 ? 12.379 32.223 0.693 1 41.99 288 ASP B O 1
ATOM 4647 N N . ASP B 1 289 ? 14.402 31.612 0.002 1 45.21 289 ASP B N 1
ATOM 4648 C CA . ASP B 1 289 ? 13.75 30.75 -0.978 1 45.21 289 ASP B CA 1
ATOM 4649 C C . ASP B 1 289 ? 13.03 29.589 -0.295 1 45.21 289 ASP B C 1
ATOM 4651 O O . ASP B 1 289 ? 11.989 29.131 -0.771 1 45.21 289 ASP B O 1
ATOM 4655 N N . PHE B 1 290 ? 13.657 29.05 0.758 1 46.1 290 PHE B N 1
ATOM 4656 C CA . PHE B 1 290 ? 12.931 27.998 1.46 1 46.1 290 PHE B CA 1
ATOM 4657 C C . PHE B 1 290 ? 11.755 28.578 2.237 1 46.1 290 PHE B C 1
ATOM 4659 O O . PHE B 1 290 ? 10.705 27.943 2.351 1 46.1 290 PHE B O 1
ATOM 4666 N N . GLU B 1 291 ? 11.811 29.8 2.771 1 41.2 291 GLU B N 1
ATOM 4667 C CA . GLU B 1 291 ? 10.765 30.446 3.558 1 41.2 291 GLU B CA 1
ATOM 4668 C C . GLU B 1 291 ? 9.582 30.847 2.681 1 41.2 291 GLU B C 1
ATOM 4670 O O . GLU B 1 291 ? 8.43 30.774 3.112 1 41.2 291 GLU B O 1
ATOM 4675 N N . SER B 1 292 ? 9.828 31.611 1.596 1 42.48 292 SER B N 1
ATOM 4676 C CA . SER B 1 292 ? 8.705 32.025 0.762 1 42.48 292 SER B CA 1
ATOM 4677 C C . SER B 1 292 ? 7.912 30.82 0.265 1 42.48 292 SER B C 1
ATOM 4679 O O . SER B 1 292 ? 6.726 30.938 -0.049 1 42.48 292 SER B O 1
ATOM 4681 N N . GLN B 1 293 ? 8.573 29.805 -0.12 1 42.09 293 GLN B N 1
ATOM 4682 C CA . GLN B 1 293 ? 7.942 28.622 -0.697 1 42.09 293 GLN B CA 1
ATOM 4683 C C . GLN B 1 293 ? 7.161 27.846 0.36 1 42.09 293 GLN B C 1
ATOM 4685 O O . GLN B 1 293 ? 6.417 26.918 0.032 1 42.09 293 GLN B O 1
ATOM 4690 N N . ALA B 1 294 ? 7.339 28.155 1.641 1 43.07 294 ALA B N 1
ATOM 4691 C CA . ALA B 1 294 ? 6.535 27.863 2.825 1 43.07 294 ALA B CA 1
ATOM 4692 C C . ALA B 1 294 ? 5.183 28.568 2.757 1 43.07 294 ALA B C 1
ATOM 4694 O O . ALA B 1 294 ? 4.348 28.41 3.65 1 43.07 294 ALA B O 1
ATOM 4695 N N . LEU B 1 295 ? 4.986 29.468 1.909 1 39.53 295 LEU B N 1
ATOM 4696 C CA . LEU B 1 295 ? 3.698 30.152 1.886 1 39.53 295 LEU B CA 1
ATOM 4697 C C . LEU B 1 295 ? 2.552 29.149 1.804 1 39.53 295 LEU B C 1
ATOM 4699 O O . LEU B 1 295 ? 1.489 29.364 2.392 1 39.53 295 LEU B O 1
ATOM 4703 N N . CYS B 1 296 ? 2.654 28.207 0.879 1 42.07 296 CYS B N 1
ATOM 4704 C CA . CYS B 1 296 ? 1.528 27.3 1.068 1 42.07 296 CYS B CA 1
ATOM 4705 C C . CYS B 1 296 ? 1.578 26.647 2.444 1 42.07 296 CYS B C 1
ATOM 4707 O O . CYS B 1 296 ? 0.607 26.022 2.875 1 42.07 296 CYS B O 1
ATOM 4709 N N . SER B 1 297 ? 2.782 26.468 3.156 1 38.91 297 SER B N 1
ATOM 4710 C CA . SER B 1 297 ? 2.762 25.862 4.483 1 38.91 297 SER B CA 1
ATOM 4711 C C . SER B 1 297 ? 2.205 26.828 5.523 1 38.91 297 SER B C 1
ATOM 4713 O O . SER B 1 297 ? 1.829 26.416 6.623 1 38.91 297 SER B O 1
ATOM 4715 N N . TYR B 1 298 ? 2.83 28.213 5.705 1 32.72 298 TYR B N 1
ATOM 4716 C CA . TYR B 1 298 ? 2.466 29.145 6.766 1 32.72 298 TYR B CA 1
ATOM 4717 C C . TYR B 1 298 ? 1.095 29.758 6.505 1 32.72 298 TYR B C 1
ATOM 4719 O O . TYR B 1 298 ? 0.66 30.652 7.235 1 32.72 298 TYR B O 1
ATOM 4727 N N . GLY B 1 299 ? 0.733 29.871 5.234 1 30.52 299 GLY B N 1
ATOM 4728 C CA . GLY B 1 299 ? -0.434 30.736 5.163 1 30.52 299 GLY B CA 1
ATOM 4729 C C . GLY B 1 299 ? -1.473 30.423 6.223 1 30.52 299 GLY B C 1
ATOM 4730 O O . GLY B 1 299 ? -1.934 31.321 6.931 1 30.52 299 GLY B O 1
ATOM 4731 N N . HIS B 1 300 ? -2.617 29.781 5.946 1 25.89 300 HIS B N 1
ATOM 4732 C CA . HIS B 1 300 ? -3.688 29.892 6.931 1 25.89 300 HIS B CA 1
ATOM 4733 C C . HIS B 1 300 ? -3.398 29.035 8.158 1 25.89 300 HIS B C 1
ATOM 4735 O O . HIS B 1 300 ? -2.905 27.911 8.034 1 25.89 300 HIS B O 1
#

Secondary structure (DSSP, 8-state):
--SHHHHHHHHHHHHHHHHHHHHHHHHHHHH-TTT----SS---SS-TTHHHHHHHHHHHHHHHIIIII-GGGTT--SS-TTSPPPGGGHHHHHHHHHHHHHHHHHHHHHHHHHH--TTHHHHHHHHHHHHHHHHHHHHHHHHHT--SHHHHHHHHHHHHHHHHHHHHHHHHH-TT-HHHHHHHHHHHHHHHHHHHHHHHHHH-GGGSPTTEEEEEETTEEEEEESSHHHHHHHHHHHHHHHHHHHHHHHHHHHHHHHHHHHHHHHHHHHHHHHHHTT---TTHHHHHHHHHTTHHHH--/--SHHHHHHHHHHHHHHHHHHHHHHHHHHHH-TTT----SS---SS-TTHHHHHHHHHHHHHHHIIIII-GGGTT--SS-TTSPPPGGGHHHHHHHHHHHHHHHHHHHHHHHHHH--TTHHHHHHHHHHHHHHHHHHHHHHHHHT--SHHHHHHHHHHHHHHHHHHHHHHHHH-TT-HHHHHHHHHHHHHHHHHHHHHHHHHH-GGGSPTTEEEEEETTEEEEEESSHHHHHHHHHHHHHHHHHHHHHHHHHHHHHHHHHHHHHHHHHHHHHHHHHTT---TTHHHHHHHHHTTHHHH--

Sequence (600 aa):
MGSIVGHVLPGLAFFLLGFWHLFNHIKLHSLHPNSYTSPSWFPTPKSRHLELFLIMAASSITISMELIIGPAMHRYRPIGPDGAIPSNRLRNFEHSFISMTFFTYAAFAILLDRVCPKATYCLSQFIAAVAFAQQLLLFHFHSADHMGVEGHYHLLLQCVIFVSLTTTLMAIELPKSFMVSFTRSLSIVYQGVWFVVMGTMIWTPALVPKGCLLHFEDGHQIITCSSDQALRRAKSLVNILFSWTLIAVTIFAMALYLGLAKLYGEKVEGSTLQKEQGQPLALEQDSDDFESQALCSYGHMGSIVGHVLPGLAFFLLGFWHLFNHIKLHSLHPNSYTSPSWFPTPKSRHLELFLIMAASSITISMELIIGPAMHRYRPIGPDGAIPSNRLRNFEHSFISMTFFTYAAFAILLDRVCPKATYCLSQFIAAVAFAQQLLLFHFHSADHMGVEGHYHLLLQCVIFVSLTTTLMAIELPKSFMVSFTRSLSIVYQGVWFVVMGTMIWTPALVPKGCLLHFEDGHQIITCSSDQALRRAKSLVNILFSWTLIAVTIFAMALYLGLAKLYGEKVEGSTLQKEQGQPLALEQDSDDFESQALCSYGH

Nearest PDB structures (foldseek):
  7oqz-assembly1_A  TM=7.718E-01  e=4.601E-06  Homo sapiens
  8jj5-assembly1_A  TM=3.169E-01  e=6.527E+00  Sus scrofa
  5k7v-assembly1_B  TM=2.663E-01  e=6.835E+00  synthetic construct
  7oqz-assembly1_A  TM=7.608E-01  e=1.962E-06  Homo sapiens
  8jj5-assembly1_A  TM=3.130E-01  e=3.605E+00  Sus scrofa

pLDDT: mean 85.82, std 16.88, range [25.89, 98.81]

Foldseek 3Di:
DQALCLLQLVLVVLQVQLVQLLLVLLLQCLQPVPFAFAFLDCQDPVGGLVNLVVLLVSLVVLLCCLQPVPPLPPPHHCADPVRHGDPVNPLSVLRNVLSVLSNVLSVVLVVCLVVLDQLSRLVSLVSVLVSLVSVLVSLQVVLVVQPFLLSLLSVLLSVLSVLLNVLSNVCSVVRRDSVSSNSNSLSSSLNSVSSNVSNCQFHPQVNDQPQWGWDDDPNHIHIDGNDPVSRVVSSVVSVVVSVVVVVVSVVVSVVSSVVSSVVNNVVNVVQVVVVVVVDDRPPVVVVVVVVVSCVSNPPD/DLALCLLQLVLVVLQVQLVQLLLVLLLQCLQPVPPAFAFLDCQDPVGGLVNLVVLLVSLVVLLCCLAPVPPLPPPHHCADPVRHGDPVNPLSVLSNVLSVLSNVLSVVLVVCLVVLDQLSRLVSLVSVLVSLVSVLVSLQVVLVPQPFLLSLLSVLLSVLSVLLNVLSNVCSVVRRDSVSSNSNSLSSSLNSVSSNVSSCQFHPQVNDFPQWGWDDDPNHTHIDGNDPVSRVVSSVVSVVVSVVSVVVSVVVSVVSSVVSSVVSNVVSVVQVVVVVVVHDDPPVPVVVVVVVSCCSVPPD

Radius of gyration: 27.39 Å; Cα contacts (8 Å, |Δi|>4): 727; chains: 2; bounding box: 66×80×62 Å

Organism: Hibiscus trionum (NCBI:txid183268)

Solvent-accessible surface area (backbone atoms only — not comparable to full-atom values): 31132 Å² total; per-residue (Å²): 99,73,44,43,65,60,22,34,53,58,9,51,52,33,25,51,51,12,46,53,46,34,54,49,52,49,51,48,34,38,67,30,70,90,71,40,64,66,68,95,68,70,60,45,98,89,35,65,56,50,59,38,50,48,46,33,50,53,22,51,51,50,30,38,37,48,54,57,64,26,81,83,22,76,84,46,65,67,50,36,98,82,67,44,66,47,82,85,43,50,56,31,53,54,53,28,50,38,28,47,36,45,25,50,30,30,54,47,41,53,51,34,62,73,68,42,54,93,55,34,64,47,52,42,35,47,39,45,25,49,24,37,46,48,41,41,52,50,48,52,60,56,26,70,70,35,68,64,56,66,18,50,56,44,52,56,49,43,56,37,40,48,50,32,25,52,28,33,56,48,35,56,83,36,40,58,42,64,65,43,54,45,51,25,17,48,30,34,25,46,48,8,51,49,29,34,49,49,21,51,42,71,66,32,79,89,57,45,48,78,58,41,45,79,42,80,53,90,92,33,66,43,64,49,51,81,41,73,67,32,43,52,45,45,45,52,50,50,52,45,52,51,50,53,51,50,52,52,51,50,52,48,52,54,51,50,44,54,54,46,38,56,60,36,36,52,47,48,55,50,48,53,54,36,54,74,67,71,50,86,71,77,71,58,62,72,58,44,59,64,55,62,67,38,46,67,69,70,63,123,100,88,43,43,67,52,22,34,55,59,9,49,53,32,25,53,51,12,46,52,47,36,53,49,51,50,50,48,35,40,68,29,72,89,70,41,63,66,67,94,70,72,61,46,99,91,35,64,55,49,60,38,50,50,46,33,49,52,24,50,52,51,29,39,37,50,56,58,61,24,79,84,24,78,86,42,66,67,50,36,98,83,68,43,67,47,77,83,44,50,64,34,52,47,52,28,49,39,28,48,32,45,26,50,28,29,54,46,40,52,52,32,61,74,69,42,53,94,57,36,65,45,52,40,33,49,40,46,26,48,26,34,47,48,41,40,51,53,47,52,59,54,26,70,68,35,69,65,54,67,18,50,56,43,52,56,51,43,54,39,41,49,49,32,27,53,27,34,56,49,37,55,82,38,40,60,42,62,66,46,54,46,50,26,16,48,29,33,24,47,47,8,51,48,30,33,50,49,21,50,44,72,67,30,79,90,56,47,48,77,57,43,45,80,43,79,53,86,94,32,70,44,62,48,52,81,40,72,65,33,44,52,50,44,43,51,51,51,53,50,52,51,53,53,53,50,52,51,53,50,52,48,53,53,51,50,47,55,53,46,38,56,60,39,36,50,50,52,56,50,49,53,52,36,54,76,66,71,50,88,72,79,70,60,64,72,58,45,61,64,53,61,68,31,42,72,72,67,56,128

InterPro domains:
  IPR006904 Protein of unknown function DUF716 [PF04819] (123-258)